Protein 5YAT (pdb70)

Nearest PDB structures (foldseek):
  5yat-assembly1_B  TM=9.945E-01  e=3.656E-76  Komagataella phaffii GS115
  5env-assembly1_A  TM=9.577E-01  e=5.912E-60  Saccharomyces cerevisiae S288C
  7kc2-assembly1_A  TM=9.573E-01  e=2.750E-59  Saccharomyces cerevisiae
  5k1s-assembly2_C  TM=9.135E-01  e=2.480E-33  Myxococcus xanthus DK 1622
  5k1s-assembly1_B  TM=9.104E-01  e=5.077E-30  Myxococcus xanthus DK 1622

Organism: Komagataella phaffii (strain GS115 / ATCC 20864) (NCBI:txid644223)

InterPro domains:
  IPR002328 Alcohol dehydrogenase, zinc-type, conserved site [PS00059] (68-82)
  IPR011032 GroES-like superfamily [SSF50129] (2-178)
  IPR013149 Alcohol dehydrogenase-like, C-terminal [PF00107] (184-312)
  IPR013154 Alcohol dehydrogenase-like, N-terminal [PF08240] (33-144)
  IPR020843 Enoylreductase domain [SM00829] (18-346)
  IPR036291 NAD(P)-binding domain superfamily [SSF51735] (146-316)

B-factor: mean 36.54, std 16.46, range [11.72, 127.82]

Foldseek 3Di:
DDDQKWWFQKAFAQVGDRDTDIDTFDDAAQQKFKWQFFKAWDDCVLLCLSNVVDPPAFDGTEGAGAQTKGFGCDHHNNDPPDDGGFIKTGHQFQDADCPDPCNVVQNRVPHPRTDGDRGHAHHRRIRIGMGRNVAIAGADPLDDRQFCRCCRFLLLQLLLLVVQQVDDAAFEEEEEQLQALSNVSNLLSCVVRNYAYEYEEADVVSVVVSVVSPHPHYHHPVPDPQSLVVQCVVRVAATQEYEHPDLDLVVLQSNLRNHHQQHEYEYGDDDDPRDHDHDVVCCVVSVYHYYYGYGHGNVSSVVSSVCVSVPSGGRDEDEAASNCVVVVSVQSVPPHPDGIYMHRDVD/DDDQKWWFQKAQAQVGDRDTDIDTFDDEDQQKFKWQFFKAWDDCVLLCLSNVVDPDAFDGGAGAGAQTKGFGCDHHPNYPDDDGGFIWTGHQFQDAPCDDPCNVVLNRVPHPRTDGDRGHAHHRRIRIGMGRNVQIAGADPLDDRQFCRCCRFLLLQLLQLVVVQVDAAAFEEEEEPLQALSNVSNLLSCVVRNHAYEYEEADVVSVVVSVVSPHPYYDHPVPDPQSLVVQCVVRVGAGQEYEHPDLDLVVLQSNLRNHHQNHEYEYGDDDPPRDHDHDVVCCVVSVYHYYYGYGGGRVSSNVSSVCVSVVSGGRDEDEAASNCVVVVSVCSVVDDDDGIYMHRRVD

Sequence (694 aa):
TIPTTQKAVIFETNGGPLEYKDIPVPKPKSNELLINVKYSGVCHTDLHAWKGDWPLDNKLPLVGGHEGAGVVVAYGENVTGWEIGDYAGIKWLNGSCLNCEYCIQGAESSCAKADLSGFTHDGSFQQYATADATQAARIPKEADLAEVAPILCAGITVYKALKTADLRIGQWVAISGAGGGLGSLAVQYAKALGLRVLGIDGGADKGEFVKSLGAEVFVDFTKTKDVVAEVQKLTNGGPHGVINVSVSPHAINQSVQYVRTLGKVVLVGLPSGAVVNSDVFWHVLKSIEIKGSYVGNREDSAEAIDLFTRGLVKAPIKIIGLSELAKVYEQMEAGAIIGRYVVDTSKTIPTTQKAVIFETNGGPLEYKDIPVPKPKSNELLINVKYSGVCHTDLHAWKGDWPLDNKLPLVGGHEGAGVVVAYGENVTGWEIGDYAGIKWLNGSCLNCEYCIQGAESSCAKADLSGFTHDGSFQQYATADATQAARIPKEADLAEVAPILCAGITVYKALKTADLRIGQWVAISGAGGGLGSLAVQYAKALGLRVLGIDGGADKGEFVKSLGAEVFVDFTKTKDVVAEVQKLTNGGPHGVINVSVSPHAINQSVQYVRTLGKVVLVGLPSGAVVNSDVFWHVLKSIEIKGSYVGNREDSAEAIDLFTRGLVKAPIKIIGLSELAKVYEQMEAGAIIGRYVVDTSK

Radius of gyration: 29.13 Å; Cα contacts (8 Å, |Δi|>4): 1727; chains: 2; bounding box: 70×74×64 Å

Structure (mmCIF, N/CA/C/O backbone):
data_5YAT
#
_entry.id   5YAT
#
_cell.length_a   111.856
_cell.length_b   111.856
_cell.length_c   105.520
_cell.angle_alpha   90.00
_cell.angle_beta   90.00
_cell.angle_gamma   120.00
#
_symmetry.space_group_name_H-M   'P 64'
#
loop_
_entity.id
_entity.type
_entity.pdbx_description
1 polymer 'Mitochondrial alcohol dehydrogenase isozyme III'
2 non-polymer GLYCEROL
3 non-polymer 'ISOPROPYL ALCOHOL'
4 non-polymer 'ZINC ION'
5 water water
#
loop_
_atom_site.group_PDB
_atom_site.id
_atom_site.type_symbol
_atom_site.label_atom_id
_atom_site.label_alt_id
_atom_site.label_comp_id
_atom_site.label_asym_id
_atom_site.label_entity_id
_atom_site.label_seq_id
_atom_site.pdbx_PDB_ins_code
_atom_site.Cartn_x
_atom_site.Cartn_y
_atom_site.Cartn_z
_atom_site.occupancy
_atom_site.B_iso_or_equiv
_atom_site.auth_seq_id
_atom_site.auth_comp_id
_atom_site.auth_asym_id
_atom_site.auth_atom_id
_atom_site.pdbx_PDB_model_num
ATOM 1 N N . THR A 1 4 ? 15.454 -14.031 -54.993 1.00 71.50 4 THR A N 1
ATOM 2 C CA . THR A 1 4 ? 14.833 -15.326 -55.246 1.00 66.82 4 THR A CA 1
ATOM 3 C C . THR A 1 4 ? 15.812 -16.427 -54.839 1.00 56.73 4 THR A C 1
ATOM 4 O O . THR A 1 4 ? 16.723 -16.773 -55.591 1.00 57.32 4 THR A O 1
ATOM 14 N N . ILE A 1 5 ? 15.612 -16.968 -53.641 1.00 53.71 5 ILE A N 1
ATOM 15 C CA . ILE A 1 5 ? 16.571 -17.846 -52.980 1.00 60.88 5 ILE A CA 1
ATOM 16 C C . ILE A 1 5 ? 15.974 -19.252 -52.916 1.00 55.50 5 ILE A C 1
ATOM 17 O O . ILE A 1 5 ? 14.964 -19.461 -52.227 1.00 52.16 5 ILE A O 1
ATOM 33 N N . PRO A 1 6 ? 16.552 -20.240 -53.602 1.00 47.68 6 PRO A N 1
ATOM 34 C CA . PRO A 1 6 ? 16.060 -21.619 -53.478 1.00 50.04 6 PRO A CA 1
ATOM 35 C C . PRO A 1 6 ? 16.177 -22.148 -52.056 1.00 50.89 6 PRO A C 1
ATOM 36 O O . PRO A 1 6 ? 16.796 -21.549 -51.174 1.00 53.51 6 PRO A O 1
ATOM 47 N N . THR A 1 7 ? 15.549 -23.307 -51.842 1.00 51.95 7 THR A N 1
ATOM 48 C CA . THR A 1 7 ? 15.695 -24.071 -50.609 1.00 50.51 7 THR A CA 1
ATOM 49 C C . THR A 1 7 ? 16.614 -25.272 -50.785 1.00 43.92 7 THR A C 1
ATOM 50 O O . THR A 1 7 ? 17.009 -25.884 -49.788 1.00 45.91 7 THR A O 1
ATOM 61 N N . THR A 1 8 ? 16.948 -25.623 -52.024 1.00 45.57 8 THR A N 1
ATOM 62 C CA . THR A 1 8 ? 17.818 -26.745 -52.336 1.00 48.31 8 THR A CA 1
ATOM 63 C C . THR A 1 8 ? 18.877 -26.260 -53.315 1.00 46.95 8 THR A C 1
ATOM 64 O O . THR A 1 8 ? 18.624 -25.368 -54.130 1.00 46.61 8 THR A O 1
ATOM 75 N N . GLN A 1 9 ? 20.065 -26.853 -53.230 1.00 44.73 9 GLN A N 1
ATOM 76 C CA . GLN A 1 9 ? 21.217 -26.356 -53.968 1.00 47.01 9 GLN A CA 1
ATOM 77 C C . GLN A 1 9 ? 22.171 -27.501 -54.267 1.00 43.90 9 GLN A C 1
ATOM 78 O O . GLN A 1 9 ? 22.092 -28.574 -53.669 1.00 42.22 9 GLN A O 1
ATOM 92 N N . LYS A 1 10 ? 23.097 -27.248 -55.189 1.00 43.94 10 LYS A N 1
ATOM 93 C CA . LYS A 1 10 ? 24.190 -28.169 -55.463 1.00 44.16 10 LYS A CA 1
ATOM 94 C C . LYS A 1 10 ? 25.371 -27.903 -54.535 1.00 45.60 10 LYS A C 1
ATOM 95 O O . LYS A 1 10 ? 25.647 -26.759 -54.158 1.00 42.57 10 LYS A O 1
ATOM 114 N N . ALA A 1 11 ? 26.076 -28.977 -54.180 1.00 39.39 11 ALA A N 1
ATOM 115 C CA . ALA A 1 11 ? 27.256 -28.870 -53.331 1.00 40.09 11 ALA A CA 1
ATOM 116 C C . ALA A 1 11 ? 28.092 -30.135 -53.457 1.00 39.14 11 ALA A C 1
ATOM 117 O O . ALA A 1 11 ? 27.597 -31.196 -53.852 1.00 40.56 11 ALA A O 1
ATOM 124 N N . VAL A 1 12 ? 29.373 -30.008 -53.112 1.00 34.54 12 VAL A N 1
ATOM 125 C CA . VAL A 1 12 ? 30.274 -31.149 -52.986 1.00 34.93 12 VAL A CA 1
ATOM 126 C C . VAL A 1 12 ? 30.521 -31.362 -51.500 1.00 38.26 12 VAL A C 1
ATOM 127 O O . VAL A 1 12 ? 31.139 -30.521 -50.831 1.00 30.02 12 VAL A O 1
ATOM 140 N N . ILE A 1 13 ? 30.049 -32.498 -50.990 1.00 33.20 13 ILE A N 1
ATOM 141 C CA . ILE A 1 13 ? 29.971 -32.749 -49.558 1.00 31.18 13 ILE A CA 1
ATOM 142 C C . ILE A 1 13 ? 30.466 -34.161 -49.282 1.00 38.28 13 ILE A C 1
ATOM 143 O O . ILE A 1 13 ? 30.285 -35.071 -50.097 1.00 40.09 13 ILE A O 1
ATOM 159 N N . PHE A 1 14 ? 31.113 -34.338 -48.128 1.00 36.60 14 PHE A N 1
ATOM 160 C CA . PHE A 1 14 ? 31.537 -35.655 -47.673 1.00 37.65 14 PHE A CA 1
ATOM 161 C C . PHE A 1 14 ? 31.030 -35.893 -46.258 1.00 38.80 14 PHE A C 1
ATOM 162 O O . PHE A 1 14 ? 30.826 -34.954 -45.483 1.00 37.07 14 PHE A O 1
ATOM 179 N N . GLU A 1 15 ? 30.775 -37.165 -45.949 1.00 37.34 15 GLU A N 1
ATOM 180 C CA . GLU A 1 15 ? 30.223 -37.551 -44.659 1.00 37.15 15 GLU A CA 1
ATOM 181 C C . GLU A 1 15 ? 31.267 -38.140 -43.722 1.00 31.99 15 GLU A C 1
ATOM 182 O O . GLU A 1 15 ? 31.018 -38.234 -42.515 1.00 36.46 15 GLU A O 1
ATOM 194 N N . THR A 1 16 ? 32.423 -38.533 -44.242 1.00 34.61 16 THR A N 1
ATOM 195 C CA . THR A 1 16 ? 33.510 -39.033 -43.419 1.00 36.42 16 THR A CA 1
ATOM 196 C C . THR A 1 16 ? 34.818 -38.538 -44.008 1.00 34.76 16 THR A C 1
ATOM 197 O O . THR A 1 16 ? 34.916 -38.305 -45.215 1.00 37.46 16 THR A O 1
ATOM 208 N N . ASN A 1 17 ? 35.825 -38.383 -43.153 1.00 37.60 17 ASN A N 1
ATOM 209 C CA . ASN A 1 17 ? 37.141 -38.000 -43.639 1.00 37.43 17 ASN A CA 1
ATOM 210 C C . ASN A 1 17 ? 37.656 -39.071 -44.590 1.00 37.79 17 ASN A C 1
ATOM 211 O O . ASN A 1 17 ? 37.618 -40.264 -44.278 1.00 32.56 17 ASN A O 1
ATOM 222 N N . GLY A 1 18 ? 38.145 -38.640 -45.752 1.00 35.36 18 GLY A N 1
ATOM 223 C CA . GLY A 1 18 ? 38.518 -39.562 -46.805 1.00 40.53 18 GLY A CA 1
ATOM 224 C C . GLY A 1 18 ? 37.361 -40.262 -47.485 1.00 42.15 18 GLY A C 1
ATOM 225 O O . GLY A 1 18 ? 37.601 -41.121 -48.342 1.00 39.51 18 GLY A O 1
ATOM 229 N N . GLY A 1 19 ? 36.117 -39.933 -47.133 1.00 40.40 19 GLY A N 1
ATOM 230 C CA . GLY A 1 19 ? 34.963 -40.548 -47.748 1.00 39.65 19 GLY A CA 1
ATOM 231 C C . GLY A 1 19 ? 34.688 -40.000 -49.131 1.00 40.34 19 GLY A C 1
ATOM 232 O O . GLY A 1 19 ? 35.421 -39.158 -49.665 1.00 40.43 19 GLY A O 1
ATOM 236 N N . PRO A 1 20 ? 33.608 -40.492 -49.741 1.00 43.68 20 PRO A N 1
ATOM 237 C CA . PRO A 1 20 ? 33.256 -40.040 -51.095 1.00 47.26 20 PRO A CA 1
ATOM 238 C C . PRO A 1 20 ? 32.901 -38.560 -51.137 1.00 43.18 20 PRO A C 1
ATOM 239 O O . PRO A 1 20 ? 32.143 -38.057 -50.305 1.00 41.82 20 PRO A O 1
ATOM 250 N N . LEU A 1 21 ? 33.445 -37.874 -52.137 1.00 45.01 21 LEU A N 1
ATOM 251 C CA . LEU A 1 21 ? 33.157 -36.463 -52.387 1.00 47.12 21 LEU A CA 1
ATOM 252 C C . LEU A 1 21 ? 31.951 -36.395 -53.315 1.00 44.26 21 LEU A C 1
ATOM 253 O O . LEU A 1 21 ? 32.085 -36.513 -54.536 1.00 42.03 21 LEU A O 1
ATOM 269 N N . GLU A 1 22 ? 30.768 -36.198 -52.739 1.00 42.78 22 GLU A N 1
ATOM 270 C CA . GLU A 1 22 ? 29.515 -36.320 -53.472 1.00 45.60 22 GLU A CA 1
ATOM 271 C C . GLU A 1 22 ? 29.050 -34.955 -53.958 1.00 42.53 22 GLU A C 1
ATOM 272 O O . GLU A 1 22 ? 28.838 -34.041 -53.153 1.00 39.02 22 GLU A O 1
ATOM 284 N N . TYR A 1 23 ? 28.882 -34.828 -55.271 1.00 38.50 23 TYR A N 1
ATOM 285 C CA . TYR A 1 23 ? 28.218 -33.676 -55.868 1.00 37.33 23 TYR A CA 1
ATOM 286 C C . TYR A 1 23 ? 26.726 -33.974 -55.911 1.00 43.91 23 TYR A C 1
ATOM 287 O O . TYR A 1 23 ? 26.277 -34.805 -56.707 1.00 41.95 23 TYR A O 1
ATOM 305 N N . LYS A 1 24 ? 25.953 -33.307 -55.058 1.00 40.83 24 LYS A N 1
ATOM 306 C CA . LYS A 1 24 ? 24.540 -33.635 -54.947 1.00 41.88 24 LYS A CA 1
ATOM 307 C C . LYS A 1 24 ? 23.767 -32.429 -54.437 1.00 45.43 24 LYS A C 1
ATOM 308 O O . LYS A 1 24 ? 24.315 -31.335 -54.253 1.00 45.68 24 LYS A O 1
ATOM 327 N N . ASP A 1 25 ? 22.474 -32.649 -54.210 1.00 42.72 25 ASP A N 1
ATOM 328 C CA . ASP A 1 25 ? 21.594 -31.630 -53.665 1.00 44.03 25 ASP A CA 1
ATOM 329 C C . ASP A 1 25 ? 21.641 -31.654 -52.145 1.00 44.49 25 ASP A C 1
ATOM 330 O O . ASP A 1 25 ? 21.614 -32.722 -51.524 1.00 44.71 25 ASP A O 1
ATOM 339 N N . ILE A 1 26 ? 21.712 -30.468 -51.551 1.00 44.59 26 ILE A N 1
ATOM 340 C CA . ILE A 1 26 ? 21.615 -30.303 -50.104 1.00 43.94 26 ILE A CA 1
ATOM 341 C C . ILE A 1 26 ? 20.758 -29.074 -49.832 1.00 35.86 26 ILE A C 1
ATOM 342 O O . ILE A 1 26 ? 20.500 -28.286 -50.751 1.00 37.69 26 ILE A O 1
ATOM 358 N N . PRO A 1 27 ? 20.283 -28.875 -48.606 1.00 39.85 27 PRO A N 1
ATOM 359 C CA . PRO A 1 27 ? 19.492 -27.677 -48.312 1.00 34.38 27 PRO A CA 1
ATOM 360 C C . PRO A 1 27 ? 20.329 -26.407 -48.373 1.00 46.66 27 PRO A C 1
ATOM 361 O O . PRO A 1 27 ? 21.537 -26.411 -48.115 1.00 39.72 27 PRO A O 1
ATOM 372 N N . VAL A 1 28 ? 19.665 -25.317 -48.738 1.00 44.69 28 VAL A N 1
ATOM 373 C CA . VAL A 1 28 ? 20.263 -23.982 -48.658 1.00 44.91 28 VAL A CA 1
ATOM 374 C C . VAL A 1 28 ? 20.239 -23.522 -47.203 1.00 46.81 28 VAL A C 1
ATOM 375 O O . VAL A 1 28 ? 19.176 -23.575 -46.564 1.00 42.35 28 VAL A O 1
ATOM 388 N N . PRO A 1 29 ? 21.361 -23.074 -46.641 1.00 46.17 29 PRO A N 1
ATOM 389 C CA . PRO A 1 29 ? 21.349 -22.665 -45.233 1.00 46.03 29 PRO A CA 1
ATOM 390 C C . PRO A 1 29 ? 20.535 -21.399 -45.017 1.00 36.75 29 PRO A C 1
ATOM 391 O O . PRO A 1 29 ? 20.368 -20.573 -45.919 1.00 36.96 29 PRO A O 1
ATOM 402 N N . LYS A 1 30 ? 20.016 -21.256 -43.782 1.00 42.14 30 LYS A N 1
ATOM 403 C CA . LYS A 1 30 ? 19.382 -20.014 -43.355 1.00 42.57 30 LYS A CA 1
ATOM 404 C C . LYS A 1 30 ? 20.381 -19.208 -42.546 1.00 35.87 30 LYS A C 1
ATOM 405 O O . LYS A 1 30 ? 20.949 -19.739 -41.581 1.00 35.75 30 LYS A O 1
ATOM 424 N N . PRO A 1 31 ? 20.644 -17.949 -42.883 1.00 36.11 31 PRO A N 1
ATOM 425 C CA . PRO A 1 31 ? 21.640 -17.196 -42.116 1.00 34.23 31 PRO A CA 1
ATOM 426 C C . PRO A 1 31 ? 21.149 -16.933 -40.702 1.00 37.02 31 PRO A C 1
ATOM 427 O O . PRO A 1 31 ? 19.988 -16.579 -40.484 1.00 36.63 31 PRO A O 1
ATOM 438 N N . LYS A 1 32 ? 22.045 -17.110 -39.737 1.00 33.11 32 LYS A N 1
ATOM 439 C CA . LYS A 1 32 ? 21.781 -16.645 -38.387 1.00 32.81 32 LYS A CA 1
ATOM 440 C C . LYS A 1 32 ? 21.759 -15.115 -38.365 1.00 30.51 32 LYS A C 1
ATOM 441 O O . LYS A 1 32 ? 21.996 -14.441 -39.372 1.00 31.60 32 LYS A O 1
ATOM 460 N N . SER A 1 33 ? 21.464 -14.560 -37.189 1.00 33.35 33 SER A N 1
ATOM 461 C CA . SER A 1 33 ? 21.252 -13.121 -37.070 1.00 35.14 33 SER A CA 1
ATOM 462 C C . SER A 1 33 ? 22.497 -12.328 -37.435 1.00 38.20 33 SER A C 1
ATOM 463 O O . SER A 1 33 ? 22.396 -11.151 -37.802 1.00 32.11 33 SER A O 1
ATOM 471 N N . ASN A 1 34 ? 23.675 -12.937 -37.306 1.00 35.08 34 ASN A N 1
ATOM 472 C CA . ASN A 1 34 ? 24.944 -12.259 -37.543 1.00 35.54 34 ASN A CA 1
ATOM 473 C C . ASN A 1 34 ? 25.529 -12.544 -38.918 1.00 31.72 34 ASN A C 1
ATOM 474 O O . ASN A 1 34 ? 26.619 -12.049 -39.220 1.00 32.41 34 ASN A O 1
ATOM 485 N N . GLU A 1 35 ? 24.846 -13.324 -39.749 1.00 30.34 35 GLU A N 1
ATOM 486 C CA . GLU A 1 35 ? 25.449 -13.900 -40.940 1.00 28.84 35 GLU A CA 1
ATOM 487 C C . GLU A 1 35 ? 24.893 -13.301 -42.224 1.00 32.45 35 GLU A C 1
ATOM 488 O O . GLU A 1 35 ? 23.745 -12.850 -42.289 1.00 31.57 35 GLU A O 1
ATOM 500 N N . LEU A 1 36 ? 25.749 -13.301 -43.241 1.00 29.38 36 LEU A N 1
ATOM 501 C CA . LEU A 1 36 ? 25.363 -13.104 -44.624 1.00 30.61 36 LEU A CA 1
ATOM 502 C C . LEU A 1 36 ? 25.026 -14.448 -45.240 1.00 28.35 36 LEU A C 1
ATOM 503 O O . LEU A 1 36 ? 25.667 -15.462 -44.934 1.00 28.45 36 LEU A O 1
ATOM 519 N N . LEU A 1 37 ? 24.038 -14.441 -46.128 1.00 31.01 37 LEU A N 1
ATOM 520 C CA . LEU A 1 37 ? 23.807 -15.538 -47.055 1.00 33.58 37 LEU A CA 1
ATOM 521 C C . LEU A 1 37 ? 24.308 -15.085 -48.416 1.00 26.42 37 LEU A C 1
ATOM 522 O O . LEU A 1 37 ? 23.765 -14.135 -49.006 1.00 33.20 37 LEU A O 1
ATOM 538 N N . ILE A 1 38 ? 25.338 -15.780 -48.898 1.00 30.14 38 ILE A N 1
ATOM 539 C CA . ILE A 1 38 ? 26.081 -15.433 -50.100 1.00 31.75 38 ILE A CA 1
ATOM 540 C C . ILE A 1 38 ? 25.799 -16.490 -51.156 1.00 32.23 38 ILE A C 1
ATOM 541 O O . ILE A 1 38 ? 25.928 -17.693 -50.889 1.00 32.68 38 ILE A O 1
ATOM 557 N N . ASN A 1 39 ? 25.427 -16.040 -52.350 1.00 34.76 39 ASN A N 1
ATOM 558 C CA . ASN A 1 39 ? 25.365 -16.905 -53.525 1.00 35.27 39 ASN A CA 1
ATOM 559 C C . ASN A 1 39 ? 26.779 -16.996 -54.083 1.00 29.94 39 ASN A C 1
ATOM 560 O O . ASN A 1 39 ? 27.252 -16.086 -54.768 1.00 31.45 39 ASN A O 1
ATOM 571 N N . VAL A 1 40 ? 27.473 -18.079 -53.740 1.00 31.88 40 VAL A N 1
ATOM 572 C CA . VAL A 1 40 ? 28.859 -18.263 -54.152 1.00 27.82 40 VAL A CA 1
ATOM 573 C C . VAL A 1 40 ? 28.900 -18.467 -55.660 1.00 31.65 40 VAL A C 1
ATOM 574 O O . VAL A 1 40 ? 28.366 -19.453 -56.178 1.00 33.48 40 VAL A O 1
ATOM 587 N N . LYS A 1 41 ? 29.531 -17.535 -56.373 1.00 29.98 41 LYS A N 1
ATOM 588 C CA . LYS A 1 41 ? 29.661 -17.699 -57.816 1.00 31.49 41 LYS A CA 1
ATOM 589 C C . LYS A 1 41 ? 30.861 -18.567 -58.175 1.00 36.40 41 LYS A C 1
ATOM 590 O O . LYS A 1 41 ? 30.769 -19.425 -59.061 1.00 32.34 41 LYS A O 1
ATOM 609 N N . TYR A 1 42 ? 31.982 -18.371 -57.492 1.00 30.24 42 TYR A N 1
ATOM 610 C CA . TYR A 1 42 ? 33.196 -19.117 -57.773 1.00 27.13 42 TYR A CA 1
ATOM 611 C C . TYR A 1 42 ? 33.878 -19.448 -56.459 1.00 26.12 42 TYR A C 1
ATOM 612 O O . TYR A 1 42 ? 33.690 -18.758 -55.452 1.00 26.32 42 TYR A O 1
ATOM 630 N N . SER A 1 43 ? 34.687 -20.505 -56.473 1.00 27.98 43 SER A N 1
ATOM 631 C CA . SER A 1 43 ? 35.521 -20.799 -55.314 1.00 28.03 43 SER A CA 1
ATOM 632 C C . SER A 1 43 ? 36.887 -21.290 -55.760 1.00 29.44 43 SER A C 1
ATOM 633 O O . SER A 1 43 ? 36.984 -22.164 -56.623 1.00 27.38 43 SER A O 1
ATOM 641 N N . GLY A 1 44 ? 37.938 -20.739 -55.167 1.00 24.44 44 GLY A N 1
ATOM 642 C CA . GLY A 1 44 ? 39.248 -21.314 -55.347 1.00 21.77 44 GLY A CA 1
ATOM 643 C C . GLY A 1 44 ? 39.352 -22.647 -54.635 1.00 24.64 44 GLY A C 1
ATOM 644 O O . GLY A 1 44 ? 38.523 -23.014 -53.799 1.00 24.74 44 GLY A O 1
ATOM 648 N N . VAL A 1 45 ? 40.404 -23.385 -54.980 1.00 25.56 45 VAL A N 1
ATOM 649 C CA . VAL A 1 45 ? 40.705 -24.679 -54.382 1.00 23.35 45 VAL A CA 1
ATOM 650 C C . VAL A 1 45 ? 42.188 -24.698 -54.051 1.00 25.07 45 VAL A C 1
ATOM 651 O O . VAL A 1 45 ? 43.001 -24.210 -54.839 1.00 28.35 45 VAL A O 1
ATOM 664 N N . CYS A 1 46 ? 42.551 -25.269 -52.898 1.00 25.19 46 CYS A N 1
ATOM 665 C CA . CYS A 1 46 ? 43.967 -25.446 -52.580 1.00 24.67 46 CYS A CA 1
ATOM 666 C C . CYS A 1 46 ? 44.132 -26.650 -51.658 1.00 24.22 46 CYS A C 1
ATOM 667 O O . CYS A 1 46 ? 43.160 -27.300 -51.267 1.00 25.28 46 CYS A O 1
ATOM 674 N N . HIS A 1 47 ? 45.388 -26.945 -51.311 1.00 23.41 47 HIS A N 1
ATOM 675 C CA . HIS A 1 47 ? 45.690 -28.158 -50.558 1.00 30.16 47 HIS A CA 1
ATOM 676 C C . HIS A 1 47 ? 45.065 -28.160 -49.170 1.00 26.27 47 HIS A C 1
ATOM 677 O O . HIS A 1 47 ? 44.886 -29.233 -48.581 1.00 26.24 47 HIS A O 1
ATOM 691 N N . THR A 1 48 ? 44.734 -26.989 -48.631 1.00 21.23 48 THR A N 1
ATOM 692 C CA . THR A 1 48 ? 44.027 -26.946 -47.356 1.00 22.17 48 THR A CA 1
ATOM 693 C C . THR A 1 48 ? 42.740 -27.752 -47.416 1.00 24.08 48 THR A C 1
ATOM 694 O O . THR A 1 48 ? 42.352 -28.391 -46.431 1.00 24.68 48 THR A O 1
ATOM 705 N N . ASP A 1 49 ? 42.044 -27.705 -48.551 1.00 21.96 49 ASP A N 1
ATOM 706 C CA . ASP A 1 49 ? 40.817 -28.480 -48.690 1.00 24.05 49 ASP A CA 1
ATOM 707 C C . ASP A 1 49 ? 41.121 -29.975 -48.694 1.00 26.04 49 ASP A C 1
ATOM 708 O O . ASP A 1 49 ? 40.371 -30.775 -48.111 1.00 24.22 49 ASP A O 1
ATOM 717 N N . LEU A 1 50 ? 42.229 -30.366 -49.327 1.00 24.00 50 LEU A N 1
ATOM 718 C CA . LEU A 1 50 ? 42.678 -31.752 -49.235 1.00 26.59 50 LEU A CA 1
ATOM 719 C C . LEU A 1 50 ? 42.853 -32.164 -47.782 1.00 30.77 50 LEU A C 1
ATOM 720 O O . LEU A 1 50 ? 42.409 -33.241 -47.370 1.00 28.29 50 LEU A O 1
ATOM 736 N N . HIS A 1 51 ? 43.527 -31.328 -46.989 1.00 27.58 51 HIS A N 1
ATOM 737 C CA . HIS A 1 51 ? 43.800 -31.735 -45.616 1.00 29.24 51 HIS A CA 1
ATOM 738 C C . HIS A 1 51 ? 42.533 -31.726 -44.773 1.00 27.18 51 HIS A C 1
ATOM 739 O O . HIS A 1 51 ? 42.389 -32.554 -43.868 1.00 31.54 51 HIS A O 1
ATOM 753 N N . ALA A 1 52 ? 41.595 -30.824 -45.062 1.00 23.86 52 ALA A N 1
ATOM 754 C CA . ALA A 1 52 ? 40.306 -30.872 -44.381 1.00 26.11 52 ALA A CA 1
ATOM 755 C C . ALA A 1 52 ? 39.608 -32.198 -44.654 1.00 32.35 52 ALA A C 1
ATOM 756 O O . ALA A 1 52 ? 39.119 -32.862 -43.733 1.00 31.35 52 ALA A O 1
ATOM 763 N N . TRP A 1 53 ? 39.553 -32.595 -45.926 1.00 32.45 53 TRP A N 1
ATOM 764 C CA . TRP A 1 53 ? 38.864 -33.829 -46.297 1.00 31.94 53 TRP A CA 1
ATOM 765 C C . TRP A 1 53 ? 39.554 -35.052 -45.701 1.00 34.18 53 TRP A C 1
ATOM 766 O O . TRP A 1 53 ? 38.897 -35.941 -45.147 1.00 32.92 53 TRP A O 1
ATOM 787 N N . LYS A 1 54 ? 40.881 -35.119 -45.805 1.00 28.25 54 LYS A N 1
ATOM 788 C CA . LYS A 1 54 ? 41.610 -36.258 -45.256 1.00 34.68 54 LYS A CA 1
ATOM 789 C C . LYS A 1 54 ? 41.605 -36.273 -43.733 1.00 36.66 54 LYS A C 1
ATOM 790 O O . LYS A 1 54 ? 41.795 -37.339 -43.140 1.00 36.73 54 LYS A O 1
ATOM 809 N N . GLY A 1 55 ? 41.394 -35.128 -43.090 1.00 36.97 55 GLY A N 1
ATOM 810 C CA . GLY A 1 55 ? 41.545 -35.055 -41.649 1.00 38.93 55 GLY A CA 1
ATOM 811 C C . GLY A 1 55 ? 42.989 -35.104 -41.209 1.00 37.62 55 GLY A C 1
ATOM 812 O O . GLY A 1 55 ? 43.275 -35.528 -40.085 1.00 35.91 55 GLY A O 1
ATOM 816 N N . ASP A 1 56 ? 43.909 -34.673 -42.079 1.00 39.30 56 ASP A N 1
ATOM 817 C CA . ASP A 1 56 ? 45.338 -34.739 -41.788 1.00 46.33 56 ASP A CA 1
ATOM 818 C C . ASP A 1 56 ? 45.719 -33.908 -40.572 1.00 42.17 56 ASP A C 1
ATOM 819 O O . ASP A 1 56 ? 46.698 -34.228 -39.885 1.00 37.67 56 ASP A O 1
ATOM 828 N N . TRP A 1 57 ? 44.995 -32.834 -40.313 1.00 34.02 57 TRP A N 1
ATOM 829 C CA . TRP A 1 57 ? 45.510 -31.903 -39.323 1.00 37.52 57 TRP A CA 1
ATOM 830 C C . TRP A 1 57 ? 45.012 -32.275 -37.931 1.00 40.89 57 TRP A C 1
ATOM 831 O O . TRP A 1 57 ? 43.869 -32.715 -37.776 1.00 39.23 57 TRP A O 1
ATOM 852 N N . PRO A 1 58 ? 45.848 -32.068 -36.912 1.00 39.48 58 PRO A N 1
ATOM 853 C CA . PRO A 1 58 ? 45.437 -32.377 -35.537 1.00 42.00 58 PRO A CA 1
ATOM 854 C C . PRO A 1 58 ? 44.454 -31.359 -34.975 1.00 36.22 58 PRO A C 1
ATOM 855 O O . PRO A 1 58 ? 44.479 -31.064 -33.777 1.00 35.01 58 PRO A O 1
ATOM 866 N N . LEU A 1 59 ? 43.667 -30.740 -35.849 1.00 33.64 59 LEU A N 1
ATOM 867 C CA . LEU A 1 59 ? 42.569 -29.863 -35.468 1.00 35.23 59 LEU A CA 1
ATOM 868 C C . LEU A 1 59 ? 41.261 -30.578 -35.772 1.00 34.60 59 LEU A C 1
ATOM 869 O O . LEU A 1 59 ? 41.117 -31.190 -36.834 1.00 36.04 59 LEU A O 1
ATOM 885 N N . ASP A 1 60 ? 40.312 -30.509 -34.844 1.00 34.60 60 ASP A N 1
ATOM 886 C CA . ASP A 1 60 ? 39.081 -31.278 -34.982 1.00 42.30 60 ASP A CA 1
ATOM 887 C C . ASP A 1 60 ? 38.203 -30.652 -36.060 1.00 38.51 60 ASP A C 1
ATOM 888 O O . ASP A 1 60 ? 37.838 -29.475 -35.968 1.00 34.82 60 ASP A O 1
ATOM 897 N N . ASN A 1 61 ? 37.853 -31.439 -37.075 1.00 40.26 61 ASN A N 1
ATOM 898 C CA . ASN A 1 61 ? 36.970 -30.981 -38.138 1.00 42.08 61 ASN A CA 1
ATOM 899 C C . ASN A 1 61 ? 35.580 -31.580 -37.967 1.00 33.53 61 ASN A C 1
ATOM 900 O O . ASN A 1 61 ? 35.393 -32.605 -37.310 1.00 34.51 61 ASN A O 1
ATOM 911 N N . LYS A 1 62 ? 34.616 -30.916 -38.592 1.00 33.97 62 LYS A N 1
ATOM 912 C CA . LYS A 1 62 ? 33.209 -31.279 -38.551 1.00 36.76 62 LYS A CA 1
ATOM 913 C C . LYS A 1 62 ? 32.905 -32.363 -39.593 1.00 41.12 62 LYS A C 1
ATOM 914 O O . LYS A 1 62 ? 33.569 -32.449 -40.630 1.00 39.25 62 LYS A O 1
ATOM 933 N N . LEU A 1 63 ? 31.890 -33.199 -39.309 1.00 40.56 63 LEU A N 1
ATOM 934 C CA . LEU A 1 63 ? 31.390 -34.232 -40.264 1.00 43.66 63 LEU A CA 1
ATOM 935 C C . LEU A 1 63 ? 29.870 -34.294 -40.135 1.00 39.87 63 LEU A C 1
ATOM 936 O O . LEU A 1 63 ? 29.355 -34.320 -39.003 1.00 43.39 63 LEU A O 1
ATOM 952 N N . PRO A 1 64 ? 29.113 -34.290 -41.259 1.00 41.20 64 PRO A N 1
ATOM 953 C CA . PRO A 1 64 ? 29.487 -34.167 -42.680 1.00 42.20 64 PRO A CA 1
ATOM 954 C C . PRO A 1 64 ? 29.991 -32.783 -43.039 1.00 44.84 64 PRO A C 1
ATOM 955 O O . PRO A 1 64 ? 29.782 -31.904 -42.235 1.00 44.47 64 PRO A O 1
ATOM 966 N N . LEU A 1 65 ? 30.518 -32.514 -44.223 1.00 38.63 65 LEU A N 1
ATOM 967 C CA . LEU A 1 65 ? 31.137 -31.205 -44.399 1.00 36.30 65 LEU A CA 1
ATOM 968 C C . LEU A 1 65 ? 31.133 -30.820 -45.862 1.00 34.00 65 LEU A C 1
ATOM 969 O O . LEU A 1 65 ? 31.501 -31.630 -46.717 1.00 34.65 65 LEU A O 1
ATOM 985 N N . VAL A 1 66 ? 30.701 -29.592 -46.136 1.00 31.82 66 VAL A N 1
ATOM 986 C CA . VAL A 1 66 ? 30.967 -28.926 -47.403 1.00 29.14 66 VAL A CA 1
ATOM 987 C C . VAL A 1 66 ? 32.292 -28.192 -47.256 1.00 31.90 66 VAL A C 1
ATOM 988 O O . VAL A 1 66 ? 32.441 -27.343 -46.369 1.00 25.38 66 VAL A O 1
ATOM 1001 N N . GLY A 1 67 ? 33.248 -28.513 -48.122 1.00 27.42 67 GLY A N 1
ATOM 1002 C CA . GLY A 1 67 ? 34.558 -27.902 -48.065 1.00 26.85 67 GLY A CA 1
ATOM 1003 C C . GLY A 1 67 ? 34.577 -26.527 -48.700 1.00 25.49 67 GLY A C 1
ATOM 1004 O O . GLY A 1 67 ? 33.560 -25.983 -49.134 1.00 23.70 67 GLY A O 1
ATOM 1008 N N . GLY A 1 68 ? 35.783 -25.963 -48.765 1.00 22.51 68 GLY A N 1
ATOM 1009 C CA . GLY A 1 68 ? 36.005 -24.704 -49.451 1.00 22.15 68 GLY A CA 1
ATOM 1010 C C . GLY A 1 68 ? 36.177 -23.499 -48.546 1.00 25.11 68 GLY A C 1
ATOM 1011 O O . GLY A 1 68 ? 35.408 -23.299 -47.602 1.00 23.32 68 GLY A O 1
ATOM 1015 N N . HIS A 1 69 ? 37.183 -22.675 -48.843 1.00 19.74 69 HIS A N 1
ATOM 1016 C CA . HIS A 1 69 ? 37.471 -21.491 -48.042 1.00 21.85 69 HIS A CA 1
ATOM 1017 C C . HIS A 1 69 ? 37.964 -20.336 -48.902 1.00 23.33 69 HIS A C 1
ATOM 1018 O O . HIS A 1 69 ? 38.713 -19.480 -48.403 1.00 21.64 69 HIS A O 1
ATOM 1032 N N . GLU A 1 70 ? 37.627 -20.321 -50.191 1.00 22.27 70 GLU A N 1
ATOM 1033 C CA . GLU A 1 70 ? 38.044 -19.256 -51.094 1.00 19.14 70 GLU A CA 1
ATOM 1034 C C . GLU A 1 70 ? 36.872 -18.869 -52.001 1.00 22.77 70 GLU A C 1
ATOM 1035 O O . GLU A 1 70 ? 36.955 -18.919 -53.223 1.00 23.23 70 GLU A O 1
ATOM 1047 N N . GLY A 1 71 ? 35.772 -18.428 -51.402 1.00 24.24 71 GLY A N 1
ATOM 1048 C CA . GLY A 1 71 ? 34.541 -18.179 -52.142 1.00 25.16 71 GLY A CA 1
ATOM 1049 C C . GLY A 1 71 ? 34.325 -16.705 -52.439 1.00 26.46 71 GLY A C 1
ATOM 1050 O O . GLY A 1 71 ? 34.555 -15.851 -51.589 1.00 22.57 71 GLY A O 1
ATOM 1054 N N . ALA A 1 72 ? 33.919 -16.417 -53.670 1.00 25.32 72 ALA A N 1
ATOM 1055 C CA . ALA A 1 72 ? 33.522 -15.079 -54.080 1.00 26.91 72 ALA A CA 1
ATOM 1056 C C . ALA A 1 72 ? 32.088 -15.138 -54.588 1.00 28.62 72 ALA A C 1
ATOM 1057 O O . ALA A 1 72 ? 31.765 -15.974 -55.438 1.00 28.60 72 ALA A O 1
ATOM 1064 N N . GLY A 1 73 ? 31.230 -14.274 -54.063 1.00 27.24 73 GLY A N 1
ATOM 1065 C CA . GLY A 1 73 ? 29.837 -14.333 -54.446 1.00 29.66 73 GLY A CA 1
ATOM 1066 C C . GLY A 1 73 ? 29.095 -13.049 -54.149 1.00 30.07 73 GLY A C 1
ATOM 1067 O O . GLY A 1 73 ? 29.694 -12.004 -53.888 1.00 28.50 73 GLY A O 1
ATOM 1071 N N . VAL A 1 74 ? 27.768 -13.146 -54.198 1.00 33.36 74 VAL A N 1
ATOM 1072 C CA . VAL A 1 74 ? 26.876 -11.999 -54.091 1.00 30.59 74 VAL A CA 1
ATOM 1073 C C . VAL A 1 74 ? 25.985 -12.187 -52.872 1.00 30.45 74 VAL A C 1
ATOM 1074 O O . VAL A 1 74 ? 25.412 -13.264 -52.672 1.00 32.37 74 VAL A O 1
ATOM 1087 N N . VAL A 1 75 ? 25.869 -11.141 -52.058 1.00 30.68 75 VAL A N 1
ATOM 1088 C CA . VAL A 1 75 ? 24.991 -11.200 -50.898 1.00 31.57 75 VAL A CA 1
ATOM 1089 C C . VAL A 1 75 ? 23.551 -11.267 -51.387 1.00 36.62 75 VAL A C 1
ATOM 1090 O O . VAL A 1 75 ? 23.072 -10.356 -52.073 1.00 36.76 75 VAL A O 1
ATOM 1103 N N . VAL A 1 76 ? 22.865 -12.354 -51.051 1.00 35.82 76 VAL A N 1
ATOM 1104 C CA . VAL A 1 76 ? 21.448 -12.487 -51.351 1.00 39.24 76 VAL A CA 1
ATOM 1105 C C . VAL A 1 76 ? 20.584 -12.336 -50.110 1.00 37.24 76 VAL A C 1
ATOM 1106 O O . VAL A 1 76 ? 19.383 -12.056 -50.248 1.00 37.74 76 VAL A O 1
ATOM 1119 N N . ALA A 1 77 ? 21.133 -12.516 -48.910 1.00 40.14 77 ALA A N 1
ATOM 1120 C CA . ALA A 1 77 ? 20.338 -12.220 -47.721 1.00 37.88 77 ALA A CA 1
ATOM 1121 C C . ALA A 1 77 ? 21.268 -11.955 -46.547 1.00 39.97 77 ALA A C 1
ATOM 1122 O O . ALA A 1 77 ? 22.488 -12.085 -46.660 1.00 37.67 77 ALA A O 1
ATOM 1129 N N . TYR A 1 78 ? 20.678 -11.561 -45.416 1.00 33.71 78 TYR A N 1
ATOM 1130 C CA . TYR A 1 78 ? 21.455 -11.445 -44.189 1.00 35.14 78 TYR A CA 1
ATOM 1131 C C . TYR A 1 78 ? 20.531 -11.428 -42.981 1.00 36.72 78 TYR A C 1
ATOM 1132 O O . TYR A 1 78 ? 19.355 -11.068 -43.073 1.00 40.07 78 TYR A O 1
ATOM 1150 N N . GLY A 1 79 ? 21.094 -11.838 -41.845 1.00 33.83 79 GLY A N 1
ATOM 1151 C CA . GLY A 1 79 ? 20.358 -11.926 -40.601 1.00 35.74 79 GLY A CA 1
ATOM 1152 C C . GLY A 1 79 ? 19.966 -10.568 -40.054 1.00 37.31 79 GLY A C 1
ATOM 1153 O O . GLY A 1 79 ? 20.420 -9.515 -40.505 1.00 36.66 79 GLY A O 1
ATOM 1157 N N . GLU A 1 80 ? 19.102 -10.608 -39.035 1.00 39.99 80 GLU A N 1
ATOM 1158 C CA . GLU A 1 80 ? 18.449 -9.398 -38.543 1.00 43.65 80 GLU A CA 1
ATOM 1159 C C . GLU A 1 80 ? 19.408 -8.411 -37.879 1.00 42.85 80 GLU A C 1
ATOM 1160 O O . GLU A 1 80 ? 19.090 -7.220 -37.810 1.00 40.74 80 GLU A O 1
ATOM 1172 N N . ASN A 1 81 ? 20.573 -8.854 -37.409 1.00 40.49 81 ASN A N 1
ATOM 1173 C CA . ASN A 1 81 ? 21.497 -7.963 -36.717 1.00 39.61 81 ASN A CA 1
ATOM 1174 C C . ASN A 1 81 ? 22.625 -7.466 -37.611 1.00 37.60 81 ASN A C 1
ATOM 1175 O O . ASN A 1 81 ? 23.514 -6.760 -37.126 1.00 39.93 81 ASN A O 1
ATOM 1186 N N . VAL A 1 82 ? 22.596 -7.781 -38.902 1.00 36.37 82 VAL A N 1
ATOM 1187 C CA . VAL A 1 82 ? 23.678 -7.394 -39.804 1.00 38.02 82 VAL A CA 1
ATOM 1188 C C . VAL A 1 82 ? 23.459 -5.967 -40.287 1.00 38.42 82 VAL A C 1
ATOM 1189 O O . VAL A 1 82 ? 22.379 -5.624 -40.781 1.00 41.34 82 VAL A O 1
ATOM 1202 N N . THR A 1 83 ? 24.499 -5.142 -40.177 1.00 33.41 83 THR A N 1
ATOM 1203 C CA . THR A 1 83 ? 24.478 -3.777 -40.683 1.00 37.32 83 THR A CA 1
ATOM 1204 C C . THR A 1 83 ? 25.753 -3.524 -41.477 1.00 38.91 83 THR A C 1
ATOM 1205 O O . THR A 1 83 ? 26.775 -4.187 -41.277 1.00 35.46 83 THR A O 1
ATOM 1211 N N . GLY A 1 84 ? 25.683 -2.550 -42.381 1.00 35.07 84 GLY A N 1
ATOM 1212 C CA . GLY A 1 84 ? 26.796 -2.230 -43.246 1.00 36.41 84 GLY A CA 1
ATOM 1213 C C . GLY A 1 84 ? 26.845 -3.031 -44.523 1.00 37.57 84 GLY A C 1
ATOM 1214 O O . GLY A 1 84 ? 27.744 -2.804 -45.341 1.00 38.04 84 GLY A O 1
ATOM 1218 N N . TRP A 1 85 ? 25.893 -3.934 -44.732 1.00 35.75 85 TRP A N 1
ATOM 1219 C CA . TRP A 1 85 ? 25.838 -4.772 -45.916 1.00 33.84 85 TRP A CA 1
ATOM 1220 C C . TRP A 1 85 ? 24.514 -4.564 -46.637 1.00 42.05 85 TRP A C 1
ATOM 1221 O O . TRP A 1 85 ? 23.475 -4.337 -46.007 1.00 42.24 85 TRP A O 1
ATOM 1242 N N . GLU A 1 86 ? 24.563 -4.645 -47.966 1.00 39.40 86 GLU A N 1
ATOM 1243 C CA . GLU A 1 86 ? 23.383 -4.505 -48.806 1.00 43.77 86 GLU A CA 1
ATOM 1244 C C . GLU A 1 86 ? 23.300 -5.653 -49.802 1.00 44.64 86 GLU A C 1
ATOM 1245 O O . GLU A 1 86 ? 24.318 -6.158 -50.284 1.00 37.34 86 GLU A O 1
ATOM 1257 N N . ILE A 1 87 ? 22.064 -6.060 -50.102 1.00 40.03 87 ILE A N 1
ATOM 1258 C CA . ILE A 1 87 ? 21.837 -7.102 -51.095 1.00 38.36 87 ILE A CA 1
ATOM 1259 C C . ILE A 1 87 ? 22.476 -6.679 -52.408 1.00 38.78 87 ILE A C 1
ATOM 1260 O O . ILE A 1 87 ? 22.286 -5.551 -52.877 1.00 37.84 87 ILE A O 1
ATOM 1276 N N . GLY A 1 88 ? 23.239 -7.588 -53.011 1.00 37.42 88 GLY A N 1
ATOM 1277 C CA . GLY A 1 88 ? 23.973 -7.316 -54.224 1.00 37.72 88 GLY A CA 1
ATOM 1278 C C . GLY A 1 88 ? 25.443 -7.016 -54.016 1.00 36.51 88 GLY A C 1
ATOM 1279 O O . GLY A 1 88 ? 26.216 -7.090 -54.977 1.00 35.51 88 GLY A O 1
ATOM 1283 N N . ASP A 1 89 ? 25.850 -6.695 -52.791 1.00 36.98 89 ASP A N 1
ATOM 1284 C CA . ASP A 1 89 ? 27.265 -6.525 -52.503 1.00 37.47 89 ASP A CA 1
ATOM 1285 C C . ASP A 1 89 ? 28.031 -7.793 -52.860 1.00 33.45 89 ASP A C 1
ATOM 1286 O O . ASP A 1 89 ? 27.529 -8.908 -52.690 1.00 35.04 89 ASP A O 1
ATOM 1295 N N . TYR A 1 90 ? 29.259 -7.619 -53.347 1.00 31.09 90 TYR A N 1
ATOM 1296 C CA . TYR A 1 90 ? 30.158 -8.748 -53.535 1.00 29.11 90 TYR A CA 1
ATOM 1297 C C . TYR A 1 90 ? 30.862 -9.044 -52.222 1.00 29.17 90 TYR A C 1
ATOM 1298 O O . TYR A 1 90 ? 31.317 -8.131 -51.528 1.00 27.84 90 TYR A O 1
ATOM 1316 N N . ALA A 1 91 ? 30.950 -10.327 -51.882 1.00 24.92 91 ALA A N 1
ATOM 1317 C CA . ALA A 1 91 ? 31.511 -10.746 -50.607 1.00 26.54 91 ALA A CA 1
ATOM 1318 C C . ALA A 1 91 ? 32.402 -11.959 -50.811 1.00 27.90 91 ALA A C 1
ATOM 1319 O O . ALA A 1 91 ? 32.151 -12.801 -51.681 1.00 23.49 91 ALA A O 1
ATOM 1326 N N . GLY A 1 92 ? 33.434 -12.049 -49.977 1.00 23.67 92 GLY A N 1
ATOM 1327 C CA . GLY A 1 92 ? 34.358 -13.167 -49.994 1.00 25.55 92 GLY A CA 1
ATOM 1328 C C . GLY A 1 92 ? 34.260 -13.968 -48.706 1.00 29.91 92 GLY A C 1
ATOM 1329 O O . GLY A 1 92 ? 34.251 -13.403 -47.610 1.00 31.86 92 GLY A O 1
ATOM 1333 N N . ILE A 1 93 ? 34.175 -15.286 -48.865 1.00 26.74 93 ILE A N 1
ATOM 1334 C CA . ILE A 1 93 ? 34.214 -16.239 -47.766 1.00 24.71 93 ILE A CA 1
ATOM 1335 C C . ILE A 1 93 ? 35.635 -16.782 -47.679 1.00 25.18 93 ILE A C 1
ATOM 1336 O O . ILE A 1 93 ? 36.139 -17.378 -48.643 1.00 22.49 93 ILE A O 1
ATOM 1352 N N . LYS A 1 94 ? 36.266 -16.575 -46.520 1.00 23.43 94 LYS A N 1
ATOM 1353 C CA . LYS A 1 94 ? 37.661 -16.897 -46.257 1.00 21.29 94 LYS A CA 1
ATOM 1354 C C . LYS A 1 94 ? 37.760 -17.985 -45.191 1.00 16.37 94 LYS A C 1
ATOM 1355 O O . LYS A 1 94 ? 36.768 -18.391 -44.582 1.00 18.25 94 LYS A O 1
ATOM 1374 N N . TRP A 1 95 ? 39.002 -18.403 -44.930 1.00 20.12 95 TRP A N 1
ATOM 1375 C CA . TRP A 1 95 ? 39.282 -19.415 -43.913 1.00 20.62 95 TRP A CA 1
ATOM 1376 C C . TRP A 1 95 ? 38.582 -19.097 -42.599 1.00 18.33 95 TRP A C 1
ATOM 1377 O O . TRP A 1 95 ? 37.844 -19.927 -42.061 1.00 19.85 95 TRP A O 1
ATOM 1398 N N . LEU A 1 96 ? 38.767 -17.885 -42.078 1.00 19.99 96 LEU A N 1
ATOM 1399 C CA . LEU A 1 96 ? 38.076 -17.504 -40.851 1.00 18.05 96 LEU A CA 1
ATOM 1400 C C . LEU A 1 96 ? 36.664 -17.068 -41.210 1.00 20.06 96 LEU A C 1
ATOM 1401 O O . LEU A 1 96 ? 36.457 -15.992 -41.788 1.00 18.63 96 LEU A O 1
ATOM 1417 N N . ASN A 1 97 ? 35.691 -17.903 -40.857 1.00 19.53 97 ASN A N 1
ATOM 1418 C CA . ASN A 1 97 ? 34.297 -17.579 -41.123 1.00 19.39 97 ASN A CA 1
ATOM 1419 C C . ASN A 1 97 ? 33.728 -16.649 -40.066 1.00 24.02 97 ASN A C 1
ATOM 1420 O O . ASN A 1 97 ? 32.923 -15.770 -40.387 1.00 23.46 97 ASN A O 1
ATOM 1431 N N . GLY A 1 98 ? 34.131 -16.834 -38.812 1.00 22.25 98 GLY A N 1
ATOM 1432 C CA . GLY A 1 98 ? 33.608 -16.053 -37.707 1.00 21.63 98 GLY A CA 1
ATOM 1433 C C . GLY A 1 98 ? 34.383 -16.352 -36.445 1.00 21.49 98 GLY A C 1
ATOM 1434 O O . GLY A 1 98 ? 35.072 -17.374 -36.341 1.00 20.08 98 GLY A O 1
ATOM 1438 N N . SER A 1 99 ? 34.266 -15.443 -35.479 1.00 19.67 99 SER A N 1
ATOM 1439 C CA . SER A 1 99 ? 34.936 -15.607 -34.198 1.00 17.45 99 SER A CA 1
ATOM 1440 C C . SER A 1 99 ? 34.020 -15.101 -33.090 1.00 20.64 99 SER A C 1
ATOM 1441 O O . SER A 1 99 ? 32.970 -14.508 -33.349 1.00 21.07 99 SER A O 1
ATOM 1449 N N . CYS A 1 100 ? 34.433 -15.325 -31.839 1.00 17.54 100 CYS A N 1
ATOM 1450 C CA . CYS A 1 100 ? 33.550 -15.059 -30.701 1.00 21.38 100 CYS A CA 1
ATOM 1451 C C . CYS A 1 100 ? 33.399 -13.575 -30.384 1.00 25.02 100 CYS A C 1
ATOM 1452 O O . CYS A 1 100 ? 32.403 -13.184 -29.761 1.00 24.91 100 CYS A O 1
ATOM 1459 N N . LEU A 1 101 ? 34.364 -12.748 -30.774 1.00 20.04 101 LEU A N 1
ATOM 1460 C CA . LEU A 1 101 ? 34.372 -11.299 -30.586 1.00 21.85 101 LEU A CA 1
ATOM 1461 C C . LEU A 1 101 ? 34.612 -10.869 -29.146 1.00 24.60 101 LEU A C 1
ATOM 1462 O O . LEU A 1 101 ? 34.694 -9.664 -28.891 1.00 30.71 101 LEU A O 1
ATOM 1478 N N . ASN A 1 102 ? 34.753 -11.789 -28.198 1.00 20.67 102 ASN A N 1
ATOM 1479 C CA . ASN A 1 102 ? 34.925 -11.407 -26.798 1.00 25.43 102 ASN A CA 1
ATOM 1480 C C . ASN A 1 102 ? 35.947 -12.304 -26.116 1.00 34.40 102 ASN A C 1
ATOM 1481 O O . ASN A 1 102 ? 35.710 -12.853 -25.039 1.00 44.63 102 ASN A O 1
ATOM 1492 N N . CYS A 1 103 ? 37.118 -12.441 -26.728 1.00 25.68 103 CYS A N 1
ATOM 1493 C CA . CYS A 1 103 ? 38.252 -13.078 -26.085 1.00 24.33 103 CYS A CA 1
ATOM 1494 C C . CYS A 1 103 ? 39.454 -12.174 -26.300 1.00 21.67 103 CYS A C 1
ATOM 1495 O O . CYS A 1 103 ? 39.385 -11.194 -27.050 1.00 19.41 103 CYS A O 1
ATOM 1502 N N . GLU A 1 104 ? 40.565 -12.503 -25.635 1.00 23.06 104 GLU A N 1
ATOM 1503 C CA . GLU A 1 104 ? 41.749 -11.654 -25.732 1.00 22.59 104 GLU A CA 1
ATOM 1504 C C . GLU A 1 104 ? 42.253 -11.562 -27.160 1.00 18.94 104 GLU A C 1
ATOM 1505 O O . GLU A 1 104 ? 42.831 -10.541 -27.549 1.00 20.61 104 GLU A O 1
ATOM 1517 N N . TYR A 1 105 ? 42.046 -12.608 -27.958 1.00 15.88 105 TYR A N 1
ATOM 1518 C CA . TYR A 1 105 ? 42.590 -12.608 -29.307 1.00 17.47 105 TYR A CA 1
ATOM 1519 C C . TYR A 1 105 ? 41.682 -11.855 -30.264 1.00 19.49 105 TYR A C 1
ATOM 1520 O O . TYR A 1 105 ? 42.169 -11.090 -31.110 1.00 19.51 105 TYR A O 1
ATOM 1538 N N . CYS A 1 106 ? 40.369 -12.019 -30.120 1.00 17.58 106 CYS A N 1
ATOM 1539 C CA . CYS A 1 106 ? 39.448 -11.260 -30.956 1.00 17.68 106 CYS A CA 1
ATOM 1540 C C . CYS A 1 106 ? 39.572 -9.760 -30.712 1.00 16.30 106 CYS A C 1
ATOM 1541 O O . CYS A 1 106 ? 39.575 -8.973 -31.663 1.00 21.00 106 CYS A O 1
ATOM 1548 N N . ILE A 1 107 ? 39.692 -9.336 -29.451 1.00 21.85 107 ILE A N 1
ATOM 1549 C CA . ILE A 1 107 ? 39.673 -7.895 -29.193 1.00 22.43 107 ILE A CA 1
ATOM 1550 C C . ILE A 1 107 ? 40.974 -7.208 -29.573 1.00 26.40 107 ILE A C 1
ATOM 1551 O O . ILE A 1 107 ? 40.986 -5.984 -29.739 1.00 29.76 107 ILE A O 1
ATOM 1567 N N . GLN A 1 108 ? 42.066 -7.946 -29.731 1.00 22.29 108 GLN A N 1
ATOM 1568 C CA . GLN A 1 108 ? 43.312 -7.352 -30.190 1.00 23.30 108 GLN A CA 1
ATOM 1569 C C . GLN A 1 108 ? 43.488 -7.455 -31.698 1.00 24.38 108 GLN A C 1
ATOM 1570 O O . GLN A 1 108 ? 44.572 -7.154 -32.208 1.00 25.68 108 GLN A O 1
ATOM 1584 N N . GLY A 1 109 ? 42.453 -7.872 -32.422 1.00 20.76 109 GLY A N 1
ATOM 1585 C CA . GLY A 1 109 ? 42.556 -8.015 -33.858 1.00 19.12 109 GLY A CA 1
ATOM 1586 C C . GLY A 1 109 ? 43.208 -9.288 -34.330 1.00 23.64 109 GLY A C 1
ATOM 1587 O O . GLY A 1 109 ? 43.680 -9.345 -35.471 1.00 27.34 109 GLY A O 1
ATOM 1591 N N . ALA A 1 110 ? 43.283 -10.307 -33.476 1.00 18.54 110 ALA A N 1
ATOM 1592 C CA . ALA A 1 110 ? 43.816 -11.599 -33.877 1.00 20.10 110 ALA A CA 1
ATOM 1593 C C . ALA A 1 110 ? 42.697 -12.632 -33.864 1.00 18.22 110 ALA A C 1
ATOM 1594 O O . ALA A 1 110 ? 42.813 -13.678 -33.217 1.00 16.82 110 ALA A O 1
ATOM 1601 N N . GLU A 1 111 ? 41.618 -12.346 -34.598 1.00 18.90 111 GLU A N 1
ATOM 1602 C CA . GLU A 1 111 ? 40.426 -13.185 -34.554 1.00 16.81 111 GLU A CA 1
ATOM 1603 C C . GLU A 1 111 ? 40.724 -14.613 -34.992 1.00 20.49 111 GLU A C 1
ATOM 1604 O O . GLU A 1 111 ? 40.053 -15.548 -34.545 1.00 17.38 111 GLU A O 1
ATOM 1616 N N . SER A 1 112 ? 41.713 -14.804 -35.872 1.00 18.82 112 SER A N 1
ATOM 1617 C CA . SER A 1 112 ? 42.028 -16.148 -36.340 1.00 18.01 112 SER A CA 1
ATOM 1618 C C . SER A 1 112 ? 42.608 -17.030 -35.243 1.00 16.42 112 SER A C 1
ATOM 1619 O O . SER A 1 112 ? 42.692 -18.244 -35.437 1.00 20.33 112 SER A O 1
ATOM 1627 N N . SER A 1 113 ? 43.023 -16.457 -34.115 1.00 17.23 113 SER A N 1
ATOM 1628 C CA . SER A 1 113 ? 43.475 -17.240 -32.973 1.00 17.32 113 SER A CA 1
ATOM 1629 C C . SER A 1 113 ? 42.357 -17.525 -31.982 1.00 16.94 113 SER A C 1
ATOM 1630 O O . SER A 1 113 ? 42.610 -18.163 -30.953 1.00 18.13 113 SER A O 1
ATOM 1638 N N . CYS A 1 114 ? 41.144 -17.056 -32.257 1.00 16.22 114 CYS A N 1
ATOM 1639 C CA . CYS A 1 114 ? 40.026 -17.316 -31.367 1.00 16.19 114 CYS A CA 1
ATOM 1640 C C . CYS A 1 114 ? 39.869 -18.814 -31.162 1.00 20.85 114 CYS A C 1
ATOM 1641 O O . CYS A 1 114 ? 39.820 -19.583 -32.127 1.00 18.39 114 CYS A O 1
ATOM 1648 N N . ALA A 1 115 ? 39.793 -19.222 -29.894 1.00 21.94 115 ALA A N 1
ATOM 1649 C CA . ALA A 1 115 ? 39.567 -20.624 -29.573 1.00 23.67 115 ALA A CA 1
ATOM 1650 C C . ALA A 1 115 ? 38.248 -21.119 -30.134 1.00 23.38 115 ALA A C 1
ATOM 1651 O O . ALA A 1 115 ? 38.097 -22.322 -30.355 1.00 23.97 115 ALA A O 1
ATOM 1658 N N . LYS A 1 116 ? 37.291 -20.221 -30.363 1.00 19.41 116 LYS A N 1
ATOM 1659 C CA . LYS A 1 116 ? 35.984 -20.575 -30.899 1.00 20.25 116 LYS A CA 1
ATOM 1660 C C . LYS A 1 116 ? 35.863 -20.163 -32.361 1.00 20.94 116 LYS A C 1
ATOM 1661 O O . LYS A 1 116 ? 34.764 -19.936 -32.868 1.00 22.82 116 LYS A O 1
ATOM 1680 N N . ALA A 1 117 ? 36.994 -20.080 -33.055 1.00 19.54 117 ALA A N 1
ATOM 1681 C CA . ALA A 1 117 ? 36.971 -19.705 -34.458 1.00 25.66 117 ALA A CA 1
ATOM 1682 C C . ALA A 1 117 ? 36.169 -20.719 -35.260 1.00 23.81 117 ALA A C 1
ATOM 1683 O O . ALA A 1 117 ? 36.319 -21.936 -35.088 1.00 24.06 117 ALA A O 1
ATOM 1690 N N . ASP A 1 118 ? 35.304 -20.204 -36.123 1.00 22.15 118 ASP A N 1
ATOM 1691 C CA . ASP A 1 118 ? 34.606 -21.005 -37.121 1.00 24.36 118 ASP A CA 1
ATOM 1692 C C . ASP A 1 118 ? 35.389 -20.920 -38.424 1.00 20.05 118 ASP A C 1
ATOM 1693 O O . ASP A 1 118 ? 35.647 -19.819 -38.928 1.00 21.22 118 ASP A O 1
ATOM 1702 N N . LEU A 1 119 ? 35.753 -22.072 -38.971 1.00 21.19 119 LEU A N 1
ATOM 1703 C CA . LEU A 1 119 ? 36.634 -22.157 -40.127 1.00 21.56 119 LEU A CA 1
ATOM 1704 C C . LEU A 1 119 ? 35.863 -22.705 -41.324 1.00 21.71 119 LEU A C 1
ATOM 1705 O O . LEU A 1 119 ? 35.354 -23.834 -41.284 1.00 23.31 119 LEU A O 1
ATOM 1721 N N . SER A 1 120 ? 35.793 -21.906 -42.386 1.00 21.42 120 SER A N 1
ATOM 1722 C CA . SER A 1 120 ? 35.067 -22.290 -43.590 1.00 20.12 120 SER A CA 1
ATOM 1723 C C . SER A 1 120 ? 35.660 -23.549 -44.197 1.00 22.83 120 SER A C 1
ATOM 1724 O O . SER A 1 120 ? 36.874 -23.636 -44.408 1.00 19.94 120 SER A O 1
ATOM 1732 N N . GLY A 1 121 ? 34.796 -24.517 -44.493 1.00 22.22 121 GLY A N 1
ATOM 1733 C CA . GLY A 1 121 ? 35.254 -25.775 -45.045 1.00 27.26 121 GLY A CA 1
ATOM 1734 C C . GLY A 1 121 ? 36.039 -26.628 -44.077 1.00 25.92 121 GLY A C 1
ATOM 1735 O O . GLY A 1 121 ? 36.840 -27.461 -44.510 1.00 27.56 121 GLY A O 1
ATOM 1739 N N . PHE A 1 122 ? 35.850 -26.430 -42.771 1.00 23.77 122 PHE A N 1
ATOM 1740 C CA . PHE A 1 122 ? 36.547 -27.223 -41.760 1.00 25.97 122 PHE A CA 1
ATOM 1741 C C . PHE A 1 122 ? 35.613 -27.483 -40.584 1.00 33.37 122 PHE A C 1
ATOM 1742 O O . PHE A 1 122 ? 35.258 -28.635 -40.314 1.00 36.57 122 PHE A O 1
ATOM 1759 N N . THR A 1 123 ? 35.207 -26.423 -39.878 1.00 28.70 123 THR A N 1
ATOM 1760 C CA . THR A 1 123 ? 34.175 -26.527 -38.853 1.00 26.44 123 THR A CA 1
ATOM 1761 C C . THR A 1 123 ? 32.821 -26.034 -39.333 1.00 28.15 123 THR A C 1
ATOM 1762 O O . THR A 1 123 ? 31.836 -26.176 -38.604 1.00 36.79 123 THR A O 1
ATOM 1773 N N . HIS A 1 124 ? 32.749 -25.477 -40.538 1.00 29.13 124 HIS A N 1
ATOM 1774 C CA . HIS A 1 124 ? 31.583 -24.739 -40.996 1.00 25.95 124 HIS A CA 1
ATOM 1775 C C . HIS A 1 124 ? 31.503 -24.893 -42.508 1.00 30.72 124 HIS A C 1
ATOM 1776 O O . HIS A 1 124 ? 32.525 -24.800 -43.192 1.00 28.91 124 HIS A O 1
ATOM 1790 N N . ASP A 1 125 ? 30.302 -25.157 -43.025 1.00 29.66 125 ASP A N 1
ATOM 1791 C CA . ASP A 1 125 ? 30.154 -25.428 -44.454 1.00 29.93 125 ASP A CA 1
ATOM 1792 C C . ASP A 1 125 ? 30.671 -24.257 -45.285 1.00 27.69 125 ASP A C 1
ATOM 1793 O O . ASP A 1 125 ? 30.278 -23.105 -45.077 1.00 31.09 125 ASP A O 1
ATOM 1802 N N . GLY A 1 126 ? 31.533 -24.563 -46.244 1.00 24.70 126 GLY A N 1
ATOM 1803 C CA . GLY A 1 126 ? 32.341 -23.568 -46.937 1.00 26.88 126 GLY A CA 1
ATOM 1804 C C . GLY A 1 126 ? 31.817 -23.189 -48.307 1.00 27.03 126 GLY A C 1
ATOM 1805 O O . GLY A 1 126 ? 30.606 -23.118 -48.541 1.00 29.30 126 GLY A O 1
ATOM 1809 N N . SER A 1 127 ? 32.748 -22.937 -49.225 1.00 23.04 127 SER A N 1
ATOM 1810 C CA . SER A 1 127 ? 32.453 -22.290 -50.495 1.00 25.95 127 SER A CA 1
ATOM 1811 C C . SER A 1 127 ? 32.229 -23.268 -51.646 1.00 24.98 127 SER A C 1
ATOM 1812 O O . SER A 1 127 ? 32.038 -22.824 -52.780 1.00 26.57 127 SER A O 1
ATOM 1820 N N . PHE A 1 128 ? 32.276 -24.575 -51.398 1.00 27.13 128 PHE A N 1
ATOM 1821 C CA . PHE A 1 128 ? 32.006 -25.561 -52.446 1.00 28.60 128 PHE A CA 1
ATOM 1822 C C . PHE A 1 128 ? 30.522 -25.875 -52.549 1.00 31.60 128 PHE A C 1
ATOM 1823 O O . PHE A 1 128 ? 30.115 -27.026 -52.737 1.00 32.69 128 PHE A O 1
ATOM 1840 N N . GLN A 1 129 ? 29.697 -24.850 -52.360 1.00 32.16 129 GLN A N 1
ATOM 1841 C CA . GLN A 1 129 ? 28.260 -24.936 -52.545 1.00 30.54 129 GLN A CA 1
ATOM 1842 C C . GLN A 1 129 ? 27.807 -23.656 -53.227 1.00 35.08 129 GLN A C 1
ATOM 1843 O O . GLN A 1 129 ? 28.578 -22.705 -53.390 1.00 35.30 129 GLN A O 1
ATOM 1857 N N . GLN A 1 130 ? 26.537 -23.624 -53.619 1.00 35.41 130 GLN A N 1
ATOM 1858 C CA . GLN A 1 130 ? 26.024 -22.459 -54.327 1.00 30.99 130 GLN A CA 1
ATOM 1859 C C . GLN A 1 130 ? 25.602 -21.353 -53.371 1.00 29.69 130 GLN A C 1
ATOM 1860 O O . GLN A 1 130 ? 25.598 -20.177 -53.753 1.00 29.09 130 GLN A O 1
ATOM 1874 N N . TYR A 1 131 ? 25.243 -21.705 -52.139 1.00 32.69 131 TYR A N 1
ATOM 1875 C CA . TYR A 1 131 ? 24.819 -20.733 -51.140 1.00 36.00 131 TYR A CA 1
ATOM 1876 C C . TYR A 1 131 ? 25.476 -21.089 -49.821 1.00 35.01 131 TYR A C 1
ATOM 1877 O O . TYR A 1 131 ? 25.286 -22.199 -49.311 1.00 30.88 131 TYR A O 1
ATOM 1895 N N . ALA A 1 132 ? 26.235 -20.145 -49.269 1.00 28.81 132 ALA A N 1
ATOM 1896 C CA . ALA A 1 132 ? 26.971 -20.365 -48.035 1.00 29.66 132 ALA A CA 1
ATOM 1897 C C . ALA A 1 132 ? 26.757 -19.190 -47.096 1.00 24.98 132 ALA A C 1
ATOM 1898 O O . ALA A 1 132 ? 26.540 -18.057 -47.534 1.00 28.53 132 ALA A O 1
ATOM 1905 N N . THR A 1 133 ? 26.795 -19.472 -45.800 1.00 26.61 133 THR A N 1
ATOM 1906 C CA . THR A 1 133 ? 26.667 -18.432 -44.793 1.00 27.25 133 THR A CA 1
ATOM 1907 C C . THR A 1 133 ? 28.048 -18.016 -44.309 1.00 27.05 133 THR A C 1
ATOM 1908 O O . THR A 1 133 ? 28.982 -18.819 -44.276 1.00 25.07 133 THR A O 1
ATOM 1919 N N . ALA A 1 134 ? 28.169 -16.750 -43.921 1.00 26.27 134 ALA A N 1
ATOM 1920 C CA . ALA A 1 134 ? 29.430 -16.266 -43.376 1.00 26.16 134 ALA A CA 1
ATOM 1921 C C . ALA A 1 134 ? 29.135 -15.151 -42.394 1.00 23.34 134 ALA A C 1
ATOM 1922 O O . ALA A 1 134 ? 28.300 -14.292 -42.665 1.00 25.48 134 ALA A O 1
ATOM 1929 N N . ASP A 1 135 ? 29.815 -15.168 -41.251 1.00 26.79 135 ASP A N 1
ATOM 1930 C CA . ASP A 1 135 ? 29.617 -14.101 -40.285 1.00 25.94 135 ASP A CA 1
ATOM 1931 C C . ASP A 1 135 ? 29.923 -12.764 -40.951 1.00 26.33 135 ASP A C 1
ATOM 1932 O O . ASP A 1 135 ? 30.948 -12.605 -41.622 1.00 25.36 135 ASP A O 1
ATOM 1941 N N . ALA A 1 136 ? 29.015 -11.803 -40.788 1.00 22.81 136 ALA A N 1
ATOM 1942 C CA . ALA A 1 136 ? 29.136 -10.542 -41.506 1.00 25.93 136 ALA A CA 1
ATOM 1943 C C . ALA A 1 136 ? 30.323 -9.726 -41.028 1.00 22.16 136 ALA A C 1
ATOM 1944 O O . ALA A 1 136 ? 30.819 -8.882 -41.783 1.00 24.77 136 ALA A O 1
ATOM 1951 N N . THR A 1 137 ? 30.778 -9.954 -39.794 1.00 23.02 137 THR A N 1
ATOM 1952 C CA . THR A 1 137 ? 31.898 -9.191 -39.260 1.00 24.17 137 THR A CA 1
ATOM 1953 C C . THR A 1 137 ? 33.211 -9.601 -39.918 1.00 25.62 137 THR A C 1
ATOM 1954 O O . THR A 1 137 ? 34.139 -8.787 -40.003 1.00 21.64 137 THR A O 1
ATOM 1965 N N . GLN A 1 138 ? 33.326 -10.859 -40.350 1.00 24.54 138 GLN A N 1
ATOM 1966 C CA . GLN A 1 138 ? 34.556 -11.362 -40.956 1.00 22.93 138 GLN A CA 1
ATOM 1967 C C . GLN A 1 138 ? 34.541 -11.411 -42.475 1.00 25.69 138 GLN A C 1
ATOM 1968 O O . GLN A 1 138 ? 35.608 -11.572 -43.077 1.00 28.33 138 GLN A O 1
ATOM 1982 N N . ALA A 1 139 ? 33.378 -11.327 -43.110 1.00 23.05 139 ALA A N 1
ATOM 1983 C CA . ALA A 1 139 ? 33.334 -11.438 -44.558 1.00 25.77 139 ALA A CA 1
ATOM 1984 C C . ALA A 1 139 ? 34.114 -10.297 -45.195 1.00 25.27 139 ALA A C 1
ATOM 1985 O O . ALA A 1 139 ? 34.112 -9.166 -44.696 1.00 21.94 139 ALA A O 1
ATOM 1992 N N . ALA A 1 140 ? 34.802 -10.608 -46.293 1.00 25.08 140 ALA A N 1
ATOM 1993 C CA . ALA A 1 140 ? 35.557 -9.614 -47.046 1.00 27.12 140 ALA A CA 1
ATOM 1994 C C . ALA A 1 140 ? 34.645 -8.903 -48.039 1.00 28.81 140 ALA A C 1
ATOM 1995 O O . ALA A 1 140 ? 33.875 -9.549 -48.752 1.00 27.22 140 ALA A O 1
ATOM 2002 N N . ARG A 1 141 ? 34.746 -7.578 -48.097 1.00 32.18 141 ARG A N 1
ATOM 2003 C CA . ARG A 1 141 ? 34.046 -6.809 -49.119 1.00 32.31 141 ARG A CA 1
ATOM 2004 C C . ARG A 1 141 ? 34.878 -6.799 -50.393 1.00 30.06 141 ARG A C 1
ATOM 2005 O O . ARG A 1 141 ? 36.047 -6.402 -50.378 1.00 30.68 141 ARG A O 1
ATOM 2026 N N . ILE A 1 142 ? 34.290 -7.255 -51.487 1.00 27.00 142 ILE A N 1
ATOM 2027 C CA . ILE A 1 142 ? 34.975 -7.347 -52.773 1.00 27.95 142 ILE A CA 1
ATOM 2028 C C . ILE A 1 142 ? 34.495 -6.199 -53.655 1.00 31.78 142 ILE A C 1
ATOM 2029 O O . ILE A 1 142 ? 33.282 -6.054 -53.846 1.00 30.85 142 ILE A O 1
ATOM 2045 N N . PRO A 1 143 ? 35.390 -5.376 -54.202 1.00 33.92 143 PRO A N 1
ATOM 2046 C CA . PRO A 1 143 ? 34.938 -4.290 -55.081 1.00 37.67 143 PRO A CA 1
ATOM 2047 C C . PRO A 1 143 ? 34.186 -4.822 -56.292 1.00 41.37 143 PRO A C 1
ATOM 2048 O O . PRO A 1 143 ? 34.451 -5.921 -56.784 1.00 37.75 143 PRO A O 1
ATOM 2059 N N . LYS A 1 144 ? 33.246 -4.009 -56.785 1.00 42.13 144 LYS A N 1
ATOM 2060 C CA . LYS A 1 144 ? 32.478 -4.388 -57.967 1.00 45.55 144 LYS A CA 1
ATOM 2061 C C . LYS A 1 144 ? 33.336 -4.453 -59.224 1.00 45.58 144 LYS A C 1
ATOM 2062 O O . LYS A 1 144 ? 32.944 -5.117 -60.189 1.00 46.43 144 LYS A O 1
ATOM 2081 N N . GLU A 1 145 ? 34.492 -3.789 -59.238 1.00 47.39 145 GLU A N 1
ATOM 2082 C CA . GLU A 1 145 ? 35.392 -3.839 -60.384 1.00 52.26 145 GLU A CA 1
ATOM 2083 C C . GLU A 1 145 ? 36.195 -5.132 -60.462 1.00 50.03 145 GLU A C 1
ATOM 2084 O O . GLU A 1 145 ? 36.929 -5.323 -61.437 1.00 50.30 145 GLU A O 1
ATOM 2096 N N . ALA A 1 146 ? 36.083 -6.015 -59.475 1.00 51.36 146 ALA A N 1
ATOM 2097 C CA . ALA A 1 146 ? 36.894 -7.222 -59.422 1.00 50.06 146 ALA A CA 1
ATOM 2098 C C . ALA A 1 146 ? 36.128 -8.394 -60.016 1.00 43.28 146 ALA A C 1
ATOM 2099 O O . ALA A 1 146 ? 34.929 -8.554 -59.773 1.00 45.53 146 ALA A O 1
ATOM 2106 N N . ASP A 1 147 ? 36.828 -9.194 -60.813 1.00 36.14 147 ASP A N 1
ATOM 2107 C CA . ASP A 1 147 ? 36.276 -10.437 -61.337 1.00 36.72 147 ASP A CA 1
ATOM 2108 C C . ASP A 1 147 ? 36.210 -11.475 -60.221 1.00 34.56 147 ASP A C 1
ATOM 2109 O O . ASP A 1 147 ? 37.237 -11.828 -59.633 1.00 34.03 147 ASP A O 1
ATOM 2118 N N . LEU A 1 148 ? 35.003 -11.967 -59.929 1.00 31.76 148 LEU A N 1
ATOM 2119 C CA . LEU A 1 148 ? 34.819 -12.855 -58.781 1.00 32.22 148 LEU A CA 1
ATOM 2120 C C . LEU A 1 148 ? 35.675 -14.115 -58.905 1.00 29.87 148 LEU A C 1
ATOM 2121 O O . LEU A 1 148 ? 36.310 -14.554 -57.930 1.00 34.46 148 LEU A O 1
ATOM 2137 N N . ALA A 1 149 ? 35.749 -14.685 -60.109 1.00 33.31 149 ALA A N 1
ATOM 2138 C CA . ALA A 1 149 ? 36.563 -15.881 -60.297 1.00 30.53 149 ALA A CA 1
ATOM 2139 C C . ALA A 1 149 ? 38.031 -15.588 -60.019 1.00 28.44 149 ALA A C 1
ATOM 2140 O O . ALA A 1 149 ? 38.690 -16.321 -59.275 1.00 29.74 149 ALA A O 1
ATOM 2147 N N . GLU A 1 150 ? 38.553 -14.503 -60.598 1.00 29.71 150 GLU A N 1
ATOM 2148 C CA . GLU A 1 150 ? 39.968 -14.176 -60.445 1.00 31.00 150 GLU A CA 1
ATOM 2149 C C . GLU A 1 150 ? 40.317 -13.778 -59.019 1.00 28.72 150 GLU A C 1
ATOM 2150 O O . GLU A 1 150 ? 41.441 -14.023 -58.569 1.00 27.15 150 GLU A O 1
ATOM 2162 N N . VAL A 1 151 ? 39.396 -13.133 -58.305 1.00 27.36 151 VAL A N 1
ATOM 2163 C CA . VAL A 1 151 ? 39.715 -12.697 -56.953 1.00 27.59 151 VAL A CA 1
ATOM 2164 C C . VAL A 1 151 ? 39.634 -13.850 -55.969 1.00 26.10 151 VAL A C 1
ATOM 2165 O O . VAL A 1 151 ? 40.243 -13.772 -54.896 1.00 24.20 151 VAL A O 1
ATOM 2178 N N . ALA A 1 152 ? 38.903 -14.921 -56.300 1.00 24.32 152 ALA A N 1
ATOM 2179 C CA . ALA A 1 152 ? 38.722 -16.014 -55.344 1.00 24.31 152 ALA A CA 1
ATOM 2180 C C . ALA A 1 152 ? 40.026 -16.511 -54.726 1.00 25.00 152 ALA A C 1
ATOM 2181 O O . ALA A 1 152 ? 40.086 -16.637 -53.492 1.00 23.77 152 ALA A O 1
ATOM 2188 N N . PRO A 1 153 ? 41.083 -16.815 -55.486 1.00 24.40 153 PRO A N 1
ATOM 2189 C CA . PRO A 1 153 ? 42.324 -17.290 -54.844 1.00 26.02 153 PRO A CA 1
ATOM 2190 C C . PRO A 1 153 ? 43.070 -16.216 -54.066 1.00 22.00 153 PRO A C 1
ATOM 2191 O O . PRO A 1 153 ? 43.890 -16.560 -53.203 1.00 22.41 153 PRO A O 1
ATOM 2202 N N . ILE A 1 154 ? 42.851 -14.932 -54.355 1.00 19.90 154 ILE A N 1
ATOM 2203 C CA . ILE A 1 154 ? 43.468 -13.890 -53.540 1.00 19.05 154 ILE A CA 1
ATOM 2204 C C . ILE A 1 154 ? 42.995 -14.014 -52.100 1.00 18.50 154 ILE A C 1
ATOM 2205 O O . ILE A 1 154 ? 43.711 -13.639 -51.164 1.00 19.17 154 ILE A O 1
ATOM 2221 N N . LEU A 1 155 ? 41.776 -14.521 -51.901 1.00 19.49 155 LEU A N 1
ATOM 2222 C CA . LEU A 1 155 ? 41.185 -14.651 -50.572 1.00 19.49 155 LEU A CA 1
ATOM 2223 C C . LEU A 1 155 ? 41.950 -15.607 -49.665 1.00 19.26 155 LEU A C 1
ATOM 2224 O O . LEU A 1 155 ? 41.692 -15.628 -48.456 1.00 17.93 155 LEU A O 1
ATOM 2240 N N . CYS A 1 156 ? 42.842 -16.425 -50.222 1.00 21.05 156 CYS A N 1
ATOM 2241 C CA . CYS A 1 156 ? 43.638 -17.351 -49.431 1.00 19.34 156 CYS A CA 1
ATOM 2242 C C . CYS A 1 156 ? 45.114 -17.126 -49.727 1.00 19.59 156 CYS A C 1
ATOM 2243 O O . CYS A 1 156 ? 45.841 -16.540 -48.916 1.00 18.50 156 CYS A O 1
ATOM 2250 N N . ALA A 1 157 ? 45.551 -17.530 -50.918 1.00 21.46 157 ALA A N 1
ATOM 2251 C CA . ALA A 1 157 ? 46.965 -17.435 -51.264 1.00 19.58 157 ALA A CA 1
ATOM 2252 C C . ALA A 1 157 ? 47.451 -15.990 -51.219 1.00 17.42 157 ALA A C 1
ATOM 2253 O O . ALA A 1 157 ? 48.514 -15.693 -50.658 1.00 20.81 157 ALA A O 1
ATOM 2260 N N . GLY A 1 158 ? 46.679 -15.070 -51.799 1.00 17.24 158 GLY A N 1
ATOM 2261 C CA . GLY A 1 158 ? 47.129 -13.689 -51.872 1.00 18.61 158 GLY A CA 1
ATOM 2262 C C . GLY A 1 158 ? 47.263 -13.052 -50.502 1.00 17.23 158 GLY A C 1
ATOM 2263 O O . GLY A 1 158 ? 48.319 -12.523 -50.141 1.00 17.45 158 GLY A O 1
ATOM 2267 N N . ILE A 1 159 ? 46.197 -13.115 -49.706 1.00 18.33 159 ILE A N 1
ATOM 2268 C CA . ILE A 1 159 ? 46.265 -12.543 -48.366 1.00 15.87 159 ILE A CA 1
ATOM 2269 C C . ILE A 1 159 ? 47.379 -13.212 -47.571 1.00 18.77 159 ILE A C 1
ATOM 2270 O O . ILE A 1 159 ? 48.098 -12.553 -46.815 1.00 14.04 159 ILE A O 1
ATOM 2286 N N . THR A 1 160 ? 47.543 -14.530 -47.727 1.00 15.20 160 THR A N 1
ATOM 2287 C CA . THR A 1 160 ? 48.549 -15.242 -46.943 1.00 17.46 160 THR A CA 1
ATOM 2288 C C . THR A 1 160 ? 49.958 -14.747 -47.251 1.00 18.19 160 THR A C 1
ATOM 2289 O O . THR A 1 160 ? 50.733 -14.442 -46.334 1.00 18.42 160 THR A O 1
ATOM 2300 N N . VAL A 1 161 ? 50.322 -14.663 -48.533 1.00 17.57 161 VAL A N 1
ATOM 2301 C CA . VAL A 1 161 ? 51.693 -14.251 -48.825 1.00 15.43 161 VAL A CA 1
ATOM 2302 C C . VAL A 1 161 ? 51.878 -12.768 -48.518 1.00 15.37 161 VAL A C 1
ATOM 2303 O O . VAL A 1 161 ? 52.968 -12.339 -48.114 1.00 17.34 161 VAL A O 1
ATOM 2316 N N . TYR A 1 162 ? 50.832 -11.959 -48.692 1.00 15.85 162 TYR A N 1
ATOM 2317 C CA . TYR A 1 162 ? 50.936 -10.556 -48.307 1.00 17.58 162 TYR A CA 1
ATOM 2318 C C . TYR A 1 162 ? 51.196 -10.432 -46.806 1.00 15.44 162 TYR A C 1
ATOM 2319 O O . TYR A 1 162 ? 52.098 -9.709 -46.369 1.00 15.81 162 TYR A O 1
ATOM 2337 N N . LYS A 1 163 ? 50.440 -11.171 -46.003 1.00 15.66 163 LYS A N 1
ATOM 2338 C CA . LYS A 1 163 ? 50.667 -11.167 -44.564 1.00 15.10 163 LYS A CA 1
ATOM 2339 C C . LYS A 1 163 ? 52.069 -11.663 -44.227 1.00 17.34 163 LYS A C 1
ATOM 2340 O O . LYS A 1 163 ? 52.730 -11.112 -43.345 1.00 16.81 163 LYS A O 1
ATOM 2359 N N . ALA A 1 164 ? 52.558 -12.677 -44.937 1.00 15.19 164 ALA A N 1
ATOM 2360 C CA . ALA A 1 164 ? 53.910 -13.164 -44.675 1.00 15.98 164 ALA A CA 1
ATOM 2361 C C . ALA A 1 164 ? 54.941 -12.071 -44.937 1.00 12.88 164 ALA A C 1
ATOM 2362 O O . ALA A 1 164 ? 55.899 -11.907 -44.168 1.00 14.34 164 ALA A O 1
ATOM 2369 N N . LEU A 1 165 ? 54.753 -11.300 -46.013 1.00 14.14 165 LEU A N 1
ATOM 2370 C CA . LEU A 1 165 ? 55.693 -10.220 -46.299 1.00 15.09 165 LEU A CA 1
ATOM 2371 C C . LEU A 1 165 ? 55.603 -9.116 -45.249 1.00 16.59 165 LEU A C 1
ATOM 2372 O O . LEU A 1 165 ? 56.629 -8.563 -44.827 1.00 17.45 165 LEU A O 1
ATOM 2388 N N . LYS A 1 166 ? 54.395 -8.797 -44.787 1.00 13.58 166 LYS A N 1
ATOM 2389 C CA . LYS A 1 166 ? 54.279 -7.845 -43.685 1.00 17.33 166 LYS A CA 1
ATOM 2390 C C . LYS A 1 166 ? 54.973 -8.370 -42.438 1.00 18.19 166 LYS A C 1
ATOM 2391 O O . LYS A 1 166 ? 55.611 -7.606 -41.705 1.00 16.27 166 LYS A O 1
ATOM 2410 N N . THR A 1 167 ? 54.868 -9.675 -42.190 1.00 14.91 167 THR A N 1
ATOM 2411 C CA . THR A 1 167 ? 55.538 -10.275 -41.044 1.00 16.02 167 THR A CA 1
ATOM 2412 C C . THR A 1 167 ? 57.048 -10.130 -41.165 1.00 15.65 167 THR A C 1
ATOM 2413 O O . THR A 1 167 ? 57.739 -9.924 -40.161 1.00 18.47 167 THR A O 1
ATOM 2424 N N . ALA A 1 168 ? 57.580 -10.218 -42.390 1.00 14.11 168 ALA A N 1
ATOM 2425 C CA . ALA A 1 168 ? 59.017 -10.030 -42.576 1.00 14.11 168 ALA A CA 1
ATOM 2426 C C . ALA A 1 168 ? 59.464 -8.621 -42.189 1.00 17.46 168 ALA A C 1
ATOM 2427 O O . ALA A 1 168 ? 60.635 -8.420 -41.840 1.00 17.06 168 ALA A O 1
ATOM 2434 N N . ASP A 1 169 ? 58.557 -7.647 -42.250 1.00 14.67 169 ASP A N 1
ATOM 2435 C CA . ASP A 1 169 ? 58.781 -6.281 -41.769 1.00 17.32 169 ASP A CA 1
ATOM 2436 C C . ASP A 1 169 ? 60.050 -5.670 -42.366 1.00 15.82 169 ASP A C 1
ATOM 2437 O O . ASP A 1 169 ? 60.950 -5.214 -41.662 1.00 18.12 169 ASP A O 1
ATOM 2446 N N . LEU A 1 170 ? 60.079 -5.613 -43.689 1.00 16.79 170 LEU A N 1
ATOM 2447 C CA . LEU A 1 170 ? 61.248 -5.140 -44.411 1.00 18.63 170 LEU A CA 1
ATOM 2448 C C . LEU A 1 170 ? 61.063 -3.701 -44.879 1.00 18.04 170 LEU A C 1
ATOM 2449 O O . LEU A 1 170 ? 59.943 -3.198 -44.997 1.00 20.19 170 LEU A O 1
ATOM 2465 N N . ARG A 1 171 ? 62.192 -3.037 -45.100 1.00 22.59 171 ARG A N 1
ATOM 2466 C CA . ARG A 1 171 ? 62.240 -1.689 -45.649 1.00 21.70 171 ARG A CA 1
ATOM 2467 C C . ARG A 1 171 ? 62.302 -1.762 -47.169 1.00 21.60 171 ARG A C 1
ATOM 2468 O O . ARG A 1 171 ? 62.904 -2.678 -47.735 1.00 18.92 171 ARG A O 1
ATOM 2489 N N . ILE A 1 172 ? 61.732 -0.752 -47.829 1.00 21.06 172 ILE A N 1
ATOM 2490 C CA . ILE A 1 172 ? 61.763 -0.705 -49.285 1.00 20.83 172 ILE A CA 1
ATOM 2491 C C . ILE A 1 172 ? 63.208 -0.799 -49.779 1.00 19.25 172 ILE A C 1
ATOM 2492 O O . ILE A 1 172 ? 64.133 -0.221 -49.196 1.00 18.49 172 ILE A O 1
ATOM 2508 N N . GLY A 1 173 ? 63.412 -1.587 -50.833 1.00 19.99 173 GLY A N 1
ATOM 2509 C CA . GLY A 1 173 ? 64.733 -1.798 -51.386 1.00 18.50 173 GLY A CA 1
ATOM 2510 C C . GLY A 1 173 ? 65.508 -2.944 -50.771 1.00 19.91 173 GLY A C 1
ATOM 2511 O O . GLY A 1 173 ? 66.532 -3.353 -51.334 1.00 20.80 173 GLY A O 1
ATOM 2515 N N . GLN A 1 174 ? 65.040 -3.501 -49.660 1.00 19.44 174 GLN A N 1
ATOM 2516 C CA . GLN A 1 174 ? 65.741 -4.614 -49.048 1.00 18.73 174 GLN A CA 1
ATOM 2517 C C . GLN A 1 174 ? 65.489 -5.888 -49.843 1.00 15.40 174 GLN A C 1
ATOM 2518 O O . GLN A 1 174 ? 64.576 -5.967 -50.667 1.00 16.16 174 GLN A O 1
ATOM 2532 N N . TRP A 1 175 ? 66.336 -6.881 -49.598 1.00 16.37 175 TRP A N 1
ATOM 2533 C CA . TRP A 1 175 ? 66.232 -8.178 -50.242 1.00 18.89 175 TRP A CA 1
ATOM 2534 C C . TRP A 1 175 ? 65.279 -9.073 -49.469 1.00 14.37 175 TRP A C 1
ATOM 2535 O O . TRP A 1 175 ? 65.385 -9.206 -48.239 1.00 17.45 175 TRP A O 1
ATOM 2556 N N . VAL A 1 176 ? 64.389 -9.730 -50.199 1.00 17.12 176 VAL A N 1
ATOM 2557 C CA . VAL A 1 176 ? 63.611 -10.830 -49.655 1.00 16.76 176 VAL A CA 1
ATOM 2558 C C . VAL A 1 176 ? 63.874 -12.049 -50.525 1.00 16.47 176 VAL A C 1
ATOM 2559 O O . VAL A 1 176 ? 63.819 -11.967 -51.759 1.00 17.44 176 VAL A O 1
ATOM 2572 N N . ALA A 1 177 ? 64.218 -13.156 -49.880 1.00 16.29 177 ALA A N 1
ATOM 2573 C CA . ALA A 1 177 ? 64.325 -14.442 -50.542 1.00 13.96 177 ALA A CA 1
ATOM 2574 C C . ALA A 1 177 ? 62.981 -15.142 -50.413 1.00 18.01 177 ALA A C 1
ATOM 2575 O O . ALA A 1 177 ? 62.399 -15.174 -49.326 1.00 15.94 177 ALA A O 1
ATOM 2582 N N . ILE A 1 178 ? 62.465 -15.656 -51.520 1.00 15.06 178 ILE A N 1
ATOM 2583 C CA . ILE A 1 178 ? 61.213 -16.396 -51.510 1.00 13.64 178 ILE A CA 1
ATOM 2584 C C . ILE A 1 178 ? 61.553 -17.837 -51.839 1.00 17.11 178 ILE A C 1
ATOM 2585 O O . ILE A 1 178 ? 61.896 -18.160 -52.982 1.00 16.63 178 ILE A O 1
ATOM 2601 N N . SER A 1 179 ? 61.447 -18.706 -50.845 1.00 15.37 179 SER A N 1
ATOM 2602 C CA . SER A 1 179 ? 61.772 -20.107 -51.046 1.00 17.01 179 SER A CA 1
ATOM 2603 C C . SER A 1 179 ? 60.521 -20.809 -51.558 1.00 18.70 179 SER A C 1
ATOM 2604 O O . SER A 1 179 ? 59.491 -20.819 -50.876 1.00 19.48 179 SER A O 1
ATOM 2612 N N . GLY A 1 180 ? 60.640 -21.479 -52.705 1.00 19.28 180 GLY A N 1
ATOM 2613 C CA . GLY A 1 180 ? 59.482 -22.013 -53.403 1.00 17.04 180 GLY A CA 1
ATOM 2614 C C . GLY A 1 180 ? 58.805 -20.994 -54.304 1.00 16.82 180 GLY A C 1
ATOM 2615 O O . GLY A 1 180 ? 57.577 -20.999 -54.452 1.00 19.02 180 GLY A O 1
ATOM 2619 N N . ALA A 1 181 ? 59.620 -20.147 -54.954 1.00 19.43 181 ALA A N 1
ATOM 2620 C CA . ALA A 1 181 ? 59.125 -18.966 -55.661 1.00 16.41 181 ALA A CA 1
ATOM 2621 C C . ALA A 1 181 ? 58.383 -19.290 -56.958 1.00 17.23 181 ALA A C 1
ATOM 2622 O O . ALA A 1 181 ? 57.618 -18.445 -57.440 1.00 22.85 181 ALA A O 1
ATOM 2629 N N . GLY A 1 182 ? 58.582 -20.477 -57.532 1.00 17.89 182 GLY A N 1
ATOM 2630 C CA . GLY A 1 182 ? 57.989 -20.820 -58.811 1.00 22.96 182 GLY A CA 1
ATOM 2631 C C . GLY A 1 182 ? 56.660 -21.534 -58.765 1.00 21.47 182 GLY A C 1
ATOM 2632 O O . GLY A 1 182 ? 56.064 -21.767 -59.821 1.00 23.92 182 GLY A O 1
ATOM 2636 N N . GLY A 1 183 ? 56.184 -21.917 -57.582 1.00 21.16 183 GLY A N 1
ATOM 2637 C CA . GLY A 1 183 ? 54.856 -22.481 -57.442 1.00 22.14 183 GLY A CA 1
ATOM 2638 C C . GLY A 1 183 ? 53.774 -21.409 -57.473 1.00 20.55 183 GLY A C 1
ATOM 2639 O O . GLY A 1 183 ? 54.034 -20.218 -57.633 1.00 23.71 183 GLY A O 1
ATOM 2643 N N . GLY A 1 184 ? 52.525 -21.845 -57.317 1.00 28.29 184 GLY A N 1
ATOM 2644 C CA . GLY A 1 184 ? 51.424 -20.889 -57.334 1.00 28.51 184 GLY A CA 1
ATOM 2645 C C . GLY A 1 184 ? 51.534 -19.879 -56.207 1.00 25.37 184 GLY A C 1
ATOM 2646 O O . GLY A 1 184 ? 51.557 -18.655 -56.429 1.00 28.00 184 GLY A O 1
ATOM 2650 N N . LEU A 1 185 ? 51.662 -20.386 -54.980 1.00 22.61 185 LEU A N 1
ATOM 2651 C CA . LEU A 1 185 ? 51.814 -19.527 -53.811 1.00 23.85 185 LEU A CA 1
ATOM 2652 C C . LEU A 1 185 ? 53.046 -18.634 -53.935 1.00 20.69 185 LEU A C 1
ATOM 2653 O O . LEU A 1 185 ? 52.978 -17.412 -53.727 1.00 17.44 185 LEU A O 1
ATOM 2669 N N . GLY A 1 186 ? 54.188 -19.230 -54.276 1.00 18.67 186 GLY A N 1
ATOM 2670 C CA . GLY A 1 186 ? 55.414 -18.461 -54.372 1.00 17.64 186 GLY A CA 1
ATOM 2671 C C . GLY A 1 186 ? 55.359 -17.396 -55.448 1.00 19.60 186 GLY A C 1
ATOM 2672 O O . GLY A 1 186 ? 55.869 -16.289 -55.265 1.00 20.34 186 GLY A O 1
ATOM 2676 N N . SER A 1 187 ? 54.741 -17.710 -56.586 1.00 20.25 187 SER A N 1
ATOM 2677 C CA . SER A 1 187 ? 54.649 -16.722 -57.654 1.00 21.70 187 SER A CA 1
ATOM 2678 C C . SER A 1 187 ? 53.846 -15.510 -57.195 1.00 22.91 187 SER A C 1
ATOM 2679 O O . SER A 1 187 ? 54.228 -14.351 -57.458 1.00 21.31 187 SER A O 1
ATOM 2687 N N . LEU A 1 188 ? 52.757 -15.751 -56.458 1.00 20.61 188 LEU A N 1
ATOM 2688 C CA . LEU A 1 188 ? 52.050 -14.621 -55.858 1.00 19.85 188 LEU A CA 1
ATOM 2689 C C . LEU A 1 188 ? 52.945 -13.846 -54.898 1.00 20.61 188 LEU A C 1
ATOM 2690 O O . LEU A 1 188 ? 52.928 -12.603 -54.883 1.00 18.57 188 LEU A O 1
ATOM 2706 N N . ALA A 1 189 ? 53.737 -14.553 -54.085 1.00 17.04 189 ALA A N 1
ATOM 2707 C CA . ALA A 1 189 ? 54.608 -13.848 -53.148 1.00 17.44 189 ALA A CA 1
ATOM 2708 C C . ALA A 1 189 ? 55.602 -12.957 -53.880 1.00 18.81 189 ALA A C 1
ATOM 2709 O O . ALA A 1 189 ? 55.888 -11.837 -53.435 1.00 18.97 189 ALA A O 1
ATOM 2716 N N . VAL A 1 190 ? 56.162 -13.439 -54.992 1.00 17.17 190 VAL A N 1
ATOM 2717 C CA . VAL A 1 190 ? 57.058 -12.602 -55.783 1.00 15.42 190 VAL A CA 1
ATOM 2718 C C . VAL A 1 190 ? 56.350 -11.322 -56.191 1.00 16.35 190 VAL A C 1
ATOM 2719 O O . VAL A 1 190 ? 56.892 -10.219 -56.047 1.00 18.18 190 VAL A O 1
ATOM 2732 N N . GLN A 1 191 ? 55.124 -11.448 -56.705 1.00 16.69 191 GLN A N 1
ATOM 2733 C CA . GLN A 1 191 ? 54.439 -10.263 -57.212 1.00 20.12 191 GLN A CA 1
ATOM 2734 C C . GLN A 1 191 ? 54.149 -9.260 -56.100 1.00 20.36 191 GLN A C 1
ATOM 2735 O O . GLN A 1 191 ? 54.384 -8.051 -56.256 1.00 19.36 191 GLN A O 1
ATOM 2749 N N . TYR A 1 192 ? 53.636 -9.739 -54.964 1.00 17.84 192 TYR A N 1
ATOM 2750 C CA . TYR A 1 192 ? 53.389 -8.830 -53.848 1.00 18.84 192 TYR A CA 1
ATOM 2751 C C . TYR A 1 192 ? 54.683 -8.194 -53.347 1.00 19.78 192 TYR A C 1
ATOM 2752 O O . TYR A 1 192 ? 54.697 -7.019 -52.962 1.00 18.34 192 TYR A O 1
ATOM 2770 N N . ALA A 1 193 ? 55.781 -8.954 -53.312 1.00 19.99 193 ALA A N 1
ATOM 2771 C CA . ALA A 1 193 ? 57.038 -8.370 -52.861 1.00 15.80 193 ALA A CA 1
ATOM 2772 C C . ALA A 1 193 ? 57.485 -7.257 -53.796 1.00 18.23 193 ALA A C 1
ATOM 2773 O O . ALA A 1 193 ? 57.942 -6.203 -53.340 1.00 17.48 193 ALA A O 1
ATOM 2780 N N . LYS A 1 194 ? 57.342 -7.457 -55.107 1.00 17.21 194 LYS A N 1
ATOM 2781 C CA . LYS A 1 194 ? 57.688 -6.385 -56.033 1.00 20.05 194 LYS A CA 1
ATOM 2782 C C . LYS A 1 194 ? 56.798 -5.168 -55.821 1.00 19.45 194 LYS A C 1
ATOM 2783 O O . LYS A 1 194 ? 57.274 -4.030 -55.887 1.00 21.08 194 LYS A O 1
ATOM 2802 N N . ALA A 1 195 ? 55.504 -5.381 -55.558 1.00 17.74 195 ALA A N 1
ATOM 2803 C CA . ALA A 1 195 ? 54.627 -4.235 -55.317 1.00 20.79 195 ALA A CA 1
ATOM 2804 C C . ALA A 1 195 ? 55.042 -3.465 -54.072 1.00 23.02 195 ALA A C 1
ATOM 2805 O O . ALA A 1 195 ? 54.836 -2.245 -53.997 1.00 20.48 195 ALA A O 1
ATOM 2812 N N . LEU A 1 196 ? 55.658 -4.140 -53.105 1.00 16.63 196 LEU A N 1
ATOM 2813 C CA . LEU A 1 196 ? 56.142 -3.494 -51.899 1.00 17.75 196 LEU A CA 1
ATOM 2814 C C . LEU A 1 196 ? 57.529 -2.911 -52.081 1.00 17.76 196 LEU A C 1
ATOM 2815 O O . LEU A 1 196 ? 58.137 -2.482 -51.097 1.00 20.15 196 LEU A O 1
ATOM 2831 N N . GLY A 1 197 ? 58.043 -2.893 -53.310 1.00 18.31 197 GLY A N 1
ATOM 2832 C CA . GLY A 1 197 ? 59.324 -2.266 -53.581 1.00 21.13 197 GLY A CA 1
ATOM 2833 C C . GLY A 1 197 ? 60.529 -3.042 -53.111 1.00 22.21 197 GLY A C 1
ATOM 2834 O O . GLY A 1 197 ? 61.601 -2.464 -52.950 1.00 18.75 197 GLY A O 1
ATOM 2838 N N . LEU A 1 198 ? 60.387 -4.341 -52.887 1.00 19.28 198 LEU A N 1
ATOM 2839 C CA . LEU A 1 198 ? 61.492 -5.173 -52.438 1.00 16.64 198 LEU A CA 1
ATOM 2840 C C . LEU A 1 198 ? 62.262 -5.748 -53.629 1.00 15.99 198 LEU A C 1
ATOM 2841 O O . LEU A 1 198 ? 61.720 -5.920 -54.721 1.00 19.81 198 LEU A O 1
ATOM 2857 N N . ARG A 1 199 ? 63.546 -6.005 -53.409 1.00 16.82 199 ARG A N 1
ATOM 2858 C CA . ARG A 1 199 ? 64.349 -6.796 -54.332 1.00 19.07 199 ARG A CA 1
ATOM 2859 C C . ARG A 1 199 ? 64.142 -8.271 -54.013 1.00 18.92 199 ARG A C 1
ATOM 2860 O O . ARG A 1 199 ? 64.240 -8.668 -52.849 1.00 17.02 199 ARG A O 1
ATOM 2881 N N . VAL A 1 200 ? 63.808 -9.073 -55.024 1.00 18.57 200 VAL A N 1
ATOM 2882 C CA . VAL A 1 200 ? 63.398 -10.461 -54.820 1.00 20.12 200 VAL A CA 1
ATOM 2883 C C . VAL A 1 200 ? 64.475 -11.409 -55.331 1.00 18.34 200 VAL A C 1
ATOM 2884 O O . VAL A 1 200 ? 64.887 -11.328 -56.495 1.00 18.93 200 VAL A O 1
ATOM 2897 N N . LEU A 1 201 ? 64.896 -12.325 -54.469 1.00 15.04 201 LEU A N 1
ATOM 2898 C CA . LEU A 1 201 ? 65.664 -13.498 -54.862 1.00 17.36 201 LEU A CA 1
ATOM 2899 C C . LEU A 1 201 ? 64.733 -14.694 -54.724 1.00 16.23 201 LEU A C 1
ATOM 2900 O O . LEU A 1 201 ? 64.211 -14.951 -53.633 1.00 17.48 201 LEU A O 1
ATOM 2916 N N . GLY A 1 202 ? 64.516 -15.411 -55.821 1.00 15.91 202 GLY A N 1
ATOM 2917 C CA . GLY A 1 202 ? 63.668 -16.586 -55.822 1.00 16.84 202 GLY A CA 1
ATOM 2918 C C . GLY A 1 202 ? 64.513 -17.846 -55.752 1.00 16.38 202 GLY A C 1
ATOM 2919 O O . GLY A 1 202 ? 65.577 -17.929 -56.360 1.00 16.74 202 GLY A O 1
ATOM 2923 N N . ILE A 1 203 ? 64.047 -18.808 -54.968 1.00 17.34 203 ILE A N 1
ATOM 2924 C CA . ILE A 1 203 ? 64.679 -20.119 -54.882 1.00 15.45 203 ILE A CA 1
ATOM 2925 C C . ILE A 1 203 ? 63.629 -21.143 -55.263 1.00 18.33 203 ILE A C 1
ATOM 2926 O O . ILE A 1 203 ? 62.546 -21.171 -54.670 1.00 16.24 203 ILE A O 1
ATOM 2942 N N . ASP A 1 204 ? 63.947 -21.989 -56.235 1.00 17.76 204 ASP A N 1
ATOM 2943 C CA . ASP A 1 204 ? 63.090 -23.127 -56.532 1.00 16.33 204 ASP A CA 1
ATOM 2944 C C . ASP A 1 204 ? 63.903 -24.113 -57.358 1.00 16.13 204 ASP A C 1
ATOM 2945 O O . ASP A 1 204 ? 65.121 -23.968 -57.499 1.00 16.35 204 ASP A O 1
ATOM 2954 N N . GLY A 1 205 ? 63.231 -25.135 -57.881 1.00 20.39 205 GLY A N 1
ATOM 2955 C CA . GLY A 1 205 ? 63.907 -26.165 -58.647 1.00 19.06 205 GLY A CA 1
ATOM 2956 C C . GLY A 1 205 ? 63.480 -26.192 -60.097 1.00 18.62 205 GLY A C 1
ATOM 2957 O O . GLY A 1 205 ? 62.291 -26.315 -60.401 1.00 18.92 205 GLY A O 1
ATOM 2961 N N . GLY A 1 206 ? 64.438 -26.073 -61.001 1.00 20.55 206 GLY A N 1
ATOM 2962 C CA . GLY A 1 206 ? 64.182 -26.233 -62.420 1.00 19.02 206 GLY A CA 1
ATOM 2963 C C . GLY A 1 206 ? 64.259 -24.924 -63.187 1.00 24.72 206 GLY A C 1
ATOM 2964 O O . GLY A 1 206 ? 63.769 -23.877 -62.739 1.00 21.19 206 GLY A O 1
ATOM 2968 N N . ALA A 1 207 ? 64.866 -24.994 -64.376 1.00 21.92 207 ALA A N 1
ATOM 2969 C CA . ALA A 1 207 ? 65.018 -23.812 -65.218 1.00 25.91 207 ALA A CA 1
ATOM 2970 C C . ALA A 1 207 ? 63.675 -23.263 -65.682 1.00 22.87 207 ALA A C 1
ATOM 2971 O O . ALA A 1 207 ? 63.559 -22.056 -65.936 1.00 25.68 207 ALA A O 1
ATOM 2978 N N . ASP A 1 208 ? 62.651 -24.113 -65.805 1.00 21.42 208 ASP A N 1
ATOM 2979 C CA . ASP A 1 208 ? 61.328 -23.602 -66.159 1.00 25.89 208 ASP A CA 1
ATOM 2980 C C . ASP A 1 208 ? 60.804 -22.663 -65.072 1.00 25.14 208 ASP A C 1
ATOM 2981 O O . ASP A 1 208 ? 60.347 -21.541 -65.356 1.00 23.80 208 ASP A O 1
ATOM 2990 N N . LYS A 1 209 ? 60.891 -23.092 -63.812 1.00 22.80 209 LYS A N 1
ATOM 2991 C CA . LYS A 1 209 ? 60.509 -22.201 -62.723 1.00 18.53 209 LYS A CA 1
ATOM 2992 C C . LYS A 1 209 ? 61.403 -20.971 -62.666 1.00 22.25 209 LYS A C 1
ATOM 2993 O O . LYS A 1 209 ? 60.927 -19.886 -62.324 1.00 21.88 209 LYS A O 1
ATOM 3012 N N . GLY A 1 210 ? 62.689 -21.107 -62.992 1.00 19.62 210 GLY A N 1
ATOM 3013 C CA . GLY A 1 210 ? 63.568 -19.946 -62.989 1.00 23.10 210 GLY A CA 1
ATOM 3014 C C . GLY A 1 210 ? 63.135 -18.888 -63.989 1.00 24.62 210 GLY A C 1
ATOM 3015 O O . GLY A 1 210 ? 63.067 -17.694 -63.666 1.00 20.85 210 GLY A O 1
ATOM 3019 N N . GLU A 1 211 ? 62.850 -19.311 -65.224 1.00 19.99 211 GLU A N 1
ATOM 3020 C CA . GLU A 1 211 ? 62.344 -18.384 -66.233 1.00 24.48 211 GLU A CA 1
ATOM 3021 C C . GLU A 1 211 ? 61.073 -17.716 -65.744 1.00 23.70 211 GLU A C 1
ATOM 3022 O O . GLU A 1 211 ? 60.897 -16.494 -65.861 1.00 22.76 211 GLU A O 1
ATOM 3034 N N . PHE A 1 212 ? 60.175 -18.516 -65.179 1.00 22.90 212 PHE A N 1
ATOM 3035 C CA . PHE A 1 212 ? 58.911 -17.990 -64.685 1.00 22.99 212 PHE A CA 1
ATOM 3036 C C . PHE A 1 212 ? 59.143 -16.924 -63.620 1.00 21.81 212 PHE A C 1
ATOM 3037 O O . PHE A 1 212 ? 58.586 -15.823 -63.688 1.00 19.86 212 PHE A O 1
ATOM 3054 N N . VAL A 1 213 ? 59.984 -17.231 -62.634 1.00 21.44 213 VAL A N 1
ATOM 3055 C CA . VAL A 1 213 ? 60.228 -16.307 -61.529 1.00 19.89 213 VAL A CA 1
ATOM 3056 C C . VAL A 1 213 ? 60.843 -15.008 -62.037 1.00 22.84 213 VAL A C 1
ATOM 3057 O O . VAL A 1 213 ? 60.465 -13.916 -61.592 1.00 23.59 213 VAL A O 1
ATOM 3070 N N . LYS A 1 214 ? 61.790 -15.095 -62.979 1.00 20.65 214 LYS A N 1
ATOM 3071 C CA . LYS A 1 214 ? 62.343 -13.878 -63.569 1.00 24.02 214 LYS A CA 1
ATOM 3072 C C . LYS A 1 214 ? 61.265 -13.070 -64.280 1.00 25.56 214 LYS A C 1
ATOM 3073 O O . LYS A 1 214 ? 61.273 -11.830 -64.238 1.00 24.54 214 LYS A O 1
ATOM 3092 N N . SER A 1 215 ? 60.346 -13.749 -64.964 1.00 22.64 215 SER A N 1
ATOM 3093 C CA . SER A 1 215 ? 59.322 -13.034 -65.719 1.00 24.43 215 SER A CA 1
ATOM 3094 C C . SER A 1 215 ? 58.389 -12.254 -64.807 1.00 27.49 215 SER A C 1
ATOM 3095 O O . SER A 1 215 ? 57.706 -11.336 -65.273 1.00 26.93 215 SER A O 1
ATOM 3103 N N . LEU A 1 216 ? 58.353 -12.592 -63.522 1.00 25.03 216 LEU A N 1
ATOM 3104 C CA . LEU A 1 216 ? 57.543 -11.876 -62.551 1.00 24.40 216 LEU A CA 1
ATOM 3105 C C . LEU A 1 216 ? 58.297 -10.735 -61.887 1.00 25.95 216 LEU A C 1
ATOM 3106 O O . LEU A 1 216 ? 57.745 -10.081 -60.995 1.00 29.96 216 LEU A O 1
ATOM 3122 N N . GLY A 1 217 ? 59.548 -10.506 -62.269 1.00 24.36 217 GLY A N 1
ATOM 3123 C CA . GLY A 1 217 ? 60.302 -9.367 -61.790 1.00 26.63 217 GLY A CA 1
ATOM 3124 C C . GLY A 1 217 ? 61.360 -9.693 -60.761 1.00 26.87 217 GLY A C 1
ATOM 3125 O O . GLY A 1 217 ? 61.984 -8.766 -60.236 1.00 23.80 217 GLY A O 1
ATOM 3129 N N . ALA A 1 218 ? 61.573 -10.965 -60.426 1.00 23.04 218 ALA A N 1
ATOM 3130 C CA . ALA A 1 218 ? 62.644 -11.296 -59.499 1.00 20.79 218 ALA A CA 1
ATOM 3131 C C . ALA A 1 218 ? 63.989 -10.939 -60.112 1.00 18.86 218 ALA A C 1
ATOM 3132 O O . ALA A 1 218 ? 64.240 -11.195 -61.291 1.00 24.55 218 ALA A O 1
ATOM 3139 N N . GLU A 1 219 ? 64.851 -10.333 -59.301 1.00 19.57 219 GLU A N 1
ATOM 3140 C CA . GLU A 1 219 ? 66.169 -9.924 -59.765 1.00 25.09 219 GLU A CA 1
ATOM 3141 C C . GLU A 1 219 ? 67.107 -11.112 -59.920 1.00 27.37 219 GLU A C 1
ATOM 3142 O O . GLU A 1 219 ? 67.970 -11.103 -60.805 1.00 26.50 219 GLU A O 1
ATOM 3154 N N . VAL A 1 220 ? 66.942 -12.141 -59.088 1.00 21.34 220 VAL A N 1
ATOM 3155 C CA . VAL A 1 220 ? 67.849 -13.280 -59.034 1.00 21.40 220 VAL A CA 1
ATOM 3156 C C . VAL A 1 220 ? 67.028 -14.541 -58.795 1.00 21.26 220 VAL A C 1
ATOM 3157 O O . VAL A 1 220 ? 66.020 -14.519 -58.083 1.00 20.29 220 VAL A O 1
ATOM 3170 N N . PHE A 1 221 ? 67.473 -15.651 -59.389 1.00 18.28 221 PHE A N 1
ATOM 3171 C CA . PHE A 1 221 ? 66.887 -16.966 -59.153 1.00 20.78 221 PHE A CA 1
ATOM 3172 C C . PHE A 1 221 ? 68.008 -17.934 -58.811 1.00 20.35 221 PHE A C 1
ATOM 3173 O O . PHE A 1 221 ? 69.050 -17.936 -59.473 1.00 20.74 221 PHE A O 1
ATOM 3190 N N . VAL A 1 222 ? 67.796 -18.742 -57.775 1.00 18.30 222 VAL A N 1
ATOM 3191 C CA . VAL A 1 222 ? 68.721 -19.801 -57.379 1.00 18.22 222 VAL A CA 1
ATOM 3192 C C . VAL A 1 222 ? 68.019 -21.132 -57.597 1.00 20.51 222 VAL A C 1
ATOM 3193 O O . VAL A 1 222 ? 66.958 -21.384 -57.016 1.00 18.76 222 VAL A O 1
ATOM 3206 N N . ASP A 1 223 ? 68.600 -21.975 -58.451 1.00 21.73 223 ASP A N 1
ATOM 3207 C CA . ASP A 1 223 ? 68.022 -23.275 -58.794 1.00 19.57 223 ASP A CA 1
ATOM 3208 C C . ASP A 1 223 ? 68.625 -24.337 -57.878 1.00 16.92 223 ASP A C 1
ATOM 3209 O O . ASP A 1 223 ? 69.812 -24.654 -57.994 1.00 18.37 223 ASP A O 1
ATOM 3218 N N . PHE A 1 224 ? 67.823 -24.881 -56.955 1.00 16.49 224 PHE A N 1
ATOM 3219 C CA . PHE A 1 224 ? 68.406 -25.847 -56.035 1.00 15.98 224 PHE A CA 1
ATOM 3220 C C . PHE A 1 224 ? 68.679 -27.200 -56.689 1.00 18.40 224 PHE A C 1
ATOM 3221 O O . PHE A 1 224 ? 69.312 -28.045 -56.048 1.00 18.87 224 PHE A O 1
ATOM 3238 N N . THR A 1 225 ? 68.239 -27.432 -57.935 1.00 18.28 225 THR A N 1
ATOM 3239 C CA . THR A 1 225 ? 68.663 -28.644 -58.630 1.00 17.93 225 THR A CA 1
ATOM 3240 C C . THR A 1 225 ? 70.027 -28.492 -59.282 1.00 19.65 225 THR A C 1
ATOM 3241 O O . THR A 1 225 ? 70.601 -29.495 -59.712 1.00 19.67 225 THR A O 1
ATOM 3252 N N . LYS A 1 226 ? 70.571 -27.271 -59.341 1.00 18.88 226 LYS A N 1
ATOM 3253 C CA . LYS A 1 226 ? 71.845 -27.010 -60.000 1.00 18.98 226 LYS A CA 1
ATOM 3254 C C . LYS A 1 226 ? 72.792 -26.177 -59.141 1.00 22.77 226 LYS A C 1
ATOM 3255 O O . LYS A 1 226 ? 73.786 -25.656 -59.665 1.00 22.01 226 LYS A O 1
ATOM 3274 N N . THR A 1 227 ? 72.438 -25.914 -57.884 1.00 22.19 227 THR A N 1
ATOM 3275 C CA . THR A 1 227 ? 73.287 -25.160 -56.966 1.00 21.45 227 THR A CA 1
ATOM 3276 C C . THR A 1 227 ? 73.803 -26.081 -55.865 1.00 19.91 227 THR A C 1
ATOM 3277 O O . THR A 1 227 ? 73.016 -26.598 -55.067 1.00 22.84 227 THR A O 1
ATOM 3288 N N . LYS A 1 228 ? 75.125 -26.257 -55.797 1.00 21.39 228 LYS A N 1
ATOM 3289 C CA . LYS A 1 228 ? 75.695 -27.195 -54.834 1.00 21.60 228 LYS A CA 1
ATOM 3290 C C . LYS A 1 228 ? 75.520 -26.701 -53.400 1.00 26.50 228 LYS A C 1
ATOM 3291 O O . LYS A 1 228 ? 75.242 -27.492 -52.489 1.00 22.19 228 LYS A O 1
ATOM 3310 N N . ASP A 1 229 ? 75.734 -25.409 -53.169 1.00 21.16 229 ASP A N 1
ATOM 3311 C CA . ASP A 1 229 ? 75.678 -24.829 -51.827 1.00 23.34 229 ASP A CA 1
ATOM 3312 C C . ASP A 1 229 ? 74.683 -23.672 -51.861 1.00 17.13 229 ASP A C 1
ATOM 3313 O O . ASP A 1 229 ? 75.072 -22.515 -52.059 1.00 20.25 229 ASP A O 1
ATOM 3322 N N . VAL A 1 230 ? 73.399 -23.984 -51.652 1.00 18.91 230 VAL A N 1
ATOM 3323 C CA . VAL A 1 230 ? 72.353 -22.964 -51.742 1.00 18.35 230 VAL A CA 1
ATOM 3324 C C . VAL A 1 230 ? 72.612 -21.839 -50.748 1.00 18.68 230 VAL A C 1
ATOM 3325 O O . VAL A 1 230 ? 72.446 -20.655 -51.070 1.00 18.05 230 VAL A O 1
ATOM 3338 N N . VAL A 1 231 ? 72.980 -22.186 -49.518 1.00 20.37 231 VAL A N 1
ATOM 3339 C CA . VAL A 1 231 ? 73.237 -21.164 -48.502 1.00 19.48 231 VAL A CA 1
ATOM 3340 C C . VAL A 1 231 ? 74.300 -20.184 -48.985 1.00 20.75 231 VAL A C 1
ATOM 3341 O O . VAL A 1 231 ? 74.097 -18.962 -48.980 1.00 18.91 231 VAL A O 1
ATOM 3354 N N . ALA A 1 232 ? 75.456 -20.706 -49.406 1.00 21.51 232 ALA A N 1
ATOM 3355 C CA . ALA A 1 232 ? 76.545 -19.840 -49.841 1.00 21.07 232 ALA A CA 1
ATOM 3356 C C . ALA A 1 232 ? 76.135 -19.001 -51.045 1.00 20.31 232 ALA A C 1
ATOM 3357 O O . ALA A 1 232 ? 76.472 -17.816 -51.129 1.00 20.65 232 ALA A O 1
ATOM 3364 N N . GLU A 1 233 ? 75.402 -19.600 -51.986 1.00 21.38 233 GLU A N 1
ATOM 3365 C CA . GLU A 1 233 ? 74.990 -18.882 -53.187 1.00 20.70 233 GLU A CA 1
ATOM 3366 C C . GLU A 1 233 ? 74.047 -17.735 -52.844 1.00 19.84 233 GLU A C 1
ATOM 3367 O O . GLU A 1 233 ? 74.186 -16.620 -53.365 1.00 20.23 233 GLU A O 1
ATOM 3379 N N . VAL A 1 234 ? 73.082 -17.991 -51.960 1.00 21.01 234 VAL A N 1
ATOM 3380 C CA . VAL A 1 234 ? 72.136 -16.945 -51.590 1.00 18.31 234 VAL A CA 1
ATOM 3381 C C . VAL A 1 234 ? 72.858 -15.820 -50.857 1.00 18.13 234 VAL A C 1
ATOM 3382 O O . VAL A 1 234 ? 72.591 -14.635 -51.095 1.00 18.86 234 VAL A O 1
ATOM 3395 N N . GLN A 1 235 ? 73.797 -16.165 -49.974 1.00 17.88 235 GLN A N 1
ATOM 3396 C CA . GLN A 1 235 ? 74.550 -15.127 -49.273 1.00 18.18 235 GLN A CA 1
ATOM 3397 C C . GLN A 1 235 ? 75.383 -14.298 -50.243 1.00 24.19 235 GLN A C 1
ATOM 3398 O O . GLN A 1 235 ? 75.455 -13.068 -50.125 1.00 20.39 235 GLN A O 1
ATOM 3412 N N . LYS A 1 236 ? 76.015 -14.955 -51.211 1.00 22.10 236 LYS A N 1
ATOM 3413 C CA . LYS A 1 236 ? 76.854 -14.229 -52.154 1.00 23.98 236 LYS A CA 1
ATOM 3414 C C . LYS A 1 236 ? 76.016 -13.282 -52.999 1.00 19.40 236 LYS A C 1
ATOM 3415 O O . LYS A 1 236 ? 76.387 -12.118 -53.196 1.00 20.58 236 LYS A O 1
ATOM 3434 N N . LEU A 1 237 ? 74.875 -13.755 -53.489 1.00 19.72 237 LEU A N 1
ATOM 3435 C CA . LEU A 1 237 ? 74.069 -12.951 -54.395 1.00 18.16 237 LEU A CA 1
ATOM 3436 C C . LEU A 1 237 ? 73.440 -11.746 -53.697 1.00 21.92 237 LEU A C 1
ATOM 3437 O O . LEU A 1 237 ? 73.065 -10.785 -54.374 1.00 24.89 237 LEU A O 1
ATOM 3453 N N . THR A 1 238 ? 73.292 -11.781 -52.372 1.00 20.61 238 THR A N 1
ATOM 3454 C CA . THR A 1 238 ? 72.712 -10.670 -51.619 1.00 21.07 238 THR A CA 1
ATOM 3455 C C . THR A 1 238 ? 73.748 -9.940 -50.773 1.00 21.44 238 THR A C 1
ATOM 3456 O O . THR A 1 238 ? 73.381 -9.171 -49.875 1.00 21.24 238 THR A O 1
ATOM 3467 N N . ASN A 1 239 ? 75.031 -10.179 -51.027 1.00 24.05 239 ASN A N 1
ATOM 3468 C CA . ASN A 1 239 ? 76.118 -9.539 -50.296 1.00 23.94 239 ASN A CA 1
ATOM 3469 C C . ASN A 1 239 ? 75.947 -9.690 -48.786 1.00 24.64 239 ASN A C 1
ATOM 3470 O O . ASN A 1 239 ? 76.058 -8.726 -48.026 1.00 25.64 239 ASN A O 1
ATOM 3481 N N . GLY A 1 240 ? 75.624 -10.904 -48.347 1.00 18.13 240 GLY A N 1
ATOM 3482 C CA . GLY A 1 240 ? 75.615 -11.182 -46.922 1.00 19.68 240 GLY A CA 1
ATOM 3483 C C . GLY A 1 240 ? 74.369 -11.891 -46.439 1.00 21.27 240 GLY A C 1
ATOM 3484 O O . GLY A 1 240 ? 74.302 -12.332 -45.286 1.00 19.83 240 GLY A O 1
ATOM 3488 N N . GLY A 1 241 ? 73.357 -11.951 -47.295 1.00 19.52 241 GLY A N 1
ATOM 3489 C CA . GLY A 1 241 ? 72.122 -12.621 -46.972 1.00 19.92 241 GLY A CA 1
ATOM 3490 C C . GLY A 1 241 ? 70.930 -11.702 -47.150 1.00 16.62 241 GLY A C 1
ATOM 3491 O O . GLY A 1 241 ? 71.032 -10.483 -47.011 1.00 18.32 241 GLY A O 1
ATOM 3495 N N . PRO A 1 242 ? 69.771 -12.275 -47.452 1.00 16.79 242 PRO A N 1
ATOM 3496 C CA . PRO A 1 242 ? 68.562 -11.457 -47.602 1.00 15.05 242 PRO A CA 1
ATOM 3497 C C . PRO A 1 242 ? 68.081 -10.914 -46.267 1.00 15.44 242 PRO A C 1
ATOM 3498 O O . PRO A 1 242 ? 68.180 -11.571 -45.226 1.00 16.47 242 PRO A O 1
ATOM 3509 N N . HIS A 1 243 ? 67.564 -9.687 -46.301 1.00 15.95 243 HIS A N 1
ATOM 3510 C CA . HIS A 1 243 ? 67.037 -9.086 -45.085 1.00 16.40 243 HIS A CA 1
ATOM 3511 C C . HIS A 1 243 ? 65.851 -9.874 -44.555 1.00 14.85 243 HIS A C 1
ATOM 3512 O O . HIS A 1 243 ? 65.639 -9.926 -43.337 1.00 16.72 243 HIS A O 1
ATOM 3526 N N . GLY A 1 244 ? 65.068 -10.476 -45.448 1.00 13.92 244 GLY A N 1
ATOM 3527 C CA . GLY A 1 244 ? 63.991 -11.355 -45.036 1.00 16.44 244 GLY A CA 1
ATOM 3528 C C . GLY A 1 244 ? 63.911 -12.568 -45.942 1.00 16.20 244 GLY A C 1
ATOM 3529 O O . GLY A 1 244 ? 64.420 -12.560 -47.062 1.00 17.07 244 GLY A O 1
ATOM 3533 N N . VAL A 1 245 ? 63.268 -13.622 -45.436 1.00 14.37 245 VAL A N 1
ATOM 3534 C CA . VAL A 1 245 ? 62.968 -14.799 -46.245 1.00 15.28 245 VAL A CA 1
ATOM 3535 C C . VAL A 1 245 ? 61.553 -15.268 -45.947 1.00 14.76 245 VAL A C 1
ATOM 3536 O O . VAL A 1 245 ? 61.142 -15.338 -44.785 1.00 16.79 245 VAL A O 1
ATOM 3549 N N . ILE A 1 246 ? 60.808 -15.590 -47.002 1.00 13.48 246 ILE A N 1
ATOM 3550 C CA . ILE A 1 246 ? 59.476 -16.161 -46.896 1.00 12.80 246 ILE A CA 1
ATOM 3551 C C . ILE A 1 246 ? 59.583 -17.622 -47.292 1.00 14.53 246 ILE A C 1
ATOM 3552 O O . ILE A 1 246 ? 59.862 -17.937 -48.458 1.00 15.51 246 ILE A O 1
ATOM 3568 N N . ASN A 1 247 ? 59.342 -18.520 -46.339 1.00 16.23 247 ASN A N 1
ATOM 3569 C CA . ASN A 1 247 ? 59.372 -19.954 -46.634 1.00 15.57 247 ASN A CA 1
ATOM 3570 C C . ASN A 1 247 ? 58.004 -20.404 -47.137 1.00 16.89 247 ASN A C 1
ATOM 3571 O O . ASN A 1 247 ? 57.201 -21.011 -46.425 1.00 19.49 247 ASN A O 1
ATOM 3582 N N . VAL A 1 248 ? 57.753 -20.111 -48.413 1.00 15.25 248 VAL A N 1
ATOM 3583 C CA . VAL A 1 248 ? 56.508 -20.526 -49.043 1.00 14.98 248 VAL A CA 1
ATOM 3584 C C . VAL A 1 248 ? 56.501 -22.034 -49.217 1.00 18.79 248 VAL A C 1
ATOM 3585 O O . VAL A 1 248 ? 55.490 -22.700 -48.974 1.00 16.78 248 VAL A O 1
ATOM 3598 N N . SER A 1 249 ? 57.623 -22.588 -49.654 1.00 18.19 249 SER A N 1
ATOM 3599 C CA . SER A 1 249 ? 57.828 -24.025 -49.597 1.00 20.41 249 SER A CA 1
ATOM 3600 C C . SER A 1 249 ? 57.889 -24.451 -48.141 1.00 19.27 249 SER A C 1
ATOM 3601 O O . SER A 1 249 ? 58.609 -23.848 -47.341 1.00 21.52 249 SER A O 1
ATOM 3609 N N . VAL A 1 250 ? 57.156 -25.500 -47.792 1.00 21.54 250 VAL A N 1
ATOM 3610 C CA . VAL A 1 250 ? 57.193 -26.025 -46.435 1.00 18.64 250 VAL A CA 1
ATOM 3611 C C . VAL A 1 250 ? 58.222 -27.146 -46.316 1.00 22.56 250 VAL A C 1
ATOM 3612 O O . VAL A 1 250 ? 58.140 -27.974 -45.414 1.00 23.92 250 VAL A O 1
ATOM 3625 N N . SER A 1 251 ? 59.197 -27.172 -47.213 1.00 22.95 251 SER A N 1
ATOM 3626 C CA . SER A 1 251 ? 60.308 -28.093 -47.112 1.00 20.03 251 SER A CA 1
ATOM 3627 C C . SER A 1 251 ? 61.085 -27.874 -45.821 1.00 21.38 251 SER A C 1
ATOM 3628 O O . SER A 1 251 ? 61.558 -26.754 -45.572 1.00 20.02 251 SER A O 1
ATOM 3636 N N . PRO A 1 252 ? 61.236 -28.894 -44.975 1.00 23.35 252 PRO A N 1
ATOM 3637 C CA . PRO A 1 252 ? 62.057 -28.715 -43.766 1.00 19.76 252 PRO A CA 1
ATOM 3638 C C . PRO A 1 252 ? 63.500 -28.338 -44.072 1.00 20.62 252 PRO A C 1
ATOM 3639 O O . PRO A 1 252 ? 64.099 -27.492 -43.383 1.00 17.18 252 PRO A O 1
ATOM 3650 N N . HIS A 1 253 ? 64.091 -28.959 -45.094 1.00 18.37 253 HIS A N 1
ATOM 3651 C CA . HIS A 1 253 ? 65.467 -28.631 -45.436 1.00 19.64 253 HIS A CA 1
ATOM 3652 C C . HIS A 1 253 ? 65.576 -27.181 -45.891 1.00 17.19 253 HIS A C 1
ATOM 3653 O O . HIS A 1 253 ? 66.523 -26.484 -45.527 1.00 17.34 253 HIS A O 1
ATOM 3667 N N . ALA A 1 254 ? 64.630 -26.720 -46.713 1.00 17.87 254 ALA A N 1
ATOM 3668 C CA . ALA A 1 254 ? 64.679 -25.343 -47.202 1.00 18.55 254 ALA A CA 1
ATOM 3669 C C . ALA A 1 254 ? 64.513 -24.342 -46.064 1.00 16.64 254 ALA A C 1
ATOM 3670 O O . ALA A 1 254 ? 65.189 -23.305 -46.033 1.00 14.22 254 ALA A O 1
ATOM 3677 N N . ILE A 1 255 ? 63.602 -24.623 -45.133 1.00 17.94 255 ILE A N 1
ATOM 3678 C CA . ILE A 1 255 ? 63.437 -23.757 -43.968 1.00 15.24 255 ILE A CA 1
ATOM 3679 C C . ILE A 1 255 ? 64.749 -23.673 -43.194 1.00 13.63 255 ILE A C 1
ATOM 3680 O O . ILE A 1 255 ? 65.219 -22.586 -42.820 1.00 17.58 255 ILE A O 1
ATOM 3696 N N . ASN A 1 256 ? 65.367 -24.832 -42.949 1.00 15.40 256 ASN A N 1
ATOM 3697 C CA . ASN A 1 256 ? 66.606 -24.849 -42.185 1.00 17.68 256 ASN A CA 1
ATOM 3698 C C . ASN A 1 256 ? 67.738 -24.162 -42.932 1.00 16.89 256 ASN A C 1
ATOM 3699 O O . ASN A 1 256 ? 68.614 -23.563 -42.303 1.00 18.31 256 ASN A O 1
ATOM 3710 N N . GLN A 1 257 ? 67.721 -24.205 -44.266 1.00 17.06 257 GLN A N 1
ATOM 3711 C CA . GLN A 1 257 ? 68.688 -23.437 -45.037 1.00 14.23 257 GLN A CA 1
ATOM 3712 C C . GLN A 1 257 ? 68.456 -21.944 -44.861 1.00 14.81 257 GLN A C 1
ATOM 3713 O O . GLN A 1 257 ? 69.417 -21.168 -44.757 1.00 17.74 257 GLN A O 1
ATOM 3727 N N . SER A 1 258 ? 67.182 -21.533 -44.826 1.00 16.72 258 SER A N 1
ATOM 3728 C CA . SER A 1 258 ? 66.860 -20.114 -44.707 1.00 16.08 258 SER A CA 1
ATOM 3729 C C . SER A 1 258 ? 67.358 -19.553 -43.392 1.00 15.41 258 SER A C 1
ATOM 3730 O O . SER A 1 258 ? 67.758 -18.385 -43.333 1.00 15.32 258 SER A O 1
ATOM 3738 N N . VAL A 1 259 ? 67.329 -20.358 -42.323 1.00 16.49 259 VAL A N 1
ATOM 3739 C CA . VAL A 1 259 ? 67.892 -19.890 -41.060 1.00 16.42 259 VAL A CA 1
ATOM 3740 C C . VAL A 1 259 ? 69.372 -19.573 -41.220 1.00 18.56 259 VAL A C 1
ATOM 3741 O O . VAL A 1 259 ? 69.899 -18.669 -40.562 1.00 15.82 259 VAL A O 1
ATOM 3754 N N . GLN A 1 260 ? 70.068 -20.304 -42.089 1.00 14.63 260 GLN A N 1
ATOM 3755 C CA . GLN A 1 260 ? 71.506 -20.125 -42.220 1.00 19.10 260 GLN A CA 1
ATOM 3756 C C . GLN A 1 260 ? 71.862 -18.971 -43.144 1.00 18.61 260 GLN A C 1
ATOM 3757 O O . GLN A 1 260 ? 72.836 -18.257 -42.882 1.00 21.11 260 GLN A O 1
ATOM 3771 N N . TYR A 1 261 ? 71.107 -18.765 -44.233 1.00 16.06 261 TYR A N 1
ATOM 3772 C CA . TYR A 1 261 ? 71.515 -17.736 -45.183 1.00 16.39 261 TYR A CA 1
ATOM 3773 C C . TYR A 1 261 ? 70.914 -16.357 -44.902 1.00 17.84 261 TYR A C 1
ATOM 3774 O O . TYR A 1 261 ? 71.369 -15.377 -45.494 1.00 15.10 261 TYR A O 1
ATOM 3792 N N . VAL A 1 262 ? 69.939 -16.239 -43.999 1.00 16.80 262 VAL A N 1
ATOM 3793 C CA . VAL A 1 262 ? 69.348 -14.933 -43.728 1.00 14.67 262 VAL A CA 1
ATOM 3794 C C . VAL A 1 262 ? 70.411 -13.959 -43.216 1.00 15.35 262 VAL A C 1
ATOM 3795 O O . VAL A 1 262 ? 71.361 -14.335 -42.524 1.00 16.25 262 VAL A O 1
ATOM 3808 N N . ARG A 1 263 ? 70.231 -12.688 -43.540 1.00 18.75 263 ARG A N 1
ATOM 3809 C CA . ARG A 1 263 ? 71.175 -11.669 -43.108 1.00 17.58 263 ARG A CA 1
ATOM 3810 C C . ARG A 1 263 ? 71.167 -11.512 -41.591 1.00 16.98 263 ARG A C 1
ATOM 3811 O O . ARG A 1 263 ? 70.180 -11.799 -40.908 1.00 16.25 263 ARG A O 1
ATOM 3832 N N . THR A 1 264 ? 72.288 -11.023 -41.066 1.00 17.49 264 THR A N 1
ATOM 3833 C CA . THR A 1 264 ? 72.316 -10.507 -39.708 1.00 16.88 264 THR A CA 1
ATOM 3834 C C . THR A 1 264 ? 71.150 -9.547 -39.503 1.00 17.81 264 THR A C 1
ATOM 3835 O O . THR A 1 264 ? 70.853 -8.721 -40.369 1.00 17.75 264 THR A O 1
ATOM 3846 N N . LEU A 1 265 ? 70.466 -9.699 -38.366 1.00 18.11 265 LEU A N 1
ATOM 3847 C CA . LEU A 1 265 ? 69.257 -8.967 -37.989 1.00 16.53 265 LEU A CA 1
ATOM 3848 C C . LEU A 1 265 ? 68.054 -9.334 -38.843 1.00 17.27 265 LEU A C 1
ATOM 3849 O O . LEU A 1 265 ? 67.031 -8.625 -38.805 1.00 16.44 265 LEU A O 1
ATOM 3865 N N . GLY A 1 266 ? 68.126 -10.432 -39.589 1.00 16.39 266 GLY A N 1
ATOM 3866 C CA . GLY A 1 266 ? 67.104 -10.734 -40.563 1.00 15.95 266 GLY A CA 1
ATOM 3867 C C . GLY A 1 266 ? 65.908 -11.472 -39.996 1.00 13.11 266 GLY A C 1
ATOM 3868 O O . GLY A 1 266 ? 65.905 -11.987 -38.874 1.00 16.11 266 GLY A O 1
ATOM 3872 N N . LYS A 1 267 ? 64.871 -11.531 -40.822 1.00 13.57 267 LYS A N 1
ATOM 3873 C CA . LYS A 1 267 ? 63.592 -12.114 -40.457 1.00 13.42 267 LYS A CA 1
ATOM 3874 C C . LYS A 1 267 ? 63.362 -13.337 -41.329 1.00 13.53 267 LYS A C 1
ATOM 3875 O O . LYS A 1 267 ? 63.332 -13.231 -42.558 1.00 16.20 267 LYS A O 1
ATOM 3894 N N . VAL A 1 268 ? 63.191 -14.487 -40.688 1.00 13.98 268 VAL A N 1
ATOM 3895 C CA . VAL A 1 268 ? 62.831 -15.736 -41.338 1.00 14.05 268 VAL A CA 1
ATOM 3896 C C . VAL A 1 268 ? 61.366 -15.986 -41.056 1.00 13.57 268 VAL A C 1
ATOM 3897 O O . VAL A 1 268 ? 60.983 -16.186 -39.901 1.00 13.97 268 VAL A O 1
ATOM 3910 N N . VAL A 1 269 ? 60.548 -16.010 -42.100 1.00 15.69 269 VAL A N 1
ATOM 3911 C CA . VAL A 1 269 ? 59.110 -16.133 -41.958 1.00 14.32 269 VAL A CA 1
ATOM 3912 C C . VAL A 1 269 ? 58.691 -17.543 -42.345 1.00 15.70 269 VAL A C 1
ATOM 3913 O O . VAL A 1 269 ? 59.047 -18.039 -43.426 1.00 17.09 269 VAL A O 1
ATOM 3926 N N . LEU A 1 270 ? 57.908 -18.166 -41.469 1.00 14.59 270 LEU A N 1
ATOM 3927 C CA . LEU A 1 270 ? 57.336 -19.484 -41.690 1.00 13.48 270 LEU A CA 1
ATOM 3928 C C . LEU A 1 270 ? 55.874 -19.310 -42.075 1.00 17.19 270 LEU A C 1
ATOM 3929 O O . LEU A 1 270 ? 55.174 -18.459 -41.514 1.00 14.73 270 LEU A O 1
ATOM 3945 N N . VAL A 1 271 ? 55.436 -20.090 -43.066 1.00 15.59 271 VAL A N 1
ATOM 3946 C CA . VAL A 1 271 ? 54.103 -19.985 -43.651 1.00 14.15 271 VAL A CA 1
ATOM 3947 C C . VAL A 1 271 ? 53.532 -21.387 -43.790 1.00 19.31 271 VAL A C 1
ATOM 3948 O O . VAL A 1 271 ? 54.266 -22.336 -44.082 1.00 18.85 271 VAL A O 1
ATOM 3961 N N . GLY A 1 272 ? 52.218 -21.517 -43.607 1.00 17.64 272 GLY A N 1
ATOM 3962 C CA . GLY A 1 272 ? 51.557 -22.784 -43.854 1.00 20.79 272 GLY A CA 1
ATOM 3963 C C . GLY A 1 272 ? 51.570 -23.719 -42.659 1.00 21.07 272 GLY A C 1
ATOM 3964 O O . GLY A 1 272 ? 52.158 -23.460 -41.610 1.00 17.79 272 GLY A O 1
ATOM 3968 N N . LEU A 1 273 ? 50.890 -24.849 -42.827 1.00 20.68 273 LEU A N 1
ATOM 3969 C CA . LEU A 1 273 ? 50.654 -25.790 -41.733 1.00 19.59 273 LEU A CA 1
ATOM 3970 C C . LEU A 1 273 ? 51.134 -27.179 -42.129 1.00 24.52 273 LEU A C 1
ATOM 3971 O O . LEU A 1 273 ? 50.330 -28.089 -42.364 1.00 24.21 273 LEU A O 1
ATOM 3987 N N . PRO A 1 274 ? 52.447 -27.378 -42.198 1.00 23.13 274 PRO A N 1
ATOM 3988 C CA . PRO A 1 274 ? 52.983 -28.689 -42.580 1.00 20.31 274 PRO A CA 1
ATOM 3989 C C . PRO A 1 274 ? 52.845 -29.714 -41.465 1.00 24.50 274 PRO A C 1
ATOM 3990 O O . PRO A 1 274 ? 52.626 -29.399 -40.295 1.00 25.33 274 PRO A O 1
ATOM 4001 N N . SER A 1 275 ? 53.036 -30.970 -41.847 1.00 26.23 275 SER A N 1
ATOM 4002 C CA . SER A 1 275 ? 53.039 -32.087 -40.910 1.00 27.42 275 SER A CA 1
ATOM 4003 C C . SER A 1 275 ? 54.479 -32.504 -40.635 1.00 26.02 275 SER A C 1
ATOM 4004 O O . SER A 1 275 ? 55.216 -32.852 -41.558 1.00 31.22 275 SER A O 1
ATOM 4012 N N . GLY A 1 276 ? 54.867 -32.484 -39.369 1.00 30.10 276 GLY A N 1
ATOM 4013 C CA . GLY A 1 276 ? 56.158 -32.982 -38.954 1.00 33.29 276 GLY A CA 1
ATOM 4014 C C . GLY A 1 276 ? 57.350 -32.157 -39.380 1.00 34.15 276 GLY A C 1
ATOM 4015 O O . GLY A 1 276 ? 58.482 -32.633 -39.253 1.00 34.76 276 GLY A O 1
ATOM 4019 N N . ALA A 1 277 ? 57.147 -30.940 -39.877 1.00 26.16 277 ALA A N 1
ATOM 4020 C CA . ALA A 1 277 ? 58.271 -30.077 -40.218 1.00 19.26 277 ALA A CA 1
ATOM 4021 C C . ALA A 1 277 ? 58.793 -29.386 -38.965 1.00 21.35 277 ALA A C 1
ATOM 4022 O O . ALA A 1 277 ? 58.024 -28.778 -38.211 1.00 21.00 277 ALA A O 1
ATOM 4029 N N . VAL A 1 278 ? 60.105 -29.467 -38.755 1.00 23.18 278 VAL A N 1
ATOM 4030 C CA . VAL A 1 278 ? 60.746 -28.919 -37.566 1.00 23.65 278 VAL A CA 1
ATOM 4031 C C . VAL A 1 278 ? 61.900 -28.033 -38.008 1.00 23.34 278 VAL A C 1
ATOM 4032 O O . VAL A 1 278 ? 62.814 -28.494 -38.704 1.00 22.09 278 VAL A O 1
ATOM 4045 N N . VAL A 1 279 ? 61.876 -26.783 -37.594 1.00 20.86 279 VAL A N 1
ATOM 4046 C CA . VAL A 1 279 ? 62.994 -25.894 -37.873 1.00 19.80 279 VAL A CA 1
ATOM 4047 C C . VAL A 1 279 ? 64.015 -26.053 -36.760 1.00 21.84 279 VAL A C 1
ATOM 4048 O O . VAL A 1 279 ? 63.670 -26.162 -35.576 1.00 18.37 279 VAL A O 1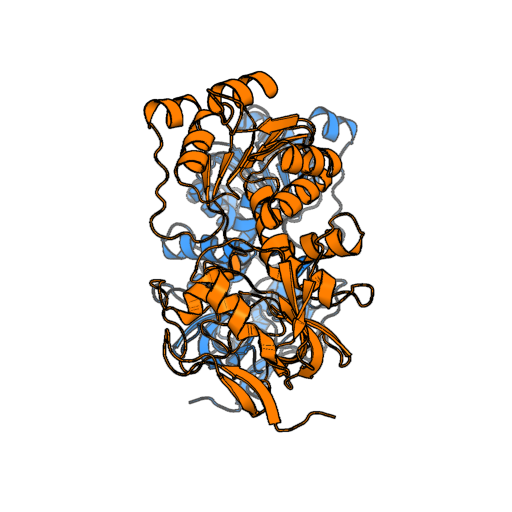
ATOM 4061 N N . ASN A 1 280 ? 65.280 -26.151 -37.157 1.00 19.17 280 ASN A N 1
ATOM 4062 C CA . ASN A 1 280 ? 66.399 -26.264 -36.238 1.00 20.08 280 ASN A CA 1
ATOM 4063 C C . ASN A 1 280 ? 67.256 -25.020 -36.396 1.00 22.31 280 ASN A C 1
ATOM 4064 O O . ASN A 1 280 ? 67.606 -24.649 -37.521 1.00 26.17 280 ASN A O 1
ATOM 4075 N N . SER A 1 281 ? 67.590 -24.377 -35.282 1.00 19.17 281 SER A N 1
ATOM 4076 C CA . SER A 1 281 ? 68.379 -23.154 -35.312 1.00 20.77 281 SER A CA 1
ATOM 4077 C C . SER A 1 281 ? 69.466 -23.246 -34.262 1.00 19.82 281 SER A C 1
ATOM 4078 O O . SER A 1 281 ? 69.176 -23.383 -33.069 1.00 19.50 281 SER A O 1
ATOM 4086 N N . ASP A 1 282 ? 70.712 -23.137 -34.705 1.00 18.18 282 ASP A N 1
ATOM 4087 C CA . ASP A 1 282 ? 71.834 -23.085 -33.787 1.00 17.40 282 ASP A CA 1
ATOM 4088 C C . ASP A 1 282 ? 71.744 -21.817 -32.950 1.00 18.78 282 ASP A C 1
ATOM 4089 O O . ASP A 1 282 ? 71.695 -20.706 -33.491 1.00 22.03 282 ASP A O 1
ATOM 4098 N N . VAL A 1 283 ? 71.726 -21.983 -31.630 1.00 19.50 283 VAL A N 1
ATOM 4099 C CA . VAL A 1 283 ? 71.456 -20.858 -30.744 1.00 18.01 283 VAL A CA 1
ATOM 4100 C C . VAL A 1 283 ? 72.583 -19.833 -30.812 1.00 19.25 283 VAL A C 1
ATOM 4101 O O . VAL A 1 283 ? 72.334 -18.621 -30.815 1.00 20.07 283 VAL A O 1
ATOM 4114 N N . PHE A 1 284 ? 73.835 -20.293 -30.870 1.00 22.54 284 PHE A N 1
ATOM 4115 C CA . PHE A 1 284 ? 74.964 -19.372 -30.968 1.00 22.25 284 PHE A CA 1
ATOM 4116 C C . PHE A 1 284 ? 74.776 -18.392 -32.117 1.00 20.47 284 PHE A C 1
ATOM 4117 O O . PHE A 1 284 ? 74.912 -17.176 -31.943 1.00 21.52 284 PHE A O 1
ATOM 4134 N N . TRP A 1 285 ? 74.471 -18.905 -33.307 1.00 17.84 285 TRP A N 1
ATOM 4135 C CA . TRP A 1 285 ? 74.326 -18.038 -34.471 1.00 21.22 285 TRP A CA 1
ATOM 4136 C C . TRP A 1 285 ? 73.019 -17.264 -34.441 1.00 19.69 285 TRP A C 1
ATOM 4137 O O . TRP A 1 285 ? 72.960 -16.134 -34.938 1.00 17.72 285 TRP A O 1
ATOM 4158 N N . HIS A 1 286 ? 71.968 -17.859 -33.882 1.00 19.90 286 HIS A N 1
ATOM 4159 C CA . HIS A 1 286 ? 70.698 -17.156 -33.744 1.00 19.06 286 HIS A CA 1
ATOM 4160 C C . HIS A 1 286 ? 70.878 -15.896 -32.911 1.00 19.59 286 HIS A C 1
ATOM 4161 O O . HIS A 1 286 ? 70.322 -14.836 -33.228 1.00 17.25 286 HIS A O 1
ATOM 4175 N N . VAL A 1 287 ? 71.674 -15.998 -31.847 1.00 18.07 287 VAL A N 1
ATOM 4176 C CA . VAL A 1 287 ? 71.954 -14.864 -30.976 1.00 19.80 287 VAL A CA 1
ATOM 4177 C C . VAL A 1 287 ? 72.938 -13.907 -31.631 1.00 20.72 287 VAL A C 1
ATOM 4178 O O . VAL A 1 287 ? 72.718 -12.690 -31.672 1.00 20.26 287 VAL A O 1
ATOM 4191 N N . LEU A 1 288 ? 74.068 -14.437 -32.104 1.00 16.65 288 LEU A N 1
ATOM 4192 C CA . LEU A 1 288 ? 75.108 -13.584 -32.665 1.00 18.52 288 LEU A CA 1
ATOM 4193 C C . LEU A 1 288 ? 74.567 -12.728 -33.805 1.00 20.51 288 LEU A C 1
ATOM 4194 O O . LEU A 1 288 ? 74.975 -11.572 -33.971 1.00 19.88 288 LEU A O 1
ATOM 4210 N N . LYS A 1 289 ? 73.658 -13.281 -34.611 1.00 16.67 289 LYS A N 1
ATOM 4211 C CA . LYS A 1 289 ? 73.060 -12.555 -35.726 1.00 16.85 289 LYS A CA 1
ATOM 4212 C C . LYS A 1 289 ? 71.703 -11.940 -35.390 1.00 17.55 289 LYS A C 1
ATOM 4213 O O . LYS A 1 289 ? 71.077 -11.327 -36.265 1.00 17.80 289 LYS A O 1
ATOM 4232 N N . SER A 1 290 ? 71.234 -12.087 -34.155 1.00 18.18 290 SER A N 1
ATOM 4233 C CA . SER A 1 290 ? 69.949 -11.536 -33.725 1.00 16.36 290 SER A CA 1
ATOM 4234 C C . SER A 1 290 ? 68.848 -11.805 -34.750 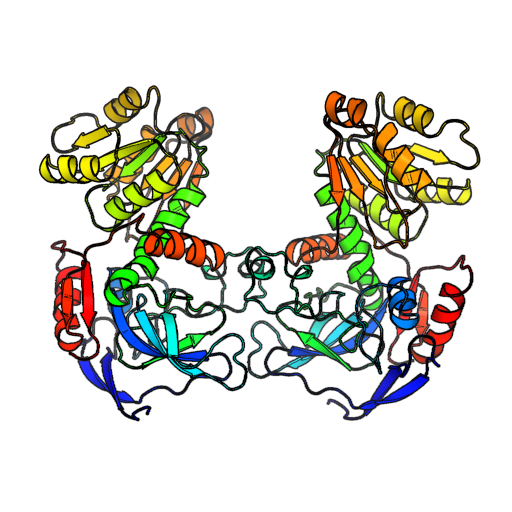1.00 17.95 290 SER A C 1
ATOM 4235 O O . SER A 1 290 ? 68.068 -10.919 -35.103 1.00 17.07 290 SER A O 1
ATOM 4243 N N . ILE A 1 291 ? 68.765 -13.042 -35.231 1.00 15.74 291 ILE A N 1
ATOM 4244 C CA . ILE A 1 291 ? 67.732 -13.346 -36.215 1.00 16.75 291 ILE A CA 1
ATOM 4245 C C . ILE A 1 291 ? 66.388 -13.527 -35.518 1.00 18.36 291 ILE A C 1
ATOM 4246 O O . ILE A 1 291 ? 66.306 -13.796 -34.317 1.00 14.63 291 ILE A O 1
ATOM 4262 N N . GLU A 1 292 ? 65.317 -13.349 -36.289 1.00 14.13 292 GLU A N 1
ATOM 4263 C CA . GLU A 1 292 ? 63.955 -13.546 -35.804 1.00 14.70 292 GLU A CA 1
ATOM 4264 C C . GLU A 1 292 ? 63.281 -14.587 -36.683 1.00 16.23 292 GLU A C 1
ATOM 4265 O O . GLU A 1 292 ? 63.179 -14.388 -37.892 1.00 17.08 292 GLU A O 1
ATOM 4277 N N . ILE A 1 293 ? 62.818 -15.687 -36.089 1.00 14.16 293 ILE A N 1
ATOM 4278 C CA . ILE A 1 293 ? 62.047 -16.699 -36.814 1.00 13.85 293 ILE A CA 1
ATOM 4279 C C . ILE A 1 293 ? 60.586 -16.523 -36.407 1.00 14.77 293 ILE A C 1
ATOM 4280 O O . ILE A 1 293 ? 60.205 -16.819 -35.267 1.00 13.96 293 ILE A O 1
ATOM 4296 N N . LYS A 1 294 ? 59.773 -16.042 -37.348 1.00 13.10 294 LYS A N 1
ATOM 4297 C CA . LYS A 1 294 ? 58.421 -15.560 -37.092 1.00 12.73 294 LYS A CA 1
ATOM 4298 C C . LYS A 1 294 ? 57.414 -16.395 -37.867 1.00 14.18 294 LYS A C 1
ATOM 4299 O O . LYS A 1 294 ? 57.548 -16.562 -39.086 1.00 14.62 294 LYS A O 1
ATOM 4318 N N . GLY A 1 295 ? 56.388 -16.883 -37.171 1.00 11.72 295 GLY A N 1
ATOM 4319 C CA . GLY A 1 295 ? 55.285 -17.539 -37.841 1.00 12.86 295 GLY A CA 1
ATOM 4320 C C . GLY A 1 295 ? 54.295 -16.523 -38.383 1.00 16.50 295 GLY A C 1
ATOM 4321 O O . GLY A 1 295 ? 53.987 -15.514 -37.746 1.00 16.31 295 GLY A O 1
ATOM 4325 N N . SER A 1 296 ? 53.788 -16.803 -39.579 1.00 15.16 296 SER A N 1
ATOM 4326 C CA . SER A 1 296 ? 52.827 -15.927 -40.237 1.00 13.62 296 SER A CA 1
ATOM 4327 C C . SER A 1 296 ? 51.632 -16.778 -40.639 1.00 16.48 296 SER A C 1
ATOM 4328 O O . SER A 1 296 ? 51.761 -17.673 -41.479 1.00 17.98 296 SER A O 1
ATOM 4336 N N . TYR A 1 297 ? 50.478 -16.510 -40.030 1.00 16.88 297 TYR A N 1
ATOM 4337 C CA . TYR A 1 297 ? 49.324 -17.390 -40.165 1.00 16.83 297 TYR A CA 1
ATOM 4338 C C . TYR A 1 297 ? 48.375 -16.832 -41.218 1.00 23.04 297 TYR A C 1
ATOM 4339 O O . TYR A 1 297 ? 48.723 -16.807 -42.403 1.00 30.47 297 TYR A O 1
ATOM 4357 N N . VAL A 1 298 ? 47.215 -16.323 -40.818 1.00 20.27 298 VAL A N 1
ATOM 4358 C CA . VAL A 1 298 ? 46.249 -15.794 -41.771 1.00 23.38 298 VAL A CA 1
ATOM 4359 C C . VAL A 1 298 ? 46.175 -14.288 -41.570 1.00 21.52 298 VAL A C 1
ATOM 4360 O O . VAL A 1 298 ? 46.353 -13.771 -40.461 1.00 22.74 298 VAL A O 1
ATOM 4373 N N . GLY A 1 299 ? 45.941 -13.573 -42.661 1.00 20.48 299 GLY A N 1
ATOM 4374 C CA . GLY A 1 299 ? 45.843 -12.134 -42.569 1.00 25.33 299 GLY A CA 1
ATOM 4375 C C . GLY A 1 299 ? 44.583 -11.718 -41.837 1.00 22.93 299 GLY A C 1
ATOM 4376 O O . GLY A 1 299 ? 43.549 -12.384 -41.899 1.00 25.59 299 GLY A O 1
ATOM 4380 N N . ASN A 1 300 ? 44.669 -10.595 -41.132 1.00 20.46 300 ASN A N 1
ATOM 4381 C CA . ASN A 1 300 ? 43.488 -10.054 -40.478 1.00 22.36 300 ASN A CA 1
ATOM 4382 C C . ASN A 1 300 ? 42.737 -9.224 -41.515 1.00 21.51 300 ASN A C 1
ATOM 4383 O O . ASN A 1 300 ? 43.066 -9.239 -42.703 1.00 19.61 300 ASN A O 1
ATOM 4394 N N . ARG A 1 301 ? 41.702 -8.503 -41.082 1.00 21.75 301 ARG A N 1
ATOM 4395 C CA . ARG A 1 301 ? 40.847 -7.799 -42.030 1.00 23.21 301 ARG A CA 1
ATOM 4396 C C . ARG A 1 301 ? 41.572 -6.629 -42.691 1.00 19.83 301 ARG A C 1
ATOM 4397 O O . ARG A 1 301 ? 41.270 -6.278 -43.844 1.00 21.35 301 ARG A O 1
ATOM 4418 N N . GLU A 1 302 ? 42.507 -5.997 -41.981 1.00 20.30 302 GLU A N 1
ATOM 4419 C CA . GLU A 1 302 ? 43.332 -4.968 -42.610 1.00 22.06 302 GLU A CA 1
ATOM 4420 C C . GLU A 1 302 ? 44.222 -5.572 -43.695 1.00 21.28 302 GLU A C 1
ATOM 4421 O O . GLU A 1 302 ? 44.282 -5.061 -44.824 1.00 20.97 302 GLU A O 1
ATOM 4433 N N . ASP A 1 303 ? 44.918 -6.673 -43.372 1.00 24.46 303 ASP A N 1
ATOM 4434 C CA . ASP A 1 303 ? 45.738 -7.356 -44.368 1.00 22.07 303 ASP A CA 1
ATOM 4435 C C . ASP A 1 303 ? 44.894 -7.755 -45.565 1.00 19.24 303 ASP A C 1
ATOM 4436 O O . ASP A 1 303 ? 45.320 -7.620 -46.719 1.00 18.91 303 ASP A O 1
ATOM 4445 N N . SER A 1 304 ? 43.693 -8.267 -45.296 1.00 18.96 304 SER A N 1
ATOM 4446 C CA . SER A 1 304 ? 42.792 -8.702 -46.356 1.00 19.72 304 SER A CA 1
ATOM 4447 C C . SER A 1 304 ? 42.460 -7.545 -47.289 1.00 19.27 304 SER A C 1
ATOM 4448 O O . SER A 1 304 ? 42.615 -7.651 -48.513 1.00 19.85 304 SER A O 1
ATOM 4456 N N . ALA A 1 305 ? 42.034 -6.413 -46.724 1.00 20.30 305 ALA A N 1
ATOM 4457 C CA . ALA A 1 305 ? 41.665 -5.281 -47.566 1.00 19.96 305 ALA A CA 1
ATOM 4458 C C . ALA A 1 305 ? 42.845 -4.801 -48.405 1.00 17.89 305 ALA A C 1
ATOM 4459 O O . ALA A 1 305 ? 42.683 -4.497 -49.594 1.00 20.13 305 ALA A O 1
ATOM 4466 N N . GLU A 1 306 ? 44.045 -4.734 -47.812 1.00 18.47 306 GLU A N 1
ATOM 4467 C CA . GLU A 1 306 ? 45.212 -4.284 -48.569 1.00 18.74 306 GLU A CA 1
ATOM 4468 C C . GLU A 1 306 ? 45.570 -5.260 -49.698 1.00 18.11 306 GLU A C 1
ATOM 4469 O O . GLU A 1 306 ? 45.881 -4.835 -50.822 1.00 18.40 306 GLU A O 1
ATOM 4481 N N . ALA A 1 307 ? 45.566 -6.568 -49.417 1.00 21.94 307 ALA A N 1
ATOM 4482 C CA . ALA A 1 307 ? 45.937 -7.548 -50.439 1.00 20.05 307 ALA A CA 1
ATOM 4483 C C . ALA A 1 307 ? 44.937 -7.549 -51.590 1.00 20.10 307 ALA A C 1
ATOM 4484 O O . ALA A 1 307 ? 45.318 -7.621 -52.774 1.00 21.83 307 ALA A O 1
ATOM 4491 N N . ILE A 1 308 ? 43.649 -7.479 -51.260 1.00 22.15 308 ILE A N 1
ATOM 4492 C CA . ILE A 1 308 ? 42.633 -7.441 -52.301 1.00 20.49 308 ILE A CA 1
ATOM 4493 C C . ILE A 1 308 ? 42.759 -6.163 -53.108 1.00 21.88 308 ILE A C 1
ATOM 4494 O O . ILE A 1 308 ? 42.584 -6.174 -54.329 1.00 20.96 308 ILE A O 1
ATOM 4510 N N . ASP A 1 309 ? 43.067 -5.042 -52.448 1.00 21.37 309 ASP A N 1
ATOM 4511 C CA . ASP A 1 309 ? 43.217 -3.787 -53.177 1.00 21.94 309 ASP A CA 1
ATOM 4512 C C . ASP A 1 309 ? 44.368 -3.871 -54.170 1.00 23.92 309 ASP A C 1
ATOM 4513 O O . ASP A 1 309 ? 44.243 -3.426 -55.318 1.00 23.88 309 ASP A O 1
ATOM 4522 N N . LEU A 1 310 ? 45.495 -4.462 -53.762 1.00 21.78 310 LEU A N 1
ATOM 4523 C CA . LEU A 1 310 ? 46.601 -4.593 -54.702 1.00 22.04 310 LEU A CA 1
ATOM 4524 C C . LEU A 1 310 ? 46.196 -5.441 -55.898 1.00 26.20 310 LEU A C 1
ATOM 4525 O O . LEU A 1 310 ? 46.598 -5.154 -57.034 1.00 21.63 310 LEU A O 1
ATOM 4541 N N . PHE A 1 311 ? 45.396 -6.487 -55.665 1.00 21.14 311 PHE A N 1
ATOM 4542 C CA . PHE A 1 311 ? 44.880 -7.275 -56.786 1.00 24.77 311 PHE A CA 1
ATOM 4543 C C . PHE A 1 311 ? 43.979 -6.434 -57.687 1.00 25.36 311 PHE A C 1
ATOM 4544 O O . PHE A 1 311 ? 44.131 -6.430 -58.915 1.00 27.60 311 PHE A O 1
ATOM 4561 N N . THR A 1 312 ? 43.038 -5.706 -57.089 1.00 25.13 312 THR A N 1
ATOM 4562 C CA . THR A 1 312 ? 42.076 -4.938 -57.870 1.00 26.86 312 THR A CA 1
ATOM 4563 C C . THR A 1 312 ? 42.754 -3.838 -58.673 1.00 27.49 312 THR A C 1
ATOM 4564 O O . THR A 1 312 ? 42.295 -3.508 -59.771 1.00 29.23 312 THR A O 1
ATOM 4575 N N . ARG A 1 313 ? 43.841 -3.264 -58.153 1.00 24.83 313 ARG A N 1
ATOM 4576 C CA . ARG A 1 313 ? 44.610 -2.269 -58.893 1.00 30.43 313 ARG A CA 1
ATOM 4577 C C . ARG A 1 313 ? 45.460 -2.888 -59.995 1.00 25.08 313 ARG A C 1
ATOM 4578 O O . ARG A 1 313 ? 46.139 -2.154 -60.719 1.00 28.14 313 ARG A O 1
ATOM 4599 N N . GLY A 1 314 ? 45.459 -4.210 -60.128 1.00 25.08 314 GLY A N 1
ATOM 4600 C CA . GLY A 1 314 ? 46.168 -4.867 -61.203 1.00 23.59 314 GLY A CA 1
ATOM 4601 C C . GLY A 1 314 ? 47.615 -5.197 -60.923 1.00 29.67 314 GLY A C 1
ATOM 4602 O O . GLY A 1 314 ? 48.315 -5.649 -61.836 1.00 30.83 314 GLY A O 1
ATOM 4606 N N . LEU A 1 315 ? 48.086 -5.003 -59.694 1.00 24.45 315 LEU A N 1
ATOM 4607 C CA . LEU A 1 315 ? 49.503 -5.186 -59.402 1.00 26.67 315 LEU A CA 1
ATOM 4608 C C . LEU A 1 315 ? 49.875 -6.635 -59.105 1.00 25.45 315 LEU A C 1
ATOM 4609 O O . LEU A 1 315 ? 51.068 -6.963 -59.080 1.00 28.68 315 LEU A O 1
ATOM 4625 N N . VAL A 1 316 ? 48.900 -7.514 -58.904 1.00 26.22 316 VAL A N 1
ATOM 4626 C CA . VAL A 1 316 ? 49.169 -8.935 -58.737 1.00 29.56 316 VAL A CA 1
ATOM 4627 C C . VAL A 1 316 ? 48.154 -9.714 -59.558 1.00 30.78 316 VAL A C 1
ATOM 4628 O O . VAL A 1 316 ? 46.973 -9.353 -59.610 1.00 33.27 316 VAL A O 1
ATOM 4641 N N . LYS A 1 317 ? 48.628 -10.771 -60.213 1.00 30.43 317 LYS A N 1
ATOM 4642 C CA . LYS A 1 317 ? 47.805 -11.620 -61.061 1.00 41.28 317 LYS A CA 1
ATOM 4643 C C . LYS A 1 317 ? 48.004 -13.073 -60.658 1.00 37.25 317 LYS A C 1
ATOM 4644 O O . LYS A 1 317 ? 49.141 -13.516 -60.462 1.00 31.55 317 LYS A O 1
ATOM 4663 N N . ALA A 1 318 ? 46.900 -13.810 -60.546 1.00 37.07 318 ALA A N 1
ATOM 4664 C CA . ALA A 1 318 ? 46.914 -15.223 -60.169 1.00 38.62 318 ALA A CA 1
ATOM 4665 C C . ALA A 1 318 ? 46.126 -15.973 -61.234 1.00 36.92 318 ALA A C 1
ATOM 4666 O O . ALA A 1 318 ? 44.915 -16.185 -61.088 1.00 34.97 318 ALA A O 1
ATOM 4673 N N . PRO A 1 319 ? 46.774 -16.384 -62.325 1.00 34.17 319 PRO A N 1
ATOM 4674 C CA . PRO A 1 319 ? 46.032 -17.055 -63.402 1.00 35.19 319 PRO A CA 1
ATOM 4675 C C . PRO A 1 319 ? 45.283 -18.278 -62.893 1.00 35.59 319 PRO A C 1
ATOM 4676 O O . PRO A 1 319 ? 45.783 -19.034 -62.058 1.00 32.95 319 PRO A O 1
ATOM 4687 N N . ILE A 1 320 ? 44.064 -18.466 -63.407 1.00 35.18 320 ILE A N 1
ATOM 4688 C CA . ILE A 1 320 ? 43.181 -19.520 -62.932 1.00 34.44 320 ILE A CA 1
ATOM 4689 C C . ILE A 1 320 ? 42.692 -20.372 -64.098 1.00 36.10 320 ILE A C 1
ATOM 4690 O O . ILE A 1 320 ? 42.640 -19.936 -65.249 1.00 34.34 320 ILE A O 1
ATOM 4706 N N . LYS A 1 321 ? 42.317 -21.603 -63.770 1.00 35.30 321 LYS A N 1
ATOM 4707 C CA . LYS A 1 321 ? 41.622 -22.502 -64.684 1.00 36.58 321 LYS A CA 1
ATOM 4708 C C . LYS A 1 321 ? 40.229 -22.732 -64.113 1.00 33.64 321 LYS A C 1
ATOM 4709 O O . LYS A 1 321 ? 40.087 -23.324 -63.039 1.00 34.42 321 LYS A O 1
ATOM 4728 N N . ILE A 1 322 ? 39.206 -22.262 -64.819 1.00 38.23 322 ILE A N 1
ATOM 4729 C CA . ILE A 1 322 ? 37.832 -22.362 -64.340 1.00 37.52 322 ILE A CA 1
ATOM 4730 C C . ILE A 1 322 ? 37.253 -23.704 -64.764 1.00 43.76 322 ILE A C 1
ATOM 4731 O O . ILE A 1 322 ? 37.211 -24.024 -65.958 1.00 43.20 322 ILE A O 1
ATOM 4747 N N . ILE A 1 323 ? 36.779 -24.474 -63.786 1.00 37.40 323 ILE A N 1
ATOM 4748 C CA . ILE A 1 323 ? 36.075 -25.722 -64.024 1.00 35.83 323 ILE A CA 1
ATOM 4749 C C . ILE A 1 323 ? 34.734 -25.665 -63.298 1.00 39.92 323 ILE A C 1
ATOM 4750 O O . ILE A 1 323 ? 34.397 -24.679 -62.646 1.00 31.94 323 ILE A O 1
ATOM 4766 N N . GLY A 1 324 ? 33.973 -26.741 -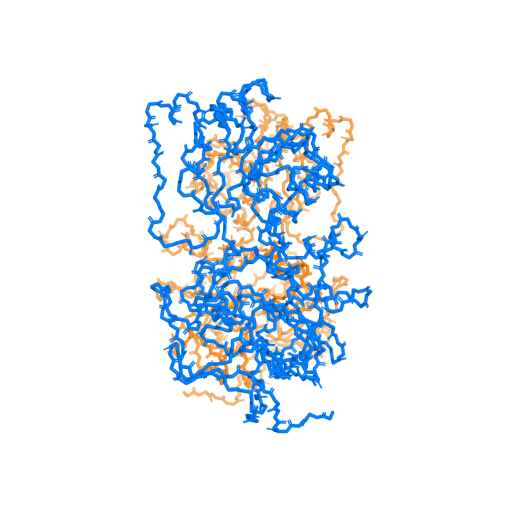63.414 1.00 40.52 324 GLY A N 1
ATOM 4767 C CA . GLY A 1 324 ? 32.682 -26.812 -62.772 1.00 35.10 324 GLY A CA 1
ATOM 4768 C C . GLY A 1 324 ? 32.781 -27.389 -61.373 1.00 35.80 324 GLY A C 1
ATOM 4769 O O . GLY A 1 324 ? 33.626 -28.232 -61.087 1.00 36.18 324 GLY A O 1
ATOM 4773 N N . LEU A 1 325 ? 31.908 -26.897 -60.489 1.00 34.56 325 LEU A N 1
ATOM 4774 C CA . LEU A 1 325 ? 31.791 -27.485 -59.161 1.00 31.54 325 LEU A CA 1
ATOM 4775 C C . LEU A 1 325 ? 31.566 -28.991 -59.256 1.00 37.19 325 LEU A C 1
ATOM 4776 O O . LEU A 1 325 ? 32.133 -29.767 -58.478 1.00 33.30 325 LEU A O 1
ATOM 4792 N N . SER A 1 326 ? 30.753 -29.423 -60.221 1.00 40.43 326 SER A N 1
ATOM 4793 C CA . SER A 1 326 ? 30.501 -30.846 -60.410 1.00 39.49 326 SER A CA 1
ATOM 4794 C C . SER A 1 326 ? 31.781 -31.634 -60.655 1.00 39.46 326 SER A C 1
ATOM 4795 O O . SER A 1 326 ? 31.816 -32.839 -60.381 1.00 39.25 326 SER A O 1
ATOM 4803 N N . GLU A 1 327 ? 32.830 -30.990 -61.156 1.00 33.98 327 GLU A N 1
ATOM 4804 C CA . GLU A 1 327 ? 34.089 -31.665 -61.444 1.00 38.61 327 GLU A CA 1
ATOM 4805 C C . GLU A 1 327 ? 35.058 -31.648 -60.266 1.00 43.72 327 GLU A C 1
ATOM 4806 O O . GLU A 1 327 ? 36.144 -32.233 -60.367 1.00 40.76 327 GLU A O 1
ATOM 4818 N N . LEU A 1 328 ? 34.681 -31.015 -59.151 1.00 42.97 328 LEU A N 1
ATOM 4819 C CA . LEU A 1 328 ? 35.643 -30.722 -58.089 1.00 39.63 328 LEU A CA 1
ATOM 4820 C C . LEU A 1 328 ? 36.348 -31.979 -57.592 1.00 38.34 328 LEU A C 1
ATOM 4821 O O . LEU A 1 328 ? 37.535 -31.935 -57.248 1.00 35.55 328 LEU A O 1
ATOM 4837 N N . ALA A 1 329 ? 35.638 -33.109 -57.537 1.00 36.42 329 ALA A N 1
ATOM 4838 C CA . ALA A 1 329 ? 36.257 -34.328 -57.029 1.00 38.31 329 ALA A CA 1
ATOM 4839 C C . ALA A 1 329 ? 37.582 -34.601 -57.728 1.00 39.15 329 ALA A C 1
ATOM 4840 O O . ALA A 1 329 ? 38.571 -34.964 -57.076 1.00 41.01 329 ALA A O 1
ATOM 4847 N N . LYS A 1 330 ? 37.646 -34.376 -59.047 1.00 40.51 330 LYS A N 1
ATOM 4848 C CA . LYS A 1 330 ? 38.888 -34.665 -59.757 1.00 42.73 330 LYS A CA 1
ATOM 4849 C C . LYS A 1 330 ? 40.046 -33.884 -59.149 1.00 42.04 330 LYS A C 1
ATOM 4850 O O . LYS A 1 330 ? 41.118 -34.447 -58.893 1.00 43.02 330 LYS A O 1
ATOM 4869 N N . VAL A 1 331 ? 39.837 -32.592 -58.878 1.00 37.62 331 VAL A N 1
ATOM 4870 C CA . VAL A 1 331 ? 40.899 -31.787 -58.284 1.00 36.38 331 VAL A CA 1
ATOM 4871 C C . VAL A 1 331 ? 41.381 -32.442 -57.000 1.00 33.52 331 VAL A C 1
ATOM 4872 O O . VAL A 1 331 ? 42.585 -32.651 -56.802 1.00 37.55 331 VAL A O 1
ATOM 4885 N N . TYR A 1 332 ? 40.443 -32.811 -56.123 1.00 34.01 332 TYR A N 1
ATOM 4886 C CA . TYR A 1 332 ? 40.835 -33.493 -54.899 1.00 33.29 332 TYR A CA 1
ATOM 4887 C C . TYR A 1 332 ? 41.745 -34.663 -55.238 1.00 41.48 332 TYR A C 1
ATOM 4888 O O . TYR A 1 332 ? 42.875 -34.761 -54.741 1.00 38.86 332 TYR A O 1
ATOM 4906 N N . GLU A 1 333 ? 41.280 -35.532 -56.140 1.00 39.90 333 GLU A N 1
ATOM 4907 C CA . GLU A 1 333 ? 42.065 -36.698 -56.514 1.00 43.90 333 GLU A CA 1
ATOM 4908 C C . GLU A 1 333 ? 43.463 -36.279 -56.933 1.00 44.05 333 GLU A C 1
ATOM 4909 O O . GLU A 1 333 ? 44.463 -36.795 -56.418 1.00 45.92 333 GLU A O 1
ATOM 4921 N N . GLN A 1 334 ? 43.556 -35.293 -57.826 1.00 45.66 334 GLN A N 1
ATOM 4922 C CA . GLN A 1 334 ? 44.873 -34.836 -58.245 1.00 47.72 334 GLN A CA 1
ATOM 4923 C C . GLN A 1 334 ? 45.690 -34.401 -57.036 1.00 51.28 334 GLN A C 1
ATOM 4924 O O . GLN A 1 334 ? 46.812 -34.876 -56.832 1.00 54.16 334 GLN A O 1
ATOM 4938 N N . MET A 1 335 ? 45.124 -33.531 -56.193 1.00 43.77 335 MET A N 1
ATOM 4939 C CA . MET A 1 335 ? 45.844 -33.106 -54.996 1.00 47.13 335 MET A CA 1
ATOM 4940 C C . MET A 1 335 ? 46.230 -34.303 -54.137 1.00 43.94 335 MET A C 1
ATOM 4941 O O . MET A 1 335 ? 47.335 -34.347 -53.584 1.00 43.37 335 MET A O 1
ATOM 4955 N N . GLU A 1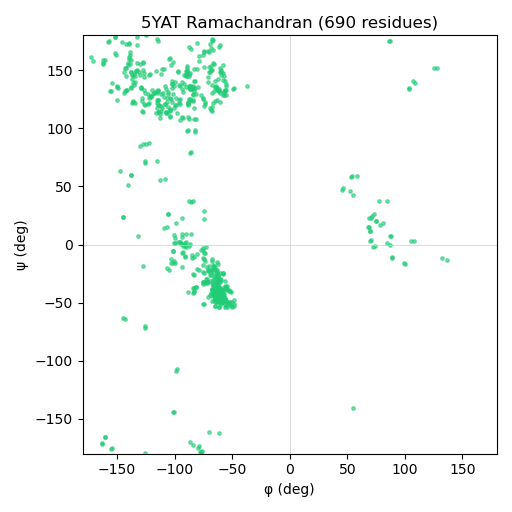 336 ? 45.341 -35.295 -54.025 1.00 47.93 336 GLU A N 1
ATOM 4956 C CA . GLU A 1 336 ? 45.672 -36.478 -53.237 1.00 48.12 336 GLU A CA 1
ATOM 4957 C C . GLU A 1 336 ? 46.852 -37.200 -53.863 1.00 54.25 336 GLU A C 1
ATOM 4958 O O . GLU A 1 336 ? 47.782 -37.620 -53.164 1.00 50.44 336 GLU A O 1
ATOM 4970 N N . ALA A 1 337 ? 46.832 -37.355 -55.181 1.00 58.55 337 ALA A N 1
ATOM 4971 C CA . ALA A 1 337 ? 47.991 -37.879 -55.870 1.00 54.72 337 ALA A CA 1
ATOM 4972 C C . ALA A 1 337 ? 48.993 -36.745 -56.046 1.00 58.87 337 ALA A C 1
ATOM 4973 O O . ALA A 1 337 ? 48.723 -35.593 -55.703 1.00 61.03 337 ALA A O 1
ATOM 4980 N N . GLY A 1 338 ? 50.184 -37.063 -56.532 1.00 61.66 338 GLY A N 1
ATOM 4981 C CA . GLY A 1 338 ? 51.084 -35.995 -56.902 1.00 68.38 338 GLY A CA 1
ATOM 4982 C C . GLY A 1 338 ? 50.432 -35.109 -57.940 1.00 79.00 338 GLY A C 1
ATOM 4983 O O . GLY A 1 338 ? 49.542 -35.534 -58.679 1.00 91.63 338 GLY A O 1
ATOM 4987 N N . ALA A 1 339 ? 50.852 -33.853 -57.996 1.00 84.29 339 ALA A N 1
ATOM 4988 C CA . ALA A 1 339 ? 50.168 -32.957 -58.914 1.00 88.77 339 ALA A CA 1
ATOM 4989 C C . ALA A 1 339 ? 51.090 -31.875 -59.439 1.00 88.85 339 ALA A C 1
ATOM 4990 O O . ALA A 1 339 ? 51.717 -31.144 -58.667 1.00 97.38 339 ALA A O 1
ATOM 4997 N N . ILE A 1 340 ? 51.173 -31.811 -60.762 1.00 87.61 340 ILE A N 1
ATOM 4998 C CA . ILE A 1 340 ? 51.832 -30.736 -61.486 1.00 97.27 340 ILE A CA 1
ATOM 4999 C C . ILE A 1 340 ? 50.728 -30.042 -62.268 1.00 90.42 340 ILE A C 1
ATOM 5000 O O . ILE A 1 340 ? 50.618 -30.198 -63.490 1.00 88.80 340 ILE A O 1
ATOM 5015 N N . ILE A 1 341 ? 49.875 -29.305 -61.558 1.00 84.11 341 ILE A N 1
ATOM 5016 C CA . ILE A 1 341 ? 48.692 -28.709 -62.160 1.00 86.43 341 ILE A CA 1
ATOM 5017 C C . ILE A 1 341 ? 48.518 -27.297 -61.626 1.00 72.28 341 ILE A C 1
ATOM 5018 O O . ILE A 1 341 ? 48.977 -26.959 -60.530 1.00 75.49 341 ILE A O 1
ATOM 5034 N N . GLY A 1 342 ? 47.844 -26.473 -62.420 1.00 62.90 342 GLY A N 1
ATOM 5035 C CA . GLY A 1 342 ? 47.607 -25.083 -62.100 1.00 61.94 342 GLY A CA 1
ATOM 5036 C C . GLY A 1 342 ? 46.638 -24.828 -60.964 1.00 52.32 342 GLY A C 1
ATOM 5037 O O . GLY A 1 342 ? 46.356 -25.692 -60.127 1.00 50.12 342 GLY A O 1
ATOM 5040 N N . ARG A 1 343 ? 46.137 -23.601 -60.948 1.00 41.52 343 ARG A N 1
ATOM 5041 C CA . ARG A 1 343 ? 45.252 -23.084 -59.913 1.00 40.06 343 ARG A CA 1
ATOM 5042 C C . ARG A 1 343 ? 43.807 -23.192 -60.393 1.00 34.52 343 ARG A C 1
ATOM 5043 O O . ARG A 1 343 ? 43.415 -22.504 -61.341 1.00 35.93 343 ARG A O 1
ATOM 5064 N N . TYR A 1 344 ? 43.017 -24.049 -59.744 1.00 34.55 344 TYR A N 1
ATOM 5065 C CA . TYR A 1 344 ? 41.629 -24.272 -60.144 1.00 33.67 344 TYR A CA 1
ATOM 5066 C C . TYR A 1 344 ? 40.640 -23.388 -59.390 1.00 30.81 344 TYR A C 1
ATOM 5067 O O . TYR A 1 344 ? 40.756 -23.187 -58.176 1.00 27.19 344 TYR A O 1
ATOM 5085 N N . VAL A 1 345 ? 39.650 -22.886 -60.126 1.00 30.06 345 VAL A N 1
ATOM 5086 C CA . VAL A 1 345 ? 38.516 -22.152 -59.577 1.00 28.60 345 VAL A CA 1
ATOM 5087 C C . VAL A 1 345 ? 37.246 -22.819 -60.095 1.00 30.88 345 VAL A C 1
ATOM 5088 O O . VAL A 1 345 ? 37.040 -22.898 -61.311 1.00 36.13 345 VAL A O 1
ATOM 5101 N N . VAL A 1 346 ? 36.403 -23.300 -59.185 1.00 31.19 346 VAL A N 1
ATOM 5102 C CA . VAL A 1 346 ? 35.163 -23.973 -59.561 1.00 32.79 346 VAL A CA 1
ATOM 5103 C C . VAL A 1 346 ? 34.059 -22.940 -59.743 1.00 36.54 346 VAL A C 1
ATOM 5104 O O . VAL A 1 346 ? 33.888 -22.030 -58.913 1.00 30.75 346 VAL A O 1
ATOM 5117 N N . ASP A 1 347 ? 33.322 -23.080 -60.845 1.00 34.13 347 ASP A N 1
ATOM 5118 C CA . ASP A 1 347 ? 32.097 -22.334 -61.099 1.00 31.98 347 ASP A CA 1
ATOM 5119 C C . ASP A 1 347 ? 30.933 -23.112 -60.496 1.00 37.27 347 ASP A C 1
ATOM 5120 O O . ASP A 1 347 ? 30.681 -24.260 -60.883 1.00 34.81 347 ASP A O 1
ATOM 5129 N N . THR A 1 348 ? 30.216 -22.488 -59.562 1.00 36.45 348 THR A N 1
ATOM 5130 C CA . THR A 1 348 ? 29.197 -23.220 -58.822 1.00 38.13 348 THR A CA 1
ATOM 5131 C C . THR A 1 348 ? 27.948 -23.485 -59.648 1.00 36.82 348 THR A C 1
ATOM 5132 O O . THR A 1 348 ? 27.108 -24.284 -59.219 1.00 39.65 348 THR A O 1
ATOM 5143 N N . SER A 1 349 ? 27.803 -22.843 -60.803 1.00 38.04 349 SER A N 1
ATOM 5144 C CA . SER A 1 349 ? 26.670 -23.090 -61.685 1.00 40.35 349 SER A CA 1
ATOM 5145 C C . SER A 1 349 ? 26.914 -24.241 -62.650 1.00 42.68 349 SER A C 1
ATOM 5146 O O . SER A 1 349 ? 26.013 -24.576 -63.427 1.00 46.55 349 SER A O 1
ATOM 5154 N N . LYS A 1 350 ? 28.092 -24.855 -62.613 1.00 35.01 350 LYS A N 1
ATOM 5155 C CA . LYS A 1 350 ? 28.415 -25.961 -63.504 1.00 40.27 350 LYS A CA 1
ATOM 5156 C C . LYS A 1 350 ? 28.998 -27.137 -62.732 1.00 39.04 350 LYS A C 1
ATOM 5157 O O . LYS A 1 350 ? 29.452 -28.112 -63.334 1.00 42.37 350 LYS A O 1
ATOM 5176 N N . THR B 1 4 ? 12.704 -10.623 -12.440 1.00 64.74 4 THR B N 1
ATOM 5177 C CA . THR B 1 4 ? 11.543 -9.774 -12.198 1.00 79.50 4 THR B CA 1
ATOM 5178 C C . THR B 1 4 ? 11.758 -8.380 -12.781 1.00 68.94 4 THR B C 1
ATOM 5179 O O . THR B 1 4 ? 12.362 -7.514 -12.146 1.00 64.72 4 THR B O 1
ATOM 5190 N N . ILE B 1 5 ? 11.244 -8.165 -13.988 1.00 58.84 5 ILE B N 1
ATOM 5191 C CA . ILE B 1 5 ? 11.516 -6.961 -14.760 1.00 56.53 5 ILE B CA 1
ATOM 5192 C C . ILE B 1 5 ? 10.213 -6.167 -14.857 1.00 53.42 5 ILE B C 1
ATOM 5193 O O . ILE B 1 5 ? 9.269 -6.619 -15.521 1.00 53.41 5 ILE B O 1
ATOM 5209 N N . PRO B 1 6 ? 10.113 -4.993 -14.237 1.00 58.87 6 PRO B N 1
ATOM 5210 C CA . PRO B 1 6 ? 8.897 -4.184 -14.392 1.00 56.41 6 PRO B CA 1
ATOM 5211 C C . PRO B 1 6 ? 8.656 -3.800 -15.844 1.00 57.75 6 PRO B C 1
ATOM 5212 O O . PRO B 1 6 ? 9.483 -4.015 -16.733 1.00 54.76 6 PRO B O 1
ATOM 5223 N N . THR B 1 7 ? 7.480 -3.219 -16.078 1.00 56.98 7 THR B N 1
ATOM 5224 C CA . THR B 1 7 ? 7.129 -2.655 -17.373 1.00 63.52 7 THR B CA 1
ATOM 5225 C C . THR B 1 7 ? 7.278 -1.141 -17.406 1.00 58.07 7 THR B C 1
ATOM 5226 O O . THR B 1 7 ? 7.291 -0.557 -18.496 1.00 53.52 7 THR B O 1
ATOM 5237 N N . THR B 1 8 ? 7.412 -0.502 -16.246 1.00 52.28 8 THR B N 1
ATOM 5238 C CA . THR B 1 8 ? 7.550 0.940 -16.140 1.00 56.65 8 THR B CA 1
ATOM 5239 C C . THR B 1 8 ? 8.704 1.259 -15.200 1.00 53.90 8 THR B C 1
ATOM 5240 O O . THR B 1 8 ? 9.003 0.493 -14.279 1.00 47.57 8 THR B O 1
ATOM 5251 N N . GLN B 1 9 ? 9.353 2.395 -15.445 1.00 56.55 9 GLN B N 1
ATOM 5252 C CA . GLN B 1 9 ? 10.562 2.752 -14.719 1.00 58.35 9 GLN B CA 1
ATOM 5253 C C . GLN B 1 9 ? 10.667 4.266 -14.642 1.00 51.54 9 GLN B C 1
ATOM 5254 O O . GLN B 1 9 ? 10.020 4.990 -15.400 1.00 51.76 9 GLN B O 1
ATOM 5268 N N . LYS B 1 10 ? 11.512 4.736 -13.730 1.00 48.07 10 LYS B N 1
ATOM 5269 C CA . LYS B 1 10 ? 11.837 6.151 -13.656 1.00 53.04 10 LYS B CA 1
ATOM 5270 C C . LYS B 1 10 ? 12.988 6.473 -14.596 1.00 59.96 10 LYS B C 1
ATOM 5271 O O . LYS B 1 10 ? 13.870 5.643 -14.839 1.00 51.28 10 LYS B O 1
ATOM 5290 N N . ALA B 1 11 ? 12.965 7.691 -15.131 1.00 62.72 11 ALA B N 1
ATOM 5291 C CA . ALA B 1 11 ? 14.030 8.152 -16.008 1.00 51.40 11 ALA B CA 1
ATOM 5292 C C . ALA B 1 11 ? 13.989 9.669 -16.068 1.00 54.14 11 ALA B C 1
ATOM 5293 O O . ALA B 1 11 ? 12.961 10.294 -15.785 1.00 51.07 11 ALA B O 1
ATOM 5300 N N . VAL B 1 12 ? 15.128 10.250 -16.442 1.00 46.24 12 VAL B N 1
ATOM 5301 C CA . VAL B 1 12 ? 15.242 11.675 -16.726 1.00 46.17 12 VAL B CA 1
ATOM 5302 C C . VAL B 1 12 ? 15.365 11.816 -18.237 1.00 44.62 12 VAL B C 1
ATOM 5303 O O . VAL B 1 12 ? 16.366 11.399 -18.833 1.00 41.28 12 VAL B O 1
ATOM 5316 N N . ILE B 1 13 ? 14.351 12.415 -18.855 1.00 39.62 13 ILE B N 1
ATOM 5317 C CA . ILE B 1 13 ? 14.199 12.422 -20.303 1.00 42.34 13 ILE B CA 1
ATOM 5318 C C . ILE B 1 13 ? 13.793 13.820 -20.743 1.00 49.38 13 ILE B C 1
ATOM 5319 O O . ILE B 1 13 ? 13.074 14.529 -20.033 1.00 49.68 13 ILE B O 1
ATOM 5335 N N . PHE B 1 14 ? 14.257 14.217 -21.924 1.00 42.38 14 PHE B N 1
ATOM 5336 C CA . PHE B 1 14 ? 13.843 15.477 -22.519 1.00 47.81 14 PHE B CA 1
ATOM 5337 C C . PHE B 1 14 ? 13.332 15.220 -23.928 1.00 48.32 14 PHE B C 1
ATOM 5338 O O . PHE B 1 14 ? 13.806 14.319 -24.625 1.00 44.48 14 PHE B O 1
ATOM 5355 N N . GLU B 1 15 ? 12.355 16.029 -24.339 1.00 43.41 15 GLU B N 1
ATOM 5356 C CA . GLU B 1 15 ? 11.696 15.857 -25.625 1.00 50.92 15 GLU B CA 1
ATOM 5357 C C . GLU B 1 15 ? 12.200 16.826 -26.680 1.00 42.95 15 GLU B C 1
ATOM 5358 O O . GLU B 1 15 ? 11.945 16.612 -27.870 1.00 44.11 15 GLU B O 1
ATOM 5370 N N . THR B 1 16 ? 12.894 17.884 -26.272 1.00 44.43 16 THR B N 1
ATOM 5371 C CA . THR B 1 16 ? 13.499 18.829 -27.194 1.00 52.36 16 THR B CA 1
ATOM 5372 C C . THR B 1 16 ? 14.839 19.264 -26.622 1.00 46.83 16 THR B C 1
ATOM 5373 O O . THR B 1 16 ? 15.038 19.267 -25.405 1.00 42.43 16 THR B O 1
ATOM 5384 N N . ASN B 1 17 ? 15.761 19.621 -27.512 1.00 48.17 17 ASN B N 1
ATOM 5385 C CA . ASN B 1 17 ? 17.056 20.118 -27.071 1.00 50.96 17 ASN B CA 1
ATOM 5386 C C . ASN B 1 17 ? 16.878 21.408 -26.286 1.00 51.45 17 ASN B C 1
ATOM 5387 O O . ASN B 1 17 ? 16.159 22.316 -26.713 1.00 53.47 17 ASN B O 1
ATOM 5398 N N . GLY B 1 18 ? 17.535 21.484 -25.131 1.00 49.81 18 GLY B N 1
ATOM 5399 C CA . GLY B 1 18 ? 17.322 22.581 -24.214 1.00 52.23 18 GLY B CA 1
ATOM 5400 C C . GLY B 1 18 ? 15.971 22.577 -23.538 1.00 56.42 18 GLY B C 1
ATOM 5401 O O . GLY B 1 18 ? 15.669 23.513 -22.787 1.00 56.94 18 GLY B O 1
ATOM 5405 N N . GLY B 1 19 ? 15.144 21.560 -23.781 1.00 53.49 19 GLY B N 1
ATOM 5406 C CA . GLY B 1 19 ? 13.849 21.476 -23.158 1.00 51.32 19 GLY B CA 1
ATOM 5407 C C . GLY B 1 19 ? 13.941 21.028 -21.718 1.00 50.69 19 GLY B C 1
ATOM 5408 O O . GLY B 1 19 ? 15.023 20.805 -21.162 1.00 49.92 19 GLY B O 1
ATOM 5412 N N . PRO B 1 20 ? 12.778 20.899 -21.083 1.00 53.62 20 PRO B N 1
ATOM 5413 C CA . PRO B 1 20 ? 12.753 20.484 -19.676 1.00 50.58 20 PRO B CA 1
ATOM 5414 C C . PRO B 1 20 ? 13.270 19.067 -19.488 1.00 49.73 20 PRO B C 1
ATOM 5415 O O . PRO B 1 20 ? 12.912 18.151 -20.232 1.00 46.82 20 PRO B O 1
ATOM 5426 N N . LEU B 1 21 ? 14.110 18.897 -18.469 1.00 48.58 21 LEU B N 1
ATOM 5427 C CA . LEU B 1 21 ? 14.637 17.587 -18.093 1.00 52.75 21 LEU B CA 1
ATOM 5428 C C . LEU B 1 21 ? 13.651 16.967 -17.114 1.00 50.55 21 LEU B C 1
ATOM 5429 O O . LEU B 1 21 ? 13.669 17.268 -15.918 1.00 53.27 21 LEU B O 1
ATOM 5445 N N . GLU B 1 22 ? 12.787 16.097 -17.626 1.00 50.46 22 GLU B N 1
ATOM 5446 C CA . GLU B 1 22 ? 11.646 15.591 -16.878 1.00 57.11 22 GLU B CA 1
ATOM 5447 C C . GLU B 1 22 ? 12.008 14.263 -16.224 1.00 53.88 22 GLU B C 1
ATOM 5448 O O . GLU B 1 22 ? 12.390 13.310 -16.911 1.00 54.60 22 GLU B O 1
ATOM 5460 N N . TYR B 1 23 ? 11.902 14.210 -14.898 1.00 47.96 23 TYR B N 1
ATOM 5461 C CA . TYR B 1 23 ? 12.006 12.962 -14.150 1.00 50.24 23 TYR B CA 1
ATOM 5462 C C . TYR B 1 23 ? 10.612 12.356 -14.059 1.00 54.19 23 TYR B C 1
ATOM 5463 O O . TYR B 1 23 ? 9.746 12.887 -13.356 1.00 56.93 23 TYR B O 1
ATOM 5481 N N . LYS B 1 24 ? 10.384 11.253 -14.770 1.00 54.68 24 LYS B N 1
ATOM 5482 C CA . LYS B 1 24 ? 9.038 10.706 -14.869 1.00 57.41 24 LYS B CA 1
ATOM 5483 C C . LYS B 1 24 ? 9.096 9.211 -15.155 1.00 59.29 24 LYS B C 1
ATOM 5484 O O . LYS B 1 24 ? 10.168 8.594 -15.179 1.00 55.52 24 LYS B O 1
ATOM 5503 N N . ASP B 1 25 ? 7.913 8.634 -15.363 1.00 59.34 25 ASP B N 1
ATOM 5504 C CA . ASP B 1 25 ? 7.777 7.236 -15.735 1.00 60.47 25 ASP B CA 1
ATOM 5505 C C . ASP B 1 25 ? 7.876 7.082 -17.245 1.00 58.47 25 ASP B C 1
ATOM 5506 O O . ASP B 1 25 ? 7.293 7.864 -18.004 1.00 51.26 25 ASP B O 1
ATOM 5515 N N . ILE B 1 26 ? 8.622 6.069 -17.671 1.00 57.08 26 ILE B N 1
ATOM 5516 C CA . ILE B 1 26 ? 8.668 5.661 -19.072 1.00 53.19 26 ILE B CA 1
ATOM 5517 C C . ILE B 1 26 ? 8.668 4.142 -19.123 1.00 48.23 26 ILE B C 1
ATOM 5518 O O . ILE B 1 26 ? 8.942 3.472 -18.118 1.00 50.69 26 ILE B O 1
ATOM 5534 N N . PRO B 1 27 ? 8.360 3.569 -20.282 1.00 45.88 27 PRO B N 1
ATOM 5535 C CA . PRO B 1 27 ? 8.384 2.106 -20.394 1.00 50.71 27 PRO B CA 1
ATOM 5536 C C . PRO B 1 27 ? 9.797 1.558 -20.274 1.00 55.29 27 PRO B C 1
ATOM 5537 O O . PRO B 1 27 ? 10.780 2.212 -20.634 1.00 50.84 27 PRO B O 1
ATOM 5548 N N . VAL B 1 28 ? 9.885 0.338 -19.752 1.00 53.51 28 VAL B N 1
ATOM 5549 C CA . VAL B 1 28 ? 11.146 -0.394 -19.719 1.00 48.98 28 VAL B CA 1
ATOM 5550 C C . VAL B 1 28 ? 11.407 -0.903 -21.131 1.00 48.92 28 VAL B C 1
ATOM 5551 O O . VAL B 1 28 ? 10.553 -1.598 -21.697 1.00 49.29 28 VAL B O 1
ATOM 5564 N N . PRO B 1 29 ? 12.554 -0.600 -21.735 1.00 53.14 29 PRO B N 1
ATOM 5565 C CA . PRO B 1 29 ? 12.797 -1.062 -23.104 1.00 49.03 29 PRO B CA 1
ATOM 5566 C C . PRO B 1 29 ? 12.993 -2.566 -23.143 1.00 43.88 29 PRO B C 1
ATOM 5567 O O . PRO B 1 29 ? 13.420 -3.187 -22.167 1.00 43.99 29 PRO B O 1
ATOM 5578 N N . LYS B 1 30 ? 12.660 -3.150 -24.279 1.00 48.37 30 LYS B N 1
ATOM 5579 C CA . LYS B 1 30 ? 12.949 -4.562 -24.496 1.00 51.75 30 LYS B CA 1
ATOM 5580 C C . LYS B 1 30 ? 14.182 -4.701 -25.374 1.00 49.97 30 LYS B C 1
ATOM 5581 O O . LYS B 1 30 ? 14.249 -4.069 -26.440 1.00 47.50 30 LYS B O 1
ATOM 5600 N N . PRO B 1 31 ? 15.169 -5.502 -24.974 1.00 51.10 31 PRO B N 1
ATOM 5601 C CA . PRO B 1 31 ? 16.409 -5.581 -25.754 1.00 48.02 31 PRO B CA 1
ATOM 5602 C C . PRO B 1 31 ? 16.177 -6.172 -27.135 1.00 44.58 31 PRO B C 1
ATOM 5603 O O . PRO B 1 31 ? 15.378 -7.093 -27.317 1.00 44.98 31 PRO B O 1
ATOM 5614 N N . LYS B 1 32 ? 16.868 -5.604 -28.117 1.00 40.05 32 LYS B N 1
ATOM 5615 C CA . LYS B 1 32 ? 16.958 -6.221 -29.426 1.00 42.56 32 LYS B CA 1
ATOM 5616 C C . LYS B 1 32 ? 17.740 -7.531 -29.314 1.00 43.18 32 LYS B C 1
ATOM 5617 O O . LYS B 1 32 ? 18.266 -7.889 -28.253 1.00 38.65 32 LYS B O 1
ATOM 5636 N N . SER B 1 33 ? 17.831 -8.247 -30.435 1.00 41.93 33 SER B N 1
ATOM 5637 C CA . SER B 1 33 ? 18.388 -9.596 -30.421 1.00 47.91 33 SER B CA 1
ATOM 5638 C C . SER B 1 33 ? 19.846 -9.613 -29.978 1.00 48.80 33 SER B C 1
ATOM 5639 O O . SER B 1 33 ? 20.321 -10.620 -29.438 1.00 42.09 33 SER B O 1
ATOM 5647 N N . ASN B 1 34 ? 20.567 -8.519 -30.197 1.00 45.36 34 ASN B N 1
ATOM 5648 C CA . ASN B 1 34 ? 21.987 -8.432 -29.892 1.00 40.05 34 ASN B CA 1
ATOM 5649 C C . ASN B 1 34 ? 22.267 -7.713 -28.584 1.00 38.22 34 ASN B C 1
ATOM 5650 O O . ASN B 1 34 ? 23.439 -7.535 -28.231 1.00 34.36 34 ASN B O 1
ATOM 5661 N N . GLU B 1 35 ? 21.235 -7.285 -27.867 1.00 38.51 35 GLU B N 1
ATOM 5662 C CA . GLU B 1 35 ? 21.395 -6.328 -26.788 1.00 33.49 35 GLU B CA 1
ATOM 5663 C C . GLU B 1 35 ? 21.182 -6.971 -25.428 1.00 35.10 35 GLU B C 1
ATOM 5664 O O . GLU B 1 35 ? 20.443 -7.949 -25.276 1.00 37.04 35 GLU B O 1
ATOM 5676 N N . LEU B 1 36 ? 21.860 -6.398 -24.450 1.00 31.70 36 LEU B N 1
ATOM 5677 C CA . LEU B 1 36 ? 21.592 -6.619 -23.048 1.00 34.07 36 LEU B CA 1
ATOM 5678 C C . LEU B 1 36 ? 20.540 -5.634 -22.581 1.00 38.47 36 LEU B C 1
ATOM 5679 O O . LEU B 1 36 ? 20.491 -4.483 -23.037 1.00 30.80 36 LEU B O 1
ATOM 5695 N N . LEU B 1 37 ? 19.700 -6.101 -21.663 1.00 36.47 37 LEU B N 1
ATOM 5696 C CA . LEU B 1 37 ? 18.884 -5.235 -20.831 1.00 40.49 37 LEU B CA 1
ATOM 5697 C C . LEU B 1 37 ? 19.521 -5.201 -19.453 1.00 40.06 37 LEU B C 1
ATOM 5698 O O . LEU B 1 37 ? 19.559 -6.228 -18.751 1.00 41.37 37 LEU B O 1
ATOM 5714 N N . ILE B 1 38 ? 19.996 -4.012 -19.078 1.00 42.47 38 ILE B N 1
ATOM 5715 C CA . ILE B 1 38 ? 20.762 -3.777 -17.862 1.00 38.03 38 ILE B CA 1
ATOM 5716 C C . ILE B 1 38 ? 19.896 -2.970 -16.914 1.00 42.02 38 ILE B C 1
ATOM 5717 O O . ILE B 1 38 ? 19.333 -1.936 -17.302 1.00 42.70 38 ILE B O 1
ATOM 5733 N N . ASN B 1 39 ? 19.799 -3.435 -15.674 1.00 41.72 39 ASN B N 1
ATOM 5734 C CA . ASN B 1 39 ? 19.219 -2.639 -14.600 1.00 47.55 39 ASN B CA 1
ATOM 5735 C C . ASN B 1 39 ? 20.317 -1.709 -14.099 1.00 41.90 39 ASN B C 1
ATOM 5736 O O . ASN B 1 39 ? 21.165 -2.101 -13.292 1.00 39.29 39 ASN B O 1
ATOM 5747 N N . VAL B 1 40 ? 20.314 -0.473 -14.596 1.00 40.19 40 VAL B N 1
ATOM 5748 C CA . VAL B 1 40 ? 21.346 0.506 -14.259 1.00 38.91 40 VAL B CA 1
ATOM 5749 C C . VAL B 1 40 ? 21.191 0.873 -12.788 1.00 40.36 40 VAL B C 1
ATOM 5750 O O . VAL B 1 40 ? 20.193 1.484 -12.397 1.00 41.15 40 VAL B O 1
ATOM 5763 N N . LYS B 1 41 ? 22.189 0.526 -11.972 1.00 39.01 41 LYS B N 1
ATOM 5764 C CA . LYS B 1 41 ? 22.160 0.886 -10.558 1.00 42.38 41 LYS B CA 1
ATOM 5765 C C . LYS B 1 41 ? 22.668 2.303 -10.328 1.00 49.28 41 LYS B C 1
ATOM 5766 O O . LYS B 1 41 ? 22.099 3.044 -9.518 1.00 45.39 41 LYS B O 1
ATOM 5785 N N . TYR B 1 42 ? 23.734 2.693 -11.024 1.00 47.00 42 TYR B N 1
ATOM 5786 C CA . TYR B 1 42 ? 24.328 4.010 -10.859 1.00 48.68 42 TYR B CA 1
ATOM 5787 C C . TYR B 1 42 ? 24.747 4.545 -12.218 1.00 47.62 42 TYR B C 1
ATOM 5788 O O . TYR B 1 42 ? 24.997 3.777 -13.152 1.00 38.62 42 TYR B O 1
ATOM 5806 N N . SER B 1 43 ? 24.813 5.871 -12.332 1.00 40.62 43 SER B N 1
ATOM 5807 C CA . SER B 1 43 ? 25.351 6.471 -13.547 1.00 36.64 43 SER B CA 1
ATOM 5808 C C . SER B 1 43 ? 26.155 7.721 -13.221 1.00 43.97 43 SER B C 1
ATOM 5809 O O . SER B 1 43 ? 25.695 8.580 -12.462 1.00 41.50 43 SER B O 1
ATOM 5817 N N . GLY B 1 44 ? 27.352 7.815 -13.796 1.00 37.72 44 GLY B N 1
ATOM 5818 C CA . GLY B 1 44 ? 28.098 9.054 -13.769 1.00 34.22 44 GLY B CA 1
ATOM 5819 C C . GLY B 1 44 ? 27.470 10.107 -14.664 1.00 35.84 44 GLY B C 1
ATOM 5820 O O . GLY B 1 44 ? 26.590 9.836 -15.484 1.00 31.50 44 GLY B O 1
ATOM 5824 N N . VAL B 1 45 ? 27.928 11.345 -14.479 1.00 36.01 45 VAL B N 1
ATOM 5825 C CA . VAL B 1 45 ? 27.476 12.487 -15.267 1.00 37.01 45 VAL B CA 1
ATOM 5826 C C . VAL B 1 45 ? 28.687 13.335 -15.635 1.00 35.93 45 VAL B C 1
ATOM 5827 O O . VAL B 1 45 ? 29.611 13.489 -14.830 1.00 34.61 45 VAL B O 1
ATOM 5840 N N . CYS B 1 46 ? 28.692 13.881 -16.851 1.00 36.05 46 CYS B N 1
ATOM 5841 C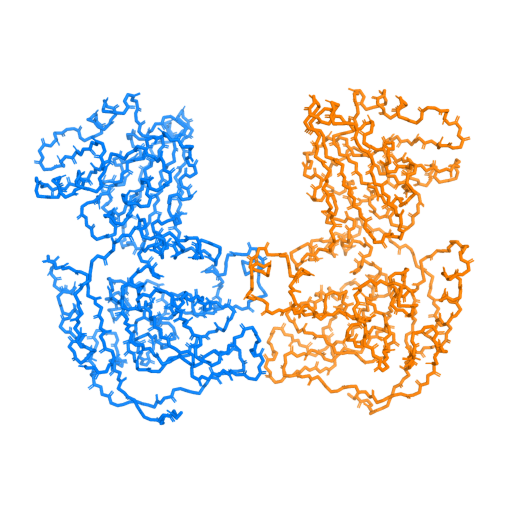 CA . CYS B 1 46 ? 29.719 14.841 -17.240 1.00 36.15 46 CYS B CA 1
ATOM 5842 C C . CYS B 1 46 ? 29.151 15.777 -18.301 1.00 38.37 46 CYS B C 1
ATOM 5843 O O . CYS B 1 46 ? 28.004 15.637 -18.737 1.00 36.43 46 CYS B O 1
ATOM 5850 N N . HIS B 1 47 ? 29.981 16.736 -18.726 1.00 37.90 47 HIS B N 1
ATOM 5851 C CA . HIS B 1 47 ? 29.528 17.788 -19.633 1.00 41.91 47 HIS B CA 1
ATOM 5852 C C . HIS B 1 47 ? 29.079 17.254 -20.986 1.00 42.74 47 HIS B C 1
ATOM 5853 O O . HIS B 1 47 ? 28.328 17.940 -21.691 1.00 39.87 47 HIS B O 1
ATOM 5867 N N . THR B 1 48 ? 29.523 16.058 -21.378 1.00 34.77 48 THR B N 1
ATOM 5868 C CA . THR B 1 48 ? 29.006 15.472 -22.607 1.00 32.28 48 THR B CA 1
ATOM 5869 C C . THR B 1 48 ? 27.486 15.407 -22.556 1.00 31.76 48 THR B C 1
ATOM 5870 O O . THR B 1 48 ? 26.807 15.661 -23.557 1.00 33.37 48 THR B O 1
ATOM 5881 N N . ASP B 1 49 ? 26.935 15.089 -21.387 1.00 32.56 49 ASP B N 1
ATOM 5882 C CA . ASP B 1 49 ? 25.484 15.054 -21.245 1.00 38.35 49 ASP B CA 1
ATOM 5883 C C . ASP B 1 49 ? 24.894 16.452 -21.391 1.00 37.99 49 ASP B C 1
ATOM 5884 O O . ASP B 1 49 ? 23.844 16.630 -22.026 1.00 39.05 49 ASP B O 1
ATOM 5893 N N . LEU B 1 50 ? 25.580 17.459 -20.845 1.00 36.06 50 LEU B N 1
ATOM 5894 C CA . LEU B 1 50 ? 25.150 18.838 -21.039 1.00 38.35 50 LEU B CA 1
ATOM 5895 C C . LEU B 1 50 ? 25.020 19.159 -22.519 1.00 41.71 50 LEU B C 1
ATOM 5896 O O . LEU B 1 50 ? 24.004 19.702 -22.960 1.00 39.92 50 LEU B O 1
ATOM 5912 N N . HIS B 1 51 ? 26.047 18.828 -23.307 1.00 38.37 51 HIS B N 1
ATOM 5913 C CA . HIS B 1 51 ? 26.017 19.177 -24.724 1.00 41.02 51 HIS B CA 1
ATOM 5914 C C . HIS B 1 51 ? 25.036 18.315 -25.505 1.00 40.56 51 HIS B C 1
ATOM 5915 O O . HIS B 1 51 ? 24.478 18.772 -26.509 1.00 43.45 51 HIS B O 1
ATOM 5929 N N . ALA B 1 52 ? 24.813 17.072 -25.078 1.00 38.93 52 ALA B N 1
ATOM 5930 C CA . ALA B 1 52 ? 23.754 16.276 -25.687 1.00 42.50 52 ALA B CA 1
ATOM 5931 C C . ALA B 1 52 ? 22.412 16.974 -25.518 1.00 42.54 52 ALA B C 1
ATOM 5932 O O . ALA B 1 52 ? 21.663 17.160 -26.485 1.00 39.42 52 ALA B O 1
ATOM 5939 N N . TRP B 1 53 ? 22.110 17.396 -24.291 1.00 39.33 53 TRP B N 1
ATOM 5940 C CA . TRP B 1 53 ? 20.843 18.066 -24.024 1.00 44.06 53 TRP B CA 1
ATOM 5941 C C . TRP B 1 53 ? 20.748 19.392 -24.774 1.00 49.18 53 TRP B C 1
ATOM 5942 O O . TRP B 1 53 ? 19.728 19.692 -25.407 1.00 48.22 53 TRP B O 1
ATOM 5963 N N . LYS B 1 54 ? 21.818 20.190 -24.739 1.00 43.84 54 LYS B N 1
ATOM 5964 C CA . LYS B 1 54 ? 21.797 21.498 -25.387 1.00 46.58 54 LYS B CA 1
ATOM 5965 C C . LYS B 1 54 ? 21.740 21.393 -26.904 1.00 49.07 54 LYS B C 1
ATOM 5966 O O . LYS B 1 54 ? 21.246 22.314 -27.565 1.00 42.41 54 LYS B O 1
ATOM 5985 N N . GLY B 1 55 ? 22.229 20.296 -27.475 1.00 42.70 55 GLY B N 1
ATOM 5986 C CA . GLY B 1 55 ? 22.345 20.211 -28.917 1.00 42.59 55 GLY B CA 1
ATOM 5987 C C . GLY B 1 55 ? 23.442 21.084 -29.480 1.00 44.36 55 GLY B C 1
ATOM 5988 O O . GLY B 1 55 ? 23.374 21.481 -30.648 1.00 47.87 55 GLY B O 1
ATOM 5992 N N . ASP B 1 56 ? 24.455 21.399 -28.668 1.00 45.29 56 ASP B N 1
ATOM 5993 C CA . ASP B 1 56 ? 25.543 22.270 -29.104 1.00 50.62 56 ASP B CA 1
ATOM 5994 C C . ASP B 1 56 ? 26.330 21.670 -30.258 1.00 47.37 56 ASP B C 1
ATOM 5995 O O . ASP B 1 56 ? 26.871 22.405 -31.092 1.00 44.58 56 ASP B O 1
ATOM 6004 N N . TRP B 1 57 ? 26.409 20.382 -30.321 1.00 42.28 57 TRP B N 1
ATOM 6005 C CA . TRP B 1 57 ? 27.394 19.739 -31.173 1.00 42.46 57 TRP B CA 1
ATOM 6006 C C . TRP B 1 57 ? 26.855 19.496 -32.577 1.00 44.95 57 TRP B C 1
ATOM 6007 O O . TRP B 1 57 ? 25.648 19.313 -32.767 1.00 43.65 57 TRP B O 1
ATOM 6028 N N . PRO B 1 58 ? 27.746 19.518 -33.578 1.00 43.45 58 PRO B N 1
ATOM 6029 C CA . PRO B 1 58 ? 27.314 19.265 -34.957 1.00 46.32 58 PRO B CA 1
ATOM 6030 C C . PRO B 1 58 ? 27.012 17.799 -35.216 1.00 50.19 58 PRO B C 1
ATOM 6031 O O . PRO B 1 58 ? 27.043 17.352 -36.367 1.00 61.60 58 PRO B O 1
ATOM 6042 N N . LEU B 1 59 ? 26.725 17.042 -34.163 1.00 50.88 59 LEU B N 1
ATOM 6043 C CA . LEU B 1 59 ? 26.283 15.661 -34.277 1.00 62.98 59 LEU B CA 1
ATOM 6044 C C . LEU B 1 59 ? 24.803 15.586 -33.929 1.00 53.72 59 LEU B C 1
ATOM 6045 O O . LEU B 1 59 ? 24.368 16.158 -32.924 1.00 52.05 59 LEU B O 1
ATOM 6061 N N . ASP B 1 60 ? 24.039 14.882 -34.757 1.00 55.81 60 ASP B N 1
ATOM 6062 C CA . ASP B 1 60 ? 22.594 14.806 -34.589 1.00 58.88 60 ASP B CA 1
ATOM 6063 C C . ASP B 1 60 ? 22.248 13.878 -33.432 1.00 54.14 60 ASP B C 1
ATOM 6064 O O . ASP B 1 60 ? 22.693 12.727 -33.398 1.00 57.25 60 ASP B O 1
ATOM 6073 N N . ASN B 1 61 ? 21.466 14.378 -32.481 1.00 50.30 61 ASN B N 1
ATOM 6074 C CA . ASN B 1 61 ? 21.012 13.571 -31.358 1.00 52.44 61 ASN B CA 1
ATOM 6075 C C . ASN B 1 61 ? 19.551 13.168 -31.534 1.00 45.93 61 ASN B C 1
ATOM 6076 O O . ASN B 1 61 ? 18.802 13.758 -32.317 1.00 46.04 61 ASN B O 1
ATOM 6087 N N . LYS B 1 62 ? 19.163 12.132 -30.797 1.00 40.38 62 LYS B N 1
ATOM 6088 C CA . LYS B 1 62 ? 17.807 11.609 -30.842 1.00 43.35 62 LYS B CA 1
ATOM 6089 C C . LYS B 1 62 ? 16.891 12.463 -29.976 1.00 45.04 62 LYS B C 1
ATOM 6090 O O . LYS B 1 62 ? 17.323 13.070 -28.992 1.00 41.57 62 LYS B O 1
ATOM 6109 N N . LEU B 1 63 ? 15.611 12.517 -30.359 1.00 45.19 63 LEU B N 1
ATOM 6110 C CA . LEU B 1 63 ? 14.599 13.205 -29.567 1.00 45.23 63 LEU B CA 1
ATOM 6111 C C . LEU B 1 63 ? 13.296 12.420 -29.673 1.00 43.93 63 LEU B C 1
ATOM 6112 O O . LEU B 1 63 ? 12.879 12.075 -30.794 1.00 46.41 63 LEU B O 1
ATOM 6128 N N . PRO B 1 64 ? 12.625 12.114 -28.547 1.00 49.54 64 PRO B N 1
ATOM 6129 C CA . PRO B 1 64 ? 13.070 12.394 -27.178 1.00 45.94 64 PRO B CA 1
ATOM 6130 C C . PRO B 1 64 ? 14.287 11.548 -26.834 1.00 45.64 64 PRO B C 1
ATOM 6131 O O . PRO B 1 64 ? 14.673 10.706 -27.645 1.00 44.25 64 PRO B O 1
ATOM 6142 N N . LEU B 1 65 ? 14.875 11.749 -25.659 1.00 42.62 65 LEU B N 1
ATOM 6143 C CA . LEU B 1 65 ? 16.132 11.084 -25.349 1.00 40.33 65 LEU B CA 1
ATOM 6144 C C . LEU B 1 65 ? 16.306 10.976 -23.846 1.00 38.42 65 LEU B C 1
ATOM 6145 O O . LEU B 1 65 ? 16.111 11.957 -23.122 1.00 38.39 65 LEU B O 1
ATOM 6161 N N . VAL B 1 66 ? 16.662 9.781 -23.389 1.00 30.68 66 VAL B N 1
ATOM 6162 C CA . VAL B 1 66 ? 17.225 9.589 -22.061 1.00 33.24 66 VAL B CA 1
ATOM 6163 C C . VAL B 1 66 ? 18.731 9.757 -22.193 1.00 37.01 66 VAL B C 1
ATOM 6164 O O . VAL B 1 66 ? 19.372 9.040 -22.968 1.00 33.10 66 VAL B O 1
ATOM 6177 N N . GLY B 1 67 ? 19.296 10.697 -21.446 1.00 33.92 67 GLY B N 1
ATOM 6178 C CA . GLY B 1 67 ? 20.721 10.940 -21.489 1.00 37.95 67 GLY B CA 1
ATOM 6179 C C . GLY B 1 67 ? 21.492 9.918 -20.675 1.00 36.71 67 GLY B C 1
ATOM 6180 O O . GLY B 1 67 ? 20.953 8.935 -20.163 1.00 34.59 67 GLY B O 1
ATOM 6184 N N . GLY B 1 68 ? 22.796 10.165 -20.565 1.00 32.96 68 GLY B N 1
ATOM 6185 C CA . GLY B 1 68 ? 23.654 9.346 -19.732 1.00 33.03 68 GLY B CA 1
ATOM 6186 C C . GLY B 1 68 ? 24.500 8.377 -20.533 1.00 32.36 68 GLY B C 1
ATOM 6187 O O . GLY B 1 68 ? 23.999 7.713 -21.442 1.00 28.82 68 GLY B O 1
ATOM 6191 N N . HIS B 1 69 ? 25.793 8.293 -20.210 1.00 33.55 69 HIS B N 1
ATOM 6192 C CA . HIS B 1 69 ? 26.694 7.397 -20.924 1.00 30.65 69 HIS B CA 1
ATOM 6193 C C . HIS B 1 69 ? 27.737 6.800 -19.989 1.00 32.53 69 HIS B C 1
ATOM 6194 O O . HIS B 1 69 ? 28.824 6.426 -20.449 1.00 28.80 69 HIS B O 1
ATOM 6208 N N . GLU B 1 70 ? 27.454 6.737 -18.689 1.00 29.24 70 GLU B N 1
ATOM 6209 C CA . GLU B 1 70 ? 28.377 6.182 -17.711 1.00 28.36 70 GLU B CA 1
ATOM 6210 C C . GLU B 1 70 ? 27.599 5.316 -16.719 1.00 34.48 70 GLU B C 1
ATOM 6211 O O . GLU B 1 70 ? 27.602 5.547 -15.516 1.00 36.11 70 GLU B O 1
ATOM 6223 N N . GLY B 1 71 ? 26.926 4.281 -17.218 1.00 33.81 71 GLY B N 1
ATOM 6224 C CA . GLY B 1 71 ? 26.038 3.478 -16.387 1.00 35.87 71 GLY B CA 1
ATOM 6225 C C . GLY B 1 71 ? 26.673 2.158 -15.984 1.00 36.50 71 GLY B C 1
ATOM 6226 O O . GLY B 1 71 ? 27.245 1.457 -16.815 1.00 30.49 71 GLY B O 1
ATOM 6230 N N . ALA B 1 72 ? 26.546 1.823 -14.704 1.00 32.67 72 ALA B N 1
ATOM 6231 C CA . ALA B 1 72 ? 26.986 0.533 -14.188 1.00 34.04 72 ALA B CA 1
ATOM 6232 C C . ALA B 1 72 ? 25.783 -0.181 -13.587 1.00 39.00 72 ALA B C 1
ATOM 6233 O O . ALA B 1 72 ? 25.075 0.390 -12.750 1.00 34.55 72 ALA B O 1
ATOM 6240 N N . GLY B 1 73 ? 25.553 -1.420 -14.005 1.00 36.46 73 GLY B N 1
ATOM 6241 C CA . GLY B 1 73 ? 24.367 -2.109 -13.550 1.00 40.03 73 GLY B CA 1
ATOM 6242 C C . GLY B 1 73 ? 24.469 -3.609 -13.700 1.00 39.87 73 GLY B C 1
ATOM 6243 O O . GLY B 1 73 ? 25.548 -4.162 -13.927 1.00 32.48 73 GLY B O 1
ATOM 6247 N N . VAL B 1 74 ? 23.312 -4.257 -13.589 1.00 38.97 74 VAL B N 1
ATOM 6248 C CA . VAL B 1 74 ? 23.212 -5.709 -13.534 1.00 36.43 74 VAL B CA 1
ATOM 6249 C C . VAL B 1 74 ? 22.418 -6.172 -14.744 1.00 37.46 74 VAL B C 1
ATOM 6250 O O . VAL B 1 74 ? 21.344 -5.633 -15.034 1.00 33.08 74 VAL B O 1
ATOM 6263 N N . VAL B 1 75 ? 22.944 -7.169 -15.447 1.00 38.09 75 VAL B N 1
ATOM 6264 C CA . VAL B 1 75 ? 22.240 -7.714 -16.599 1.00 42.86 75 VAL B CA 1
ATOM 6265 C C . VAL B 1 75 ? 21.004 -8.452 -16.103 1.00 45.43 75 VAL B C 1
ATOM 6266 O O . VAL B 1 75 ? 21.109 -9.445 -15.374 1.00 42.29 75 VAL B O 1
ATOM 6279 N N . VAL B 1 76 ? 19.826 -7.982 -16.511 1.00 43.74 76 VAL B N 1
ATOM 6280 C CA . VAL B 1 76 ? 18.585 -8.663 -16.166 1.00 45.45 76 VAL B CA 1
ATOM 6281 C C . VAL B 1 76 ? 18.011 -9.426 -17.348 1.00 45.44 76 VAL B C 1
ATOM 6282 O O . VAL B 1 76 ? 17.223 -10.361 -17.139 1.00 47.36 76 VAL B O 1
ATOM 6295 N N . ALA B 1 77 ? 18.377 -9.072 -18.575 1.00 44.82 77 ALA B N 1
ATOM 6296 C CA . ALA B 1 77 ? 17.955 -9.895 -19.701 1.00 44.24 77 ALA B CA 1
ATOM 6297 C C . ALA B 1 77 ? 18.908 -9.662 -20.861 1.00 45.73 77 ALA B C 1
ATOM 6298 O O . ALA B 1 77 ? 19.817 -8.833 -20.787 1.00 44.84 77 ALA B O 1
ATOM 6305 N N . TYR B 1 78 ? 18.706 -10.431 -21.928 1.00 43.59 78 TYR B N 1
ATOM 6306 C CA . TYR B 1 78 ? 19.437 -10.212 -23.166 1.00 44.01 78 TYR B CA 1
ATOM 6307 C C . TYR B 1 78 ? 18.711 -10.910 -24.304 1.00 44.67 78 TYR B C 1
ATOM 6308 O O . TYR B 1 78 ? 17.970 -11.874 -24.096 1.00 43.57 78 TYR B O 1
ATOM 6326 N N . GLY B 1 79 ? 18.943 -10.411 -25.513 1.00 42.88 79 GLY B N 1
ATOM 6327 C CA . GLY B 1 79 ? 18.277 -10.952 -26.676 1.00 46.52 79 GLY B CA 1
ATOM 6328 C C . GLY B 1 79 ? 18.713 -12.374 -26.963 1.00 49.35 79 GLY B C 1
ATOM 6329 O O . GLY B 1 79 ? 19.695 -12.889 -26.424 1.00 43.81 79 GLY B O 1
ATOM 6333 N N . GLU B 1 80 ? 17.954 -13.023 -27.848 1.00 48.43 80 GLU B N 1
ATOM 6334 C CA . GLU B 1 80 ? 18.137 -14.453 -28.068 1.00 54.20 80 GLU B CA 1
ATOM 6335 C C . GLU B 1 80 ? 19.479 -14.773 -28.710 1.00 55.83 80 GLU B C 1
ATOM 6336 O O . GLU B 1 80 ? 19.930 -15.920 -28.631 1.00 63.44 80 GLU B O 1
ATOM 6348 N N . ASN B 1 81 ? 20.119 -13.795 -29.345 1.00 53.91 81 ASN B N 1
ATOM 6349 C CA . ASN B 1 81 ? 21.369 -14.017 -30.057 1.00 51.91 81 ASN B CA 1
ATOM 6350 C C . ASN B 1 81 ? 22.594 -13.566 -29.267 1.00 48.18 81 ASN B C 1
ATOM 6351 O O . ASN B 1 81 ? 23.702 -13.551 -29.814 1.00 47.36 81 ASN B O 1
ATOM 6362 N N . VAL B 1 82 ? 22.420 -13.195 -28.003 1.00 43.44 82 VAL B N 1
ATOM 6363 C CA . VAL B 1 82 ? 23.532 -12.759 -27.165 1.00 42.38 82 VAL B CA 1
ATOM 6364 C C . VAL B 1 82 ? 24.234 -13.990 -26.606 1.00 41.35 82 VAL B C 1
ATOM 6365 O O . VAL B 1 82 ? 23.586 -14.937 -26.146 1.00 46.47 82 VAL B O 1
ATOM 6378 N N . THR B 1 83 ? 25.561 -13.987 -26.657 1.00 46.46 83 THR B N 1
ATOM 6379 C CA . THR B 1 83 ? 26.369 -15.067 -26.114 1.00 47.48 83 THR B CA 1
ATOM 6380 C C . THR B 1 83 ? 27.455 -14.489 -25.217 1.00 45.27 83 THR B C 1
ATOM 6381 O O . THR B 1 83 ? 27.852 -13.330 -25.356 1.00 42.70 83 THR B O 1
ATOM 6392 N N . GLY B 1 84 ? 27.924 -15.306 -24.277 1.00 41.40 84 GLY B N 1
ATOM 6393 C CA . GLY B 1 84 ? 28.971 -14.882 -23.373 1.00 36.61 84 GLY B CA 1
ATOM 6394 C C . GLY B 1 84 ? 28.505 -14.118 -22.154 1.00 40.57 84 GLY B C 1
ATOM 6395 O O . GLY B 1 84 ? 29.347 -13.684 -21.360 1.00 41.31 84 GLY B O 1
ATOM 6399 N N . TRP B 1 85 ? 27.203 -13.923 -21.983 1.00 38.92 85 TRP B N 1
ATOM 6400 C CA . TRP B 1 85 ? 26.658 -13.182 -20.856 1.00 41.15 85 TRP B CA 1
ATOM 6401 C C . TRP B 1 85 ? 25.702 -14.056 -20.059 1.00 41.38 85 TRP B C 1
ATOM 6402 O O . TRP B 1 85 ? 24.986 -14.893 -20.617 1.00 39.61 85 TRP B O 1
ATOM 6423 N N . GLU B 1 86 ? 25.677 -13.829 -18.748 1.00 38.37 86 GLU B N 1
ATOM 6424 C CA . GLU B 1 86 ? 24.798 -14.548 -17.841 1.00 46.64 86 GLU B CA 1
ATOM 6425 C C . GLU B 1 86 ? 23.996 -13.543 -17.032 1.00 44.83 86 GLU B C 1
ATOM 6426 O O . GLU B 1 86 ? 24.499 -12.472 -16.678 1.00 44.72 86 GLU B O 1
ATOM 6438 N N . ILE B 1 87 ? 22.740 -13.890 -16.753 1.00 42.25 87 ILE B N 1
ATOM 6439 C CA . ILE B 1 87 ? 21.900 -13.039 -15.925 1.00 42.79 87 ILE B CA 1
ATOM 6440 C C . ILE B 1 87 ? 22.585 -12.823 -14.587 1.00 42.75 87 ILE B C 1
ATOM 6441 O O . ILE B 1 87 ? 23.057 -13.773 -13.952 1.00 44.57 87 ILE B O 1
ATOM 6457 N N . GLY B 1 88 ? 22.650 -11.566 -14.155 1.00 44.43 88 GLY B N 1
ATOM 6458 C CA . GLY B 1 88 ? 23.328 -11.207 -12.929 1.00 45.29 88 GLY B CA 1
ATOM 6459 C C . GLY B 1 88 ? 24.726 -10.657 -13.117 1.00 44.45 88 GLY B C 1
ATOM 6460 O O . GLY B 1 88 ? 25.273 -10.072 -12.173 1.00 38.65 88 GLY B O 1
ATOM 6464 N N . ASP B 1 89 ? 25.323 -10.840 -14.293 1.00 42.56 89 ASP B N 1
ATOM 6465 C CA . ASP B 1 89 ? 26.612 -10.229 -14.585 1.00 41.85 89 ASP B CA 1
ATOM 6466 C C . ASP B 1 89 ? 26.525 -8.714 -14.448 1.00 40.96 89 ASP B C 1
ATOM 6467 O O . ASP B 1 89 ? 25.484 -8.102 -14.709 1.00 34.23 89 ASP B O 1
ATOM 6476 N N . TYR B 1 90 ? 27.633 -8.111 -14.024 1.00 39.19 90 TYR B N 1
ATOM 6477 C CA . TYR B 1 90 ? 27.755 -6.661 -14.014 1.00 37.30 90 TYR B CA 1
ATOM 6478 C C . TYR B 1 90 ? 28.190 -6.156 -15.384 1.00 36.44 90 TYR B C 1
ATOM 6479 O O . TYR B 1 90 ? 29.097 -6.713 -16.009 1.00 32.65 90 TYR B O 1
ATOM 6497 N N . ALA B 1 91 ? 27.542 -5.085 -15.839 1.00 33.41 91 ALA B N 1
ATOM 6498 C CA . ALA B 1 91 ? 27.781 -4.537 -17.165 1.00 34.27 91 ALA B CA 1
ATOM 6499 C C . ALA B 1 91 ? 27.830 -3.022 -17.088 1.00 36.31 91 ALA B C 1
ATOM 6500 O O . ALA B 1 91 ? 27.155 -2.403 -16.259 1.00 32.97 91 ALA B O 1
ATOM 6507 N N . GLY B 1 92 ? 28.639 -2.436 -17.969 1.00 33.25 92 GLY B N 1
ATOM 6508 C CA . GLY B 1 92 ? 28.742 -0.999 -18.093 1.00 34.97 92 GLY B CA 1
ATOM 6509 C C . GLY B 1 92 ? 28.246 -0.526 -19.441 1.00 34.18 92 GLY B C 1
ATOM 6510 O O . GLY B 1 92 ? 28.613 -1.090 -20.474 1.00 30.80 92 GLY B O 1
ATOM 6514 N N . ILE B 1 93 ? 27.398 0.498 -19.438 1.00 31.00 93 ILE B N 1
ATOM 6515 C CA . ILE B 1 93 ? 26.929 1.160 -20.647 1.00 30.37 93 ILE B CA 1
ATOM 6516 C C . ILE B 1 93 ? 27.755 2.431 -20.810 1.00 35.10 93 ILE B C 1
ATOM 6517 O O . ILE B 1 93 ? 27.764 3.299 -19.922 1.00 31.54 93 ILE B O 1
ATOM 6533 N N . LYS B 1 94 ? 28.462 2.521 -21.936 1.00 30.19 94 LYS B N 1
ATOM 6534 C CA . LYS B 1 94 ? 29.438 3.566 -22.212 1.00 27.48 94 LYS B CA 1
ATOM 6535 C C . LYS B 1 94 ? 28.978 4.435 -23.373 1.00 27.47 94 LYS B C 1
ATOM 6536 O O . LYS B 1 94 ? 27.986 4.147 -24.044 1.00 25.69 94 LYS B O 1
ATOM 6555 N N . TRP B 1 95 ? 29.766 5.483 -23.634 1.00 24.16 95 TRP B N 1
ATOM 6556 C CA . TRP B 1 95 ? 29.491 6.390 -24.746 1.00 26.71 95 TRP B CA 1
ATOM 6557 C C . TRP B 1 95 ? 29.219 5.624 -26.035 1.00 25.54 95 TRP B C 1
ATOM 6558 O O . TRP B 1 95 ? 28.216 5.865 -26.716 1.00 27.24 95 TRP B O 1
ATOM 6579 N N . LEU B 1 96 ? 30.105 4.704 -26.402 1.00 25.03 96 LEU B N 1
ATOM 6580 C CA . LEU B 1 96 ? 29.858 3.883 -27.580 1.00 24.67 96 LEU B CA 1
ATOM 6581 C C . LEU B 1 96 ? 28.955 2.728 -27.171 1.00 25.00 96 LEU B C 1
ATOM 6582 O O . LEU B 1 96 ? 29.380 1.820 -26.449 1.00 26.75 96 LEU B O 1
ATOM 6598 N N . ASN B 1 97 ? 27.701 2.779 -27.612 1.00 26.69 97 ASN B N 1
ATOM 6599 C CA . ASN B 1 97 ? 26.755 1.714 -27.319 1.00 30.03 97 ASN B CA 1
ATOM 6600 C C . ASN B 1 97 ? 26.950 0.554 -28.284 1.00 28.76 97 ASN B C 1
ATOM 6601 O O . ASN B 1 97 ? 26.838 -0.611 -27.887 1.00 32.49 97 ASN B O 1
ATOM 6612 N N . GLY B 1 98 ? 27.274 0.864 -29.537 1.00 28.66 98 GLY B N 1
ATOM 6613 C CA . GLY B 1 98 ? 27.418 -0.146 -30.567 1.00 30.72 98 GLY B CA 1
ATOM 6614 C C . GLY B 1 98 ? 27.994 0.446 -31.833 1.00 31.16 98 GLY B C 1
ATOM 6615 O O . GLY B 1 98 ? 27.936 1.660 -32.061 1.00 27.22 98 GLY B O 1
ATOM 6619 N N . SER B 1 99 ? 28.576 -0.432 -32.647 1.00 24.47 99 SER B N 1
ATOM 6620 C CA . SER B 1 99 ? 29.113 -0.058 -33.946 1.00 22.55 99 SER B CA 1
ATOM 6621 C C . SER B 1 99 ? 28.892 -1.231 -34.887 1.00 22.32 99 SER B C 1
ATOM 6622 O O . SER B 1 99 ? 28.428 -2.296 -34.474 1.00 24.32 99 SER B O 1
ATOM 6630 N N . CYS B 1 100 ? 29.220 -1.029 -36.165 1.00 22.40 100 CYS B N 1
ATOM 6631 C CA . CYS B 1 100 ? 28.927 -2.055 -37.161 1.00 25.48 100 CYS B CA 1
ATOM 6632 C C . CYS B 1 100 ? 29.877 -3.243 -37.067 1.00 25.42 100 CYS B C 1
ATOM 6633 O O . CYS B 1 100 ? 29.504 -4.344 -37.485 1.00 23.97 100 CYS B O 1
ATOM 6640 N N . LEU B 1 101 ? 31.077 -3.044 -36.521 1.00 23.83 101 LEU B N 1
ATOM 6641 C CA . LEU B 1 101 ? 32.115 -4.054 -36.304 1.00 23.97 101 LEU B CA 1
ATOM 6642 C C . LEU B 1 101 ? 32.846 -4.494 -37.569 1.00 22.33 101 LEU B C 1
ATOM 6643 O O . LEU B 1 101 ? 33.737 -5.346 -37.470 1.00 25.01 101 LEU B O 1
ATOM 6659 N N . ASN B 1 102 ? 32.495 -3.985 -38.746 1.00 24.74 102 ASN B N 1
ATOM 6660 C CA . ASN B 1 102 ? 33.200 -4.371 -39.972 1.00 26.55 102 ASN B CA 1
ATOM 6661 C C . ASN B 1 102 ? 33.231 -3.210 -40.966 1.00 23.98 102 ASN B C 1
ATOM 6662 O O . ASN B 1 102 ? 32.616 -3.242 -42.027 1.00 29.22 102 ASN B O 1
ATOM 6673 N N . CYS B 1 103 ? 33.883 -2.114 -40.600 1.00 23.58 103 CYS B N 1
ATOM 6674 C CA . CYS B 1 103 ? 34.147 -1.018 -41.527 1.00 24.21 103 CYS B CA 1
ATOM 6675 C C . CYS B 1 103 ? 35.609 -0.604 -41.397 1.00 21.55 103 CYS B C 1
ATOM 6676 O O . CYS B 1 103 ? 36.356 -1.137 -40.572 1.00 21.28 103 CYS B O 1
ATOM 6683 N N . GLU B 1 104 ? 36.025 0.370 -42.210 1.00 17.61 104 GLU B N 1
ATOM 6684 C CA . GLU B 1 104 ? 37.426 0.764 -42.195 1.00 19.52 104 GLU B CA 1
ATOM 6685 C C . GLU B 1 104 ? 37.875 1.178 -40.801 1.00 21.01 104 GLU B C 1
ATOM 6686 O O . GLU B 1 104 ? 39.044 0.991 -40.447 1.00 17.38 104 GLU B O 1
ATOM 6698 N N . TYR B 1 105 ? 36.974 1.746 -40.001 1.00 17.66 105 TYR B N 1
ATOM 6699 C CA . TYR B 1 105 ? 37.358 2.195 -38.671 1.00 17.95 105 TYR B CA 1
ATOM 6700 C C . TYR B 1 105 ? 37.206 1.100 -37.625 1.00 17.19 105 TYR B C 1
ATOM 6701 O O . TYR B 1 105 ? 38.085 0.934 -36.775 1.00 21.17 105 TYR B O 1
ATOM 6719 N N . CYS B 1 106 ? 36.123 0.328 -37.694 1.00 15.74 106 CYS B N 1
ATOM 6720 C CA . CYS B 1 106 ? 35.928 -0.759 -36.744 1.00 18.49 106 CYS B CA 1
ATOM 6721 C C . CYS B 1 106 ? 37.046 -1.793 -36.847 1.00 22.18 106 CYS B C 1
ATOM 6722 O O . CYS B 1 106 ? 37.490 -2.337 -35.828 1.00 23.63 106 CYS B O 1
ATOM 6729 N N . ILE B 1 107 ? 37.521 -2.085 -38.060 1.00 19.08 107 ILE B N 1
ATOM 6730 C CA . ILE B 1 107 ? 38.535 -3.131 -38.186 1.00 19.67 107 ILE B CA 1
ATOM 6731 C C . ILE B 1 107 ? 39.899 -2.682 -37.675 1.00 23.96 107 ILE B C 1
ATOM 6732 O O . ILE B 1 107 ? 40.776 -3.531 -37.476 1.00 23.73 107 ILE B O 1
ATOM 6748 N N . GLN B 1 108 ? 40.108 -1.379 -37.466 1.00 21.95 108 GLN B N 1
ATOM 6749 C CA . GLN B 1 108 ? 41.326 -0.870 -36.844 1.00 24.09 108 GLN B CA 1
ATOM 6750 C C . GLN B 1 108 ? 41.192 -0.683 -35.339 1.00 25.67 108 GLN B C 1
ATOM 6751 O O . GLN B 1 108 ? 42.096 -0.117 -34.716 1.00 26.54 108 GLN B O 1
ATOM 6765 N N . GLY B 1 109 ? 40.087 -1.108 -34.742 1.00 22.90 109 GLY B N 1
ATOM 6766 C CA . GLY B 1 109 ? 39.894 -0.863 -33.329 1.00 25.19 109 GLY B CA 1
ATOM 6767 C C . GLY B 1 109 ? 39.450 0.547 -33.020 1.00 25.30 109 GLY B C 1
ATOM 6768 O O . GLY B 1 109 ? 39.529 0.976 -31.866 1.00 26.10 109 GLY B O 1
ATOM 6772 N N . ALA B 1 110 ? 38.967 1.277 -34.021 1.00 23.00 110 ALA B N 1
ATOM 6773 C CA . ALA B 1 110 ? 38.456 2.628 -33.830 1.00 22.57 110 ALA B CA 1
ATOM 6774 C C . ALA B 1 110 ? 36.942 2.610 -33.969 1.00 20.11 110 ALA B C 1
ATOM 6775 O O . ALA B 1 110 ? 36.380 3.328 -34.801 1.00 19.99 110 ALA B O 1
ATOM 6782 N N . GLU B 1 111 ? 36.277 1.772 -33.164 1.00 22.31 111 GLU B N 1
ATOM 6783 C CA . GLU B 1 111 ? 34.840 1.581 -33.314 1.00 23.89 111 GLU B CA 1
ATOM 6784 C C . GLU B 1 111 ? 34.071 2.870 -33.093 1.00 22.33 111 GLU B C 1
ATOM 6785 O O . GLU B 1 111 ? 33.025 3.078 -33.709 1.00 21.92 111 GLU B O 1
ATOM 6797 N N . SER B 1 112 ? 34.569 3.746 -32.229 1.00 22.55 112 SER B N 1
ATOM 6798 C CA . SER B 1 112 ? 33.854 4.984 -31.968 1.00 22.98 112 SER B CA 1
ATOM 6799 C C . SER B 1 112 ? 33.842 5.913 -33.171 1.00 22.26 112 SER B C 1
ATOM 6800 O O . SER B 1 112 ? 33.102 6.898 -33.157 1.00 24.98 112 SER B O 1
ATOM 6808 N N . SER B 1 113 ? 34.655 5.642 -34.188 1.00 19.64 113 SER B N 1
ATOM 6809 C CA . SER B 1 113 ? 34.644 6.419 -35.416 1.00 22.91 113 SER B CA 1
ATOM 6810 C C . SER B 1 113 ? 33.729 5.826 -36.473 1.00 24.67 113 SER B C 1
ATOM 6811 O O . SER B 1 113 ? 33.593 6.410 -37.554 1.00 23.86 113 SER B O 1
ATOM 6819 N N . CYS B 1 114 ? 33.092 4.693 -36.176 1.00 21.79 114 CYS B N 1
ATOM 6820 C CA . CYS B 1 114 ? 32.184 4.056 -37.118 1.00 23.34 114 CYS B CA 1
ATOM 6821 C C . CYS B 1 114 ? 31.107 5.038 -37.551 1.00 26.29 114 CYS B C 1
ATOM 6822 O O . CYS B 1 114 ? 30.504 5.715 -36.714 1.00 23.67 114 CYS B O 1
ATOM 6829 N N . ALA B 1 115 ? 30.862 5.108 -38.865 1.00 26.00 115 ALA B N 1
ATOM 6830 C CA . ALA B 1 115 ? 29.799 5.965 -39.374 1.00 32.33 115 ALA B CA 1
ATOM 6831 C C . ALA B 1 115 ? 28.451 5.593 -38.774 1.00 31.73 115 ALA B C 1
ATOM 6832 O O . ALA B 1 115 ? 27.560 6.444 -38.672 1.00 32.23 115 ALA B O 1
ATOM 6839 N N . LYS B 1 116 ? 28.290 4.342 -38.352 1.00 27.34 116 LYS B N 1
ATOM 6840 C CA . LYS B 1 116 ? 27.041 3.855 -37.789 1.00 27.31 116 LYS B CA 1
ATOM 6841 C C . LYS B 1 116 ? 27.127 3.678 -36.279 1.00 25.34 116 LYS B C 1
ATOM 6842 O O . LYS B 1 116 ? 26.397 2.873 -35.703 1.00 28.79 116 LYS B O 1
ATOM 6861 N N . ALA B 1 117 ? 28.006 4.425 -35.623 1.00 25.31 117 ALA B N 1
ATOM 6862 C CA . ALA B 1 117 ? 28.126 4.301 -34.178 1.00 24.50 117 ALA B CA 1
ATOM 6863 C C . ALA B 1 117 ? 26.831 4.718 -33.494 1.00 32.37 117 ALA B C 1
ATOM 6864 O O . ALA B 1 117 ? 26.245 5.756 -33.818 1.00 30.42 117 ALA B O 1
ATOM 6871 N N . ASP B 1 118 ? 26.384 3.893 -32.553 1.00 31.47 118 ASP B N 1
ATOM 6872 C CA . ASP B 1 118 ? 25.289 4.230 -31.654 1.00 32.00 118 ASP B CA 1
ATOM 6873 C C . ASP B 1 118 ? 25.882 4.765 -30.357 1.00 30.40 118 ASP B C 1
ATOM 6874 O O . ASP B 1 118 ? 26.698 4.093 -29.715 1.00 27.58 118 ASP B O 1
ATOM 6883 N N . LEU B 1 119 ? 25.472 5.965 -29.972 1.00 27.57 119 LEU B N 1
ATOM 6884 C CA . LEU B 1 119 ? 26.071 6.670 -28.849 1.00 28.86 119 LEU B CA 1
ATOM 6885 C C . LEU B 1 119 ? 25.065 6.764 -27.712 1.00 30.70 119 LEU B C 1
ATOM 6886 O O . LEU B 1 119 ? 23.985 7.343 -27.877 1.00 30.35 119 LEU B O 1
ATOM 6902 N N . SER B 1 120 ? 25.424 6.180 -26.571 1.00 26.19 120 SER B N 1
ATOM 6903 C CA . SER B 1 120 ? 24.564 6.202 -25.398 1.00 27.35 120 SER B CA 1
ATOM 6904 C C . SER B 1 120 ? 24.339 7.634 -24.948 1.00 30.75 120 SER B C 1
ATOM 6905 O O . SER B 1 120 ? 25.290 8.408 -24.811 1.00 27.53 120 SER B O 1
ATOM 6913 N N . GLY B 1 121 ? 23.078 7.984 -24.704 1.00 31.16 121 GLY B N 1
ATOM 6914 C CA . GLY B 1 121 ? 22.764 9.334 -24.295 1.00 28.10 121 GLY B CA 1
ATOM 6915 C C . GLY B 1 121 ? 22.930 10.363 -25.382 1.00 30.36 121 GLY B C 1
ATOM 6916 O O . GLY B 1 121 ? 23.125 11.541 -25.075 1.00 29.11 121 GLY B O 1
ATOM 6920 N N . PHE B 1 122 ? 22.883 9.948 -26.648 1.00 27.15 122 PHE B N 1
ATOM 6921 C CA . PHE B 1 122 ? 22.979 10.876 -27.767 1.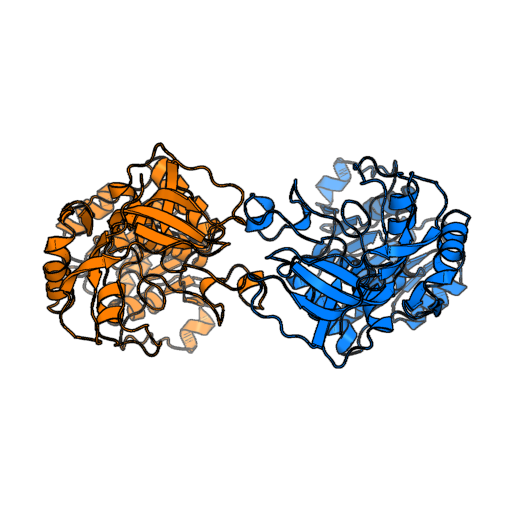00 34.44 122 PHE B CA 1
ATOM 6922 C C . PHE B 1 122 ? 22.092 10.403 -28.914 1.00 38.57 122 PHE B C 1
ATOM 6923 O O . PHE B 1 122 ? 21.152 11.101 -29.305 1.00 37.00 122 PHE B O 1
ATOM 6940 N N . THR B 1 123 ? 22.392 9.231 -29.480 1.00 33.06 123 THR B N 1
ATOM 6941 C CA . THR B 1 123 ? 21.522 8.595 -30.461 1.00 31.13 123 THR B CA 1
ATOM 6942 C C . THR B 1 123 ? 20.688 7.467 -29.871 1.00 29.66 123 THR B C 1
ATOM 6943 O O . THR B 1 123 ? 19.833 6.918 -30.574 1.00 33.44 123 THR B O 1
ATOM 6954 N N . HIS B 1 124 ? 20.912 7.115 -28.610 1.00 32.14 124 HIS B N 1
ATOM 6955 C CA . HIS B 1 124 ? 20.366 5.899 -28.026 1.00 37.41 124 HIS B CA 1
ATOM 6956 C C . HIS B 1 124 ? 20.141 6.177 -26.550 1.00 39.44 124 HIS B C 1
ATOM 6957 O O . HIS B 1 124 ? 21.014 6.755 -25.894 1.00 32.89 124 HIS B O 1
ATOM 6971 N N . ASP B 1 125 ? 18.977 5.784 -26.035 1.00 36.80 125 ASP B N 1
ATOM 6972 C CA . ASP B 1 125 ? 18.640 6.093 -24.651 1.00 37.10 125 ASP B CA 1
ATOM 6973 C C . ASP B 1 125 ? 19.713 5.537 -23.726 1.00 34.44 125 ASP B C 1
ATOM 6974 O O . ASP B 1 125 ? 20.061 4.357 -23.796 1.00 38.37 125 ASP B O 1
ATOM 6983 N N . GLY B 1 126 ? 20.226 6.386 -22.849 1.00 32.66 126 GLY B N 1
ATOM 6984 C CA . GLY B 1 126 ? 21.440 6.102 -22.107 1.00 32.49 126 GLY B CA 1
ATOM 6985 C C . GLY B 1 126 ? 21.185 5.624 -20.696 1.00 30.72 126 GLY B C 1
ATOM 6986 O O . GLY B 1 126 ? 20.217 4.904 -20.424 1.00 36.80 126 GLY B O 1
ATOM 6990 N N . SER B 1 127 ? 22.068 6.030 -19.785 1.00 31.47 127 SER B N 1
ATOM 6991 C CA . SER B 1 127 ? 22.163 5.437 -18.459 1.00 35.97 127 SER B CA 1
ATOM 6992 C C . SER B 1 127 ? 21.384 6.198 -17.394 1.00 36.37 127 SER B C 1
ATOM 6993 O O . SER B 1 127 ? 21.414 5.799 -16.227 1.00 35.14 127 SER B O 1
ATOM 7001 N N . PHE B 1 128 ? 20.679 7.271 -17.759 1.00 36.78 128 PHE B N 1
ATOM 7002 C CA . PHE B 1 128 ? 19.858 8.018 -16.812 1.00 41.11 128 PHE B CA 1
ATOM 7003 C C . PHE B 1 128 ? 18.465 7.420 -16.665 1.00 43.07 128 PHE B C 1
ATOM 7004 O O . PHE B 1 128 ? 17.477 8.159 -16.548 1.00 42.84 128 PHE B O 1
ATOM 7021 N N . GLN B 1 129 ? 18.363 6.096 -16.718 1.00 41.27 129 GLN B N 1
ATOM 7022 C CA . GLN B 1 129 ? 17.124 5.380 -16.466 1.00 43.70 129 GLN B CA 1
ATOM 7023 C C . GLN B 1 129 ? 17.457 4.138 -15.656 1.00 43.28 129 GLN B C 1
ATOM 7024 O O . GLN B 1 129 ? 18.625 3.811 -15.427 1.00 41.60 129 GLN B O 1
ATOM 7038 N N . GLN B 1 130 ? 16.415 3.436 -15.221 1.00 44.36 130 GLN B N 1
ATOM 7039 C CA . GLN B 1 130 ? 16.619 2.257 -14.388 1.00 46.83 130 GLN B CA 1
ATOM 7040 C C . GLN B 1 130 ? 16.920 1.018 -15.222 1.00 43.51 130 GLN B C 1
ATOM 7041 O O . GLN B 1 130 ? 17.569 0.086 -14.731 1.00 40.31 130 GLN B O 1
ATOM 7055 N N . TYR B 1 131 ? 16.463 0.988 -16.471 1.00 45.36 131 TYR B N 1
ATOM 7056 C CA . TYR B 1 131 ? 16.706 -0.136 -17.368 1.00 46.64 131 TYR B CA 1
ATOM 7057 C C . TYR B 1 131 ? 17.090 0.417 -18.729 1.00 45.07 131 TYR B C 1
ATOM 7058 O O . TYR B 1 131 ? 16.326 1.181 -19.326 1.00 39.83 131 TYR B O 1
ATOM 7076 N N . ALA B 1 132 ? 18.266 0.035 -19.217 1.00 42.07 132 ALA B N 1
ATOM 7077 C CA . ALA B 1 132 ? 18.764 0.524 -20.494 1.00 39.31 132 ALA B CA 1
ATOM 7078 C C . ALA B 1 132 ? 19.298 -0.642 -21.310 1.00 35.32 132 ALA B C 1
ATOM 7079 O O . ALA B 1 132 ? 19.784 -1.634 -20.759 1.00 35.07 132 ALA B O 1
ATOM 7086 N N . THR B 1 133 ? 19.193 -0.519 -22.631 1.00 31.86 133 THR B N 1
ATOM 7087 C CA . THR B 1 133 ? 19.705 -1.533 -23.540 1.00 35.21 133 THR B CA 1
ATOM 7088 C C . THR B 1 133 ? 21.089 -1.140 -24.039 1.00 39.07 133 THR B C 1
ATOM 7089 O O . THR B 1 133 ? 21.410 0.046 -24.170 1.00 31.35 133 THR B O 1
ATOM 7100 N N . ALA B 1 134 ? 21.918 -2.150 -24.297 1.00 34.68 134 ALA B N 1
ATOM 7101 C CA . ALA B 1 134 ? 23.252 -1.897 -24.828 1.00 34.55 134 ALA B CA 1
ATOM 7102 C C . ALA B 1 134 ? 23.732 -3.112 -25.606 1.00 30.78 134 ALA B C 1
ATOM 7103 O O . ALA B 1 134 ? 23.531 -4.245 -25.170 1.00 33.32 134 ALA B O 1
ATOM 7110 N N . ASP B 1 135 ? 24.374 -2.878 -26.749 1.00 29.84 135 ASP B N 1
ATOM 7111 C CA . ASP B 1 135 ? 24.908 -3.990 -27.532 1.00 33.05 135 ASP B CA 1
ATOM 7112 C C . ASP B 1 135 ? 25.848 -4.832 -26.678 1.00 31.87 135 ASP B C 1
ATOM 7113 O O . ASP B 1 135 ? 26.710 -4.299 -25.975 1.00 31.04 135 ASP B O 1
ATOM 7122 N N . ALA B 1 136 ? 25.670 -6.160 -26.736 1.00 30.74 136 ALA B N 1
ATOM 7123 C CA . ALA B 1 136 ? 26.400 -7.051 -25.837 1.00 31.07 136 ALA B CA 1
ATOM 7124 C C . ALA B 1 136 ? 27.892 -7.103 -26.150 1.00 31.37 136 ALA B C 1
ATOM 7125 O O . ALA B 1 136 ? 28.698 -7.382 -25.256 1.00 31.93 136 ALA B O 1
ATOM 7132 N N . THR B 1 137 ? 28.282 -6.847 -27.401 1.00 31.12 137 THR B N 1
ATOM 7133 C CA . THR B 1 137 ? 29.697 -6.912 -27.752 1.00 28.84 137 THR B CA 1
ATOM 7134 C C . THR B 1 137 ? 30.475 -5.707 -27.235 1.00 30.22 137 THR B C 1
ATOM 7135 O O . THR B 1 137 ? 31.644 -5.846 -26.861 1.00 29.32 137 THR B O 1
ATOM 7146 N N . GLN B 1 138 ? 29.846 -4.535 -27.160 1.00 29.22 138 GLN B N 1
ATOM 7147 C CA . GLN B 1 138 ? 30.575 -3.334 -26.774 1.00 31.00 138 GLN B CA 1
ATOM 7148 C C . GLN B 1 138 ? 30.484 -3.059 -25.286 1.00 30.99 138 GLN B C 1
ATOM 7149 O O . GLN B 1 138 ? 31.336 -2.343 -24.749 1.00 29.10 138 GLN B O 1
ATOM 7163 N N . ALA B 1 139 ? 29.497 -3.637 -24.606 1.00 27.87 139 ALA B N 1
ATOM 7164 C CA . ALA B 1 139 ? 29.288 -3.340 -23.199 1.00 32.55 139 ALA B CA 1
ATOM 7165 C C . ALA B 1 139 ? 30.531 -3.707 -22.407 1.00 30.48 139 ALA B C 1
ATOM 7166 O O . ALA B 1 139 ? 31.241 -4.665 -22.726 1.00 29.26 139 ALA B O 1
ATOM 7173 N N . ALA B 1 140 ? 30.797 -2.930 -21.364 1.00 25.68 140 ALA B N 1
ATOM 7174 C CA . ALA B 1 140 ? 31.958 -3.185 -20.527 1.00 31.89 140 ALA B CA 1
ATOM 7175 C C . ALA B 1 140 ? 31.669 -4.314 -19.550 1.00 34.26 140 ALA B C 1
ATOM 7176 O O . ALA B 1 140 ? 30.596 -4.372 -18.938 1.00 28.78 140 ALA B O 1
ATOM 7183 N N . ARG B 1 141 ? 32.638 -5.219 -19.429 1.00 29.51 141 ARG B N 1
ATOM 7184 C CA . ARG B 1 141 ? 32.592 -6.290 -18.448 1.00 30.55 141 ARG B CA 1
ATOM 7185 C C . ARG B 1 141 ? 33.085 -5.739 -17.119 1.00 34.89 141 ARG B C 1
ATOM 7186 O O . ARG B 1 141 ? 34.241 -5.319 -17.013 1.00 36.50 141 ARG B O 1
ATOM 7207 N N . ILE B 1 142 ? 32.230 -5.741 -16.109 1.00 31.42 142 ILE B N 1
ATOM 7208 C CA . ILE B 1 142 ? 32.603 -5.241 -14.789 1.00 31.68 142 ILE B CA 1
ATOM 7209 C C . ILE B 1 142 ? 32.763 -6.435 -13.860 1.00 39.45 142 ILE B C 1
ATOM 7210 O O . ILE B 1 142 ? 31.812 -7.212 -13.696 1.00 32.00 142 ILE B O 1
ATOM 7226 N N . PRO B 1 143 ? 33.922 -6.627 -13.228 1.00 41.34 143 PRO B N 1
ATOM 7227 C CA . PRO B 1 143 ? 34.060 -7.733 -12.278 1.00 44.79 143 PRO B CA 1
ATOM 7228 C C . PRO B 1 143 ? 33.080 -7.582 -11.126 1.00 50.06 143 PRO B C 1
ATOM 7229 O O . PRO B 1 143 ? 32.687 -6.474 -10.757 1.00 45.98 143 PRO B O 1
ATOM 7240 N N . LYS B 1 144 ? 32.683 -8.722 -10.554 1.00 55.29 144 LYS B N 1
ATOM 7241 C CA . LYS B 1 144 ? 31.782 -8.697 -9.409 1.00 52.22 144 LYS B CA 1
ATOM 7242 C C . LYS B 1 144 ? 32.432 -8.049 -8.200 1.00 50.53 144 LYS B C 1
ATOM 7243 O O . LYS B 1 144 ? 31.725 -7.594 -7.297 1.00 53.65 144 LYS B O 1
ATOM 7262 N N . GLU B 1 145 ? 33.757 -7.971 -8.185 1.00 51.28 145 GLU B N 1
ATOM 7263 C CA . GLU B 1 145 ? 34.479 -7.340 -7.093 1.00 56.24 145 GLU B CA 1
ATOM 7264 C C . GLU B 1 145 ? 34.412 -5.823 -7.135 1.00 52.30 145 GLU B C 1
ATOM 7265 O O . GLU B 1 145 ? 34.924 -5.179 -6.218 1.00 59.94 145 GLU B O 1
ATOM 7277 N N . ALA B 1 146 ? 33.821 -5.242 -8.167 1.00 50.93 146 ALA B N 1
ATOM 7278 C CA . ALA B 1 146 ? 33.826 -3.800 -8.363 1.00 49.75 146 ALA B CA 1
ATOM 7279 C C . ALA B 1 146 ? 32.557 -3.177 -7.810 1.00 46.44 146 ALA B C 1
ATOM 7280 O O . ALA B 1 146 ? 31.454 -3.686 -8.033 1.00 50.89 146 ALA B O 1
ATOM 7287 N N . ASP B 1 147 ? 32.725 -2.059 -7.111 1.00 42.95 147 ASP B N 1
ATOM 7288 C CA . ASP B 1 147 ? 31.598 -1.266 -6.638 1.00 39.64 147 ASP B CA 1
ATOM 7289 C C . ASP B 1 147 ? 30.994 -0.511 -7.817 1.00 39.55 147 ASP B C 1
ATOM 7290 O O . ASP B 1 147 ? 31.676 0.296 -8.455 1.00 41.08 147 ASP B O 1
ATOM 7299 N N . LEU B 1 148 ? 29.716 -0.769 -8.109 1.00 38.95 148 LEU B N 1
ATOM 7300 C CA . LEU B 1 148 ? 29.109 -0.211 -9.315 1.00 40.69 148 LEU B CA 1
ATOM 7301 C C . LEU B 1 148 ? 29.137 1.314 -9.298 1.00 42.61 148 LEU B C 1
ATOM 7302 O O . LEU B 1 148 ? 29.452 1.955 -10.314 1.00 47.32 148 LEU B O 1
ATOM 7318 N N . ALA B 1 149 ? 28.848 1.915 -8.143 1.00 41.53 149 ALA B N 1
ATOM 7319 C CA . ALA B 1 149 ? 28.887 3.369 -8.040 1.00 43.23 149 ALA B CA 1
ATOM 7320 C C . ALA B 1 149 ? 30.296 3.892 -8.290 1.00 38.20 149 ALA B C 1
ATOM 7321 O O . ALA B 1 149 ? 30.487 4.854 -9.041 1.00 39.89 149 ALA B O 1
ATOM 7328 N N . GLU B 1 150 ? 31.299 3.266 -7.666 1.00 41.09 150 GLU B N 1
ATOM 7329 C CA . GLU B 1 150 ? 32.674 3.741 -7.805 1.00 45.23 150 GLU B CA 1
ATOM 7330 C C . GLU B 1 150 ? 33.187 3.563 -9.229 1.00 44.51 150 GLU B C 1
ATOM 7331 O O . GLU B 1 150 ? 33.974 4.382 -9.719 1.00 39.21 150 GLU B O 1
ATOM 7343 N N . VAL B 1 151 ? 32.775 2.488 -9.903 1.00 39.27 151 VAL B N 1
ATOM 7344 C CA . VAL B 1 151 ? 33.281 2.221 -11.246 1.00 37.99 151 VAL B CA 1
ATOM 7345 C C . VAL B 1 151 ? 32.567 3.049 -12.305 1.00 35.41 151 VAL B C 1
ATOM 7346 O O . VAL B 1 151 ? 33.117 3.241 -13.396 1.00 32.63 151 VAL B O 1
ATOM 7359 N N . ALA B 1 152 ? 31.361 3.546 -12.022 1.00 35.88 152 ALA B N 1
ATOM 7360 C CA . ALA B 1 152 ? 30.606 4.282 -13.036 1.00 37.61 152 ALA B CA 1
ATOM 7361 C C . ALA B 1 152 ? 31.424 5.362 -13.738 1.00 38.67 152 ALA B C 1
ATOM 7362 O O . ALA B 1 152 ? 31.382 5.429 -14.977 1.00 33.58 152 ALA B O 1
ATOM 7369 N N . PRO B 1 153 ? 32.163 6.230 -13.040 1.00 38.60 153 PRO B N 1
ATOM 7370 C CA . PRO B 1 153 ? 32.924 7.270 -13.751 1.00 39.77 153 PRO B CA 1
ATOM 7371 C C . PRO B 1 153 ? 34.120 6.735 -14.515 1.00 35.44 153 PRO B C 1
ATOM 7372 O O . PRO B 1 153 ? 34.563 7.391 -15.467 1.00 31.66 153 PRO B O 1
ATOM 7383 N N . ILE B 1 154 ? 34.656 5.570 -14.138 1.00 34.51 154 ILE B N 1
ATOM 7384 C CA . ILE B 1 154 ? 35.744 4.971 -14.907 1.00 33.26 154 ILE B CA 1
ATOM 7385 C C . ILE B 1 154 ? 35.303 4.710 -16.339 1.00 32.41 154 ILE B C 1
ATOM 7386 O O . ILE B 1 154 ? 36.117 4.760 -17.272 1.00 26.46 154 ILE B O 1
ATOM 7402 N N . LEU B 1 155 ? 34.013 4.438 -16.539 1.00 31.73 155 LEU B N 1
ATOM 7403 C CA . LEU B 1 155 ? 33.496 4.112 -17.862 1.00 30.76 155 LEU B CA 1
ATOM 7404 C C . LEU B 1 155 ? 33.671 5.249 -18.860 1.00 31.40 155 LEU B C 1
ATOM 7405 O O . LEU B 1 155 ? 33.550 5.020 -20.068 1.00 30.06 155 LEU B O 1
ATOM 7421 N N . CYS B 1 156 ? 33.936 6.467 -18.388 1.00 30.28 156 CYS B N 1
ATOM 7422 C CA . CYS B 1 156 ? 34.117 7.615 -19.272 1.00 29.16 156 CYS B CA 1
ATOM 7423 C C . CYS B 1 156 ? 35.452 8.289 -18.976 1.00 30.17 156 CYS B C 1
ATOM 7424 O O . CYS B 1 156 ? 36.383 8.226 -19.788 1.00 26.45 156 CYS B O 1
ATOM 7431 N N . ALA B 1 157 ? 35.552 8.942 -17.816 1.00 24.87 157 ALA B N 1
ATOM 7432 C CA . ALA B 1 157 ? 36.769 9.678 -17.482 1.00 28.87 157 ALA B CA 1
ATOM 7433 C C . ALA B 1 157 ? 37.977 8.747 -17.409 1.00 26.25 157 ALA B C 1
ATOM 7434 O O . ALA B 1 157 ? 39.046 9.047 -17.963 1.00 25.44 157 ALA B O 1
ATOM 7441 N N . GLY B 1 158 ? 37.822 7.600 -16.745 1.00 26.04 158 GLY B N 1
ATOM 7442 C CA . GLY B 1 158 ? 38.959 6.712 -16.551 1.00 24.72 158 GLY B CA 1
ATOM 7443 C C . GLY B 1 158 ? 39.487 6.138 -17.854 1.00 27.69 158 GLY B C 1
ATOM 7444 O O . GLY B 1 158 ? 40.688 6.219 -18.150 1.00 24.34 158 GLY B O 1
ATOM 7448 N N . ILE B 1 159 ? 38.602 5.528 -18.644 1.00 21.66 159 ILE B N 1
ATOM 7449 C CA . ILE B 1 159 ? 39.024 4.987 -19.931 1.00 24.03 159 ILE B CA 1
ATOM 7450 C C . ILE B 1 159 ? 39.586 6.096 -20.807 1.00 19.59 159 ILE B C 1
ATOM 7451 O O . ILE B 1 159 ? 40.594 5.911 -21.498 1.00 21.06 159 ILE B O 1
ATOM 7467 N N . THR B 1 160 ? 38.967 7.274 -20.771 1.00 22.16 160 THR B N 1
ATOM 7468 C CA . THR B 1 160 ? 39.394 8.364 -21.644 1.00 20.10 160 THR B CA 1
ATOM 7469 C C . THR B 1 160 ? 40.828 8.797 -21.340 1.00 21.01 160 THR B C 1
ATOM 7470 O O . THR B 1 160 ? 41.646 8.945 -22.258 1.00 20.51 160 THR B O 1
ATOM 7481 N N . VAL B 1 161 ? 41.162 9.012 -20.061 1.00 19.91 161 VAL B N 1
ATOM 7482 C CA . VAL B 1 161 ? 42.527 9.456 -19.754 1.00 18.15 161 VAL B CA 1
ATOM 7483 C C . VAL B 1 161 ? 43.526 8.314 -19.955 1.00 20.97 161 VAL B C 1
ATOM 7484 O O . VAL B 1 161 ? 44.681 8.541 -20.352 1.00 20.00 161 VAL B O 1
ATOM 7497 N N . TYR B 1 162 ? 43.111 7.074 -19.694 1.00 19.75 162 TYR B N 1
ATOM 7498 C CA . TYR B 1 162 ? 43.993 5.943 -19.962 1.00 18.65 162 TYR B CA 1
ATOM 7499 C C . TYR B 1 162 ? 44.339 5.856 -21.450 1.00 17.95 162 TYR B C 1
ATOM 7500 O O . TYR B 1 162 ? 45.511 5.688 -21.830 1.00 19.50 162 TYR B O 1
ATOM 7518 N N . LYS B 1 163 ? 43.323 5.974 -22.307 1.00 17.40 163 LYS B N 1
ATOM 7519 C CA . LYS B 1 163 ? 43.540 5.972 -23.749 1.00 18.17 163 LYS B CA 1
ATOM 7520 C C . LYS B 1 163 ? 44.420 7.139 -24.160 1.00 20.69 163 LYS B C 1
ATOM 7521 O O . LYS B 1 163 ? 45.280 6.998 -25.035 1.00 18.71 163 LYS B O 1
ATOM 7540 N N . ALA B 1 164 ? 44.226 8.302 -23.533 1.00 17.72 164 ALA B N 1
ATOM 7541 C CA . ALA B 1 164 ? 45.064 9.447 -23.865 1.00 17.23 164 ALA B CA 1
ATOM 7542 C C . ALA B 1 164 ? 46.526 9.146 -23.572 1.00 17.96 164 ALA B C 1
ATOM 7543 O O . ALA B 1 164 ? 47.418 9.488 -24.365 1.00 19.69 164 ALA B O 1
ATOM 7550 N N . LEU B 1 165 ? 46.793 8.482 -22.446 1.00 18.92 165 LEU B N 1
ATOM 7551 C CA . LEU B 1 165 ? 48.173 8.157 -22.113 1.00 15.80 165 LEU B CA 1
ATOM 7552 C C . LEU B 1 165 ? 48.750 7.141 -23.084 1.00 16.95 165 LEU B C 1
ATOM 7553 O O . LEU B 1 165 ? 49.919 7.239 -23.461 1.00 16.71 165 LEU B O 1
ATOM 7569 N N . LYS B 1 166 ? 47.952 6.160 -23.509 1.00 19.17 166 LYS B N 1
ATOM 7570 C CA . LYS B 1 166 ? 48.431 5.259 -24.550 1.00 18.90 166 LYS B CA 1
ATOM 7571 C C . LYS B 1 166 ? 48.725 6.021 -25.837 1.00 18.35 166 LYS B C 1
ATOM 7572 O O . LYS B 1 166 ? 49.706 5.736 -26.531 1.00 17.49 166 LYS B O 1
ATOM 7591 N N . THR B 1 167 ? 47.884 6.999 -26.167 1.00 17.70 167 THR B N 1
ATOM 7592 C CA . THR B 1 167 ? 48.108 7.804 -27.359 1.00 17.56 167 THR B CA 1
ATOM 7593 C C . THR B 1 167 ? 49.425 8.566 -27.264 1.00 15.22 167 THR B C 1
ATOM 7594 O O . THR B 1 167 ? 50.109 8.751 -28.278 1.00 17.46 167 THR B O 1
ATOM 7605 N N . ALA B 1 168 ? 49.809 9.001 -26.059 1.00 15.94 168 ALA B N 1
ATOM 7606 C CA . ALA B 1 168 ? 51.090 9.684 -25.889 1.00 17.60 168 ALA B CA 1
ATOM 7607 C C . ALA B 1 168 ? 52.274 8.781 -26.220 1.00 18.80 168 ALA B C 1
ATOM 7608 O O . ALA B 1 168 ? 53.363 9.286 -26.509 1.00 15.87 168 ALA B O 1
ATOM 7615 N N . ASP B 1 169 ? 52.097 7.464 -26.142 1.00 16.08 169 ASP B N 1
ATOM 7616 C CA . ASP B 1 169 ? 53.094 6.485 -26.578 1.00 19.23 169 ASP B CA 1
ATOM 7617 C C . ASP B 1 169 ? 54.451 6.740 -25.919 1.00 18.99 169 ASP B C 1
ATOM 7618 O O . ASP B 1 169 ? 55.466 6.974 -26.577 1.00 17.53 169 ASP B O 1
ATOM 7627 N N . LEU B 1 170 ? 54.451 6.700 -24.593 1.00 19.40 170 LEU B N 1
ATOM 7628 C CA . LEU B 1 170 ? 55.654 6.977 -23.829 1.00 17.83 170 LEU B CA 1
ATOM 7629 C C . LEU B 1 170 ? 56.273 5.692 -23.299 1.00 24.12 170 LEU B C 1
ATOM 7630 O O . LEU B 1 170 ? 55.594 4.689 -23.085 1.00 25.48 170 LEU B O 1
ATOM 7646 N N . ARG B 1 171 ? 57.576 5.752 -23.073 1.00 21.42 171 ARG B N 1
ATOM 7647 C CA . ARG B 1 171 ? 58.332 4.678 -22.455 1.00 17.77 171 ARG B CA 1
ATOM 7648 C C . ARG B 1 171 ? 58.360 4.831 -20.937 1.00 22.22 171 ARG B C 1
ATOM 7649 O O . ARG B 1 171 ? 58.226 5.935 -20.400 1.00 19.36 171 ARG B O 1
ATOM 7670 N N . ILE B 1 172 ? 58.511 3.702 -20.240 1.00 23.19 172 ILE B N 1
ATOM 7671 C CA . ILE B 1 172 ? 58.645 3.751 -18.789 1.00 21.03 172 ILE B CA 1
ATOM 7672 C C . ILE B 1 172 ? 59.805 4.658 -18.415 1.00 20.09 172 ILE B C 1
ATOM 7673 O O . ILE B 1 172 ? 60.891 4.589 -19.001 1.00 21.09 172 ILE B O 1
ATOM 7689 N N . GLY B 1 173 ? 59.587 5.495 -17.404 1.00 22.99 173 GLY B N 1
ATOM 7690 C CA . GLY B 1 173 ? 60.591 6.429 -16.971 1.00 19.01 173 GLY B CA 1
ATOM 7691 C C . GLY B 1 173 ? 60.551 7.759 -17.680 1.00 22.11 173 GLY B C 1
ATOM 7692 O O . GLY B 1 173 ? 61.265 8.682 -17.272 1.00 22.12 173 GLY B O 1
ATOM 7696 N N . GLN B 1 174 ? 59.774 7.881 -18.750 1.00 18.22 174 GLN B N 1
ATOM 7697 C CA . GLN B 1 174 ? 59.681 9.166 -19.417 1.00 17.49 174 GLN B CA 1
ATOM 7698 C C . GLN B 1 174 ? 58.742 10.085 -18.645 1.00 18.51 174 GLN B C 1
ATOM 7699 O O . GLN B 1 174 ? 57.974 9.648 -17.784 1.00 19.45 174 GLN B O 1
ATOM 7713 N N . TRP B 1 175 ? 58.850 11.383 -18.937 1.00 17.79 175 TRP B N 1
ATOM 7714 C CA . TRP B 1 175 ? 58.028 12.412 -18.326 1.00 19.50 175 TRP B CA 1
ATOM 7715 C C . TRP B 1 175 ? 56.726 12.624 -19.086 1.00 16.81 175 TRP B C 1
ATOM 7716 O O . TRP B 1 175 ? 56.714 12.736 -20.322 1.00 18.13 175 TRP B O 1
ATOM 7737 N N . VAL B 1 176 ? 55.639 12.739 -18.332 1.00 15.23 176 VAL B N 1
ATOM 7738 C CA . VAL B 1 176 ? 54.367 13.210 -18.861 1.00 16.98 176 VAL B CA 1
ATOM 7739 C C . VAL B 1 176 ? 53.877 14.377 -18.014 1.00 19.22 176 VAL B C 1
ATOM 7740 O O . VAL B 1 176 ? 53.840 14.291 -16.780 1.00 17.13 176 VAL B O 1
ATOM 7753 N N . ALA B 1 177 ? 53.509 15.466 -18.677 1.00 15.68 177 ALA B N 1
ATOM 7754 C CA . ALA B 1 177 ? 52.857 16.592 -18.027 1.00 18.20 177 ALA B CA 1
ATOM 7755 C C . ALA B 1 177 ? 51.347 16.432 -18.150 1.00 18.31 177 ALA B C 1
ATOM 7756 O O . ALA B 1 177 ? 50.839 16.108 -19.225 1.00 16.78 177 ALA B O 1
ATOM 7763 N N . ILE B 1 178 ? 50.631 16.630 -17.050 1.00 15.93 178 ILE B N 1
ATOM 7764 C CA . ILE B 1 178 ? 49.179 16.555 -17.057 1.00 18.53 178 ILE B CA 1
ATOM 7765 C C . ILE B 1 178 ? 48.629 17.925 -16.707 1.00 18.92 178 ILE B C 1
ATOM 7766 O O . ILE B 1 178 ? 48.806 18.404 -15.577 1.00 20.84 178 ILE B O 1
ATOM 7782 N N . SER B 1 179 ? 47.964 18.554 -17.668 1.00 19.06 179 SER B N 1
ATOM 7783 C CA . SER B 1 179 ? 47.400 19.877 -17.437 1.00 25.37 179 SER B CA 1
ATOM 7784 C C . SER B 1 179 ? 46.041 19.739 -16.777 1.00 26.66 179 SER B C 1
ATOM 7785 O O . SER B 1 179 ? 45.243 18.887 -17.164 1.00 37.17 179 SER B O 1
ATOM 7793 N N . GLY B 1 180 ? 45.804 20.521 -15.734 1.00 26.04 180 GLY B N 1
ATOM 7794 C CA . GLY B 1 180 ? 44.577 20.354 -14.985 1.00 24.30 180 GLY B CA 1
ATOM 7795 C C . GLY B 1 180 ? 44.652 19.162 -14.065 1.00 27.16 180 GLY B C 1
ATOM 7796 O O . GLY B 1 180 ? 43.656 18.447 -13.893 1.00 29.80 180 GLY B O 1
ATOM 7800 N N . ALA B 1 181 ? 45.816 18.926 -13.464 1.00 23.06 181 ALA B N 1
ATOM 7801 C CA . ALA B 1 181 ? 46.082 17.658 -12.802 1.00 24.39 181 ALA B CA 1
ATOM 7802 C C . ALA B 1 181 ? 45.279 17.473 -11.524 1.00 25.57 181 ALA B C 1
ATOM 7803 O O . ALA B 1 181 ? 45.141 16.337 -11.060 1.00 27.73 181 ALA B O 1
ATOM 7810 N N . GLY B 1 182 ? 44.753 18.553 -10.944 1.00 26.39 182 GLY B N 1
ATOM 7811 C CA . GLY B 1 182 ? 44.036 18.464 -9.688 1.00 29.61 182 GLY B CA 1
ATOM 7812 C C . GLY B 1 182 ? 42.536 18.298 -9.797 1.00 34.43 182 GLY B C 1
ATOM 7813 O O . GLY B 1 182 ? 41.876 18.087 -8.776 1.00 35.69 182 GLY B O 1
ATOM 7817 N N . GLY B 1 183 ? 41.975 18.392 -11.001 1.00 30.62 183 GLY B N 1
ATOM 7818 C CA . GLY B 1 183 ? 40.571 18.117 -11.201 1.00 35.52 183 GLY B CA 1
ATOM 7819 C C . GLY B 1 183 ? 40.285 16.626 -11.205 1.00 30.11 183 GLY B C 1
ATOM 7820 O O . GLY B 1 183 ? 41.169 15.787 -11.042 1.00 33.38 183 GLY B O 1
ATOM 7824 N N . GLY B 1 184 ? 39.009 16.291 -11.400 1.00 35.93 184 GLY B N 1
ATOM 7825 C CA . GLY B 1 184 ? 38.627 14.886 -11.403 1.00 36.87 184 GLY B CA 1
ATOM 7826 C C . GLY B 1 184 ? 39.309 14.112 -12.515 1.00 31.02 184 GLY B C 1
ATOM 7827 O O . GLY B 1 184 ? 39.995 13.106 -12.278 1.00 38.35 184 GLY B O 1
ATOM 7831 N N . LEU B 1 185 ? 39.164 14.604 -13.744 1.00 30.68 185 LEU B N 1
ATOM 7832 C CA . LEU B 1 185 ? 39.786 13.967 -14.898 1.00 32.54 185 LEU B CA 1
ATOM 7833 C C . LEU B 1 185 ? 41.305 13.928 -14.747 1.00 26.01 185 LEU B C 1
ATOM 7834 O O . LEU B 1 185 ? 41.937 12.877 -14.907 1.00 23.10 185 LEU B O 1
ATOM 7850 N N . GLY B 1 186 ? 41.909 15.067 -14.413 1.00 28.45 186 GLY B N 1
ATOM 7851 C CA . GLY B 1 186 ? 43.355 15.105 -14.282 1.00 24.35 186 GLY B CA 1
ATOM 7852 C C . GLY B 1 186 ? 43.868 14.211 -13.172 1.00 28.46 186 GLY B C 1
ATOM 7853 O O . GLY B 1 186 ? 44.921 13.584 -13.301 1.00 22.37 186 GLY B O 1
ATOM 7857 N N . SER B 1 187 ? 43.145 14.153 -12.055 1.00 26.44 187 SER B N 1
ATOM 7858 C CA . SER B 1 187 ? 43.571 13.290 -10.957 1.00 24.82 187 SER B CA 1
ATOM 7859 C C . SER B 1 187 ? 43.562 11.827 -11.384 1.00 23.35 187 SER B C 1
ATOM 7860 O O . SER B 1 187 ? 44.497 11.061 -11.078 1.00 23.67 187 SER B O 1
ATOM 7868 N N . LEU B 1 188 ? 42.531 11.426 -12.133 1.00 25.90 188 LEU B N 1
ATOM 7869 C CA . LEU B 1 188 ? 42.555 10.081 -12.697 1.00 26.28 188 LEU B CA 1
ATOM 7870 C C . LEU B 1 188 ? 43.769 9.900 -13.598 1.00 22.53 188 LEU B C 1
ATOM 7871 O O . LEU B 1 188 ? 44.462 8.875 -13.529 1.00 25.61 188 LEU B O 1
ATOM 7887 N N . ALA B 1 189 ? 44.067 10.905 -14.425 1.00 23.00 189 ALA B N 1
ATOM 7888 C CA . ALA B 1 189 ? 45.192 10.780 -15.346 1.00 21.49 189 ALA B CA 1
ATOM 7889 C C . ALA B 1 189 ? 46.508 10.605 -14.599 1.00 22.57 189 ALA B C 1
ATOM 7890 O O . ALA B 1 189 ? 47.354 9.802 -15.001 1.00 19.73 189 ALA B O 1
ATOM 7897 N N . VAL B 1 190 ? 46.707 11.350 -13.512 1.00 23.42 190 VAL B N 1
ATOM 7898 C CA . VAL B 1 190 ? 47.922 11.183 -12.720 1.00 21.62 190 VAL B CA 1
ATOM 7899 C C . VAL B 1 190 ? 48.050 9.744 -12.252 1.00 21.06 190 VAL B C 1
ATOM 7900 O O . VAL B 1 190 ? 49.123 9.127 -12.352 1.00 22.59 190 VAL B O 1
ATOM 7913 N N . GLN B 1 191 ? 46.960 9.188 -11.715 1.00 23.13 191 GLN B N 1
ATOM 7914 C CA . GLN B 1 191 ? 47.055 7.832 -11.177 1.00 24.23 191 GLN B CA 1
ATOM 7915 C C . GLN B 1 191 ? 47.347 6.813 -12.281 1.00 22.27 191 GLN B C 1
ATOM 7916 O O . GLN B 1 191 ? 48.223 5.946 -12.131 1.00 23.75 191 GLN B O 1
ATOM 7930 N N . TYR B 1 192 ? 46.640 6.909 -13.410 1.00 23.75 192 TYR B N 1
ATOM 7931 C CA . TYR B 1 192 ? 46.911 5.980 -14.505 1.00 21.39 192 TYR B CA 1
ATOM 7932 C C . TYR B 1 192 ? 48.337 6.129 -15.017 1.00 20.68 192 TYR B C 1
ATOM 7933 O O . TYR B 1 192 ? 48.995 5.135 -15.337 1.00 22.40 192 TYR B O 1
ATOM 7951 N N . ALA B 1 193 ? 48.842 7.363 -15.099 1.00 18.63 193 ALA B N 1
ATOM 7952 C CA . ALA B 1 193 ? 50.214 7.553 -15.555 1.00 21.38 193 ALA B CA 1
ATOM 7953 C C . ALA B 1 193 ? 51.198 6.877 -14.611 1.00 22.61 193 ALA B C 1
ATOM 7954 O O . ALA B 1 193 ? 52.189 6.283 -15.055 1.00 22.82 193 ALA B O 1
ATOM 7961 N N . LYS B 1 194 ? 50.949 6.961 -13.299 1.00 24.33 194 LYS B N 1
ATOM 7962 C CA . LYS B 1 194 ? 51.797 6.239 -12.360 1.00 23.24 194 LYS B CA 1
ATOM 7963 C C . LYS B 1 194 ? 51.732 4.740 -12.614 1.00 24.32 194 LYS B C 1
ATOM 7964 O O . LYS B 1 194 ? 52.755 4.048 -12.560 1.00 26.60 194 LYS B O 1
ATOM 7983 N N . ALA B 1 195 ? 50.540 4.223 -12.919 1.00 25.88 195 ALA B N 1
ATOM 7984 C CA . ALA B 1 195 ? 50.423 2.793 -13.194 1.00 25.50 195 ALA B CA 1
ATOM 7985 C C . ALA B 1 195 ? 51.241 2.383 -14.411 1.00 29.70 195 ALA B C 1
ATOM 7986 O O . ALA B 1 195 ? 51.652 1.220 -14.519 1.00 28.56 195 ALA B O 1
ATOM 7993 N N . LEU B 1 196 ? 51.469 3.306 -15.346 1.00 24.53 196 LEU B N 1
ATOM 7994 C CA . LEU B 1 196 ? 52.266 3.042 -16.536 1.00 24.34 196 LEU B CA 1
ATOM 7995 C C . LEU B 1 196 ? 53.754 3.337 -16.342 1.00 23.63 196 LEU B C 1
ATOM 7996 O O . LEU B 1 196 ? 54.513 3.311 -17.317 1.00 21.99 196 LEU B O 1
ATOM 8012 N N . GLY B 1 197 ? 54.191 3.614 -15.116 1.00 20.87 197 GLY B N 1
ATOM 8013 C CA . GLY B 1 197 ? 55.604 3.821 -14.871 1.00 23.17 197 GLY B CA 1
ATOM 8014 C C . GLY B 1 197 ? 56.138 5.149 -15.352 1.00 20.97 197 GLY B C 1
ATOM 8015 O O . GLY B 1 197 ? 57.351 5.281 -15.555 1.00 19.88 197 GLY B O 1
ATOM 8019 N N . LEU B 1 198 ? 55.271 6.135 -15.549 1.00 20.53 198 LEU B N 1
ATOM 8020 C CA . LEU B 1 198 ? 55.701 7.446 -16.009 1.00 20.98 198 LEU B CA 1
ATOM 8021 C C . LEU B 1 198 ? 56.025 8.363 -14.837 1.00 22.30 198 LEU B C 1
ATOM 8022 O O . LEU B 1 198 ? 55.424 8.276 -13.763 1.00 24.73 198 LEU B O 1
ATOM 8038 N N . ARG B 1 199 ? 56.963 9.273 -15.070 1.00 19.84 199 ARG B N 1
ATOM 8039 C CA . ARG B 1 199 ? 57.223 10.367 -14.143 1.00 22.44 199 ARG B CA 1
ATOM 8040 C C . ARG B 1 199 ? 56.233 11.480 -14.450 1.00 20.35 199 ARG B C 1
ATOM 8041 O O . ARG B 1 199 ? 56.181 11.968 -15.585 1.00 19.13 199 ARG B O 1
ATOM 8062 N N . VAL B 1 200 ? 55.462 11.906 -13.451 1.00 18.42 200 VAL B N 1
ATOM 8063 C CA . VAL B 1 200 ? 54.325 12.786 -13.674 1.00 16.10 200 VAL B CA 1
ATOM 8064 C C . VAL B 1 200 ? 54.659 14.185 -13.183 1.00 22.60 200 VAL B C 1
ATOM 8065 O O . VAL B 1 200 ? 55.044 14.376 -12.024 1.00 22.19 200 VAL B O 1
ATOM 8078 N N . LEU B 1 201 ? 54.493 15.158 -14.068 1.00 21.60 201 LEU B N 1
ATOM 8079 C CA . LEU B 1 201 ? 54.469 16.568 -13.713 1.00 18.16 201 LEU B CA 1
ATOM 8080 C C . LEU B 1 201 ? 53.034 17.049 -13.851 1.00 24.11 201 LEU B C 1
ATOM 8081 O O . LEU B 1 201 ? 52.441 16.947 -14.932 1.00 20.39 201 LEU B O 1
ATOM 8097 N N . GLY B 1 202 ? 52.472 17.554 -12.757 1.00 21.69 202 GLY B N 1
ATOM 8098 C CA . GLY B 1 202 ? 51.120 18.082 -12.750 1.00 23.77 202 GLY B CA 1
ATOM 8099 C C . GLY B 1 202 ? 51.132 19.600 -12.787 1.00 21.68 202 GLY B C 1
ATOM 8100 O O . GLY B 1 202 ? 51.973 20.237 -12.155 1.00 22.94 202 GLY B O 1
ATOM 8104 N N . ILE B 1 203 ? 50.199 20.167 -13.548 1.00 21.58 203 ILE B N 1
ATOM 8105 C CA . ILE B 1 203 ? 49.989 21.609 -13.617 1.00 22.08 203 ILE B CA 1
ATOM 8106 C C . ILE B 1 203 ? 48.562 21.899 -13.182 1.00 27.25 203 ILE B C 1
ATOM 8107 O O . ILE B 1 203 ? 47.615 21.335 -13.736 1.00 23.20 203 ILE B O 1
ATOM 8123 N N . ASP B 1 204 ? 48.406 22.788 -12.210 1.00 24.76 204 ASP B N 1
ATOM 8124 C CA . ASP B 1 204 ? 47.080 23.269 -11.847 1.00 28.19 204 ASP B CA 1
ATOM 8125 C C . ASP B 1 204 ? 47.262 24.547 -11.038 1.00 31.50 204 ASP B C 1
ATOM 8126 O O . ASP B 1 204 ? 48.375 25.072 -10.929 1.00 25.30 204 ASP B O 1
ATOM 8135 N N . GLY B 1 205 ? 46.169 25.049 -10.468 1.00 32.06 205 GLY B N 1
ATOM 8136 C CA . GLY B 1 205 ? 46.208 26.289 -9.715 1.00 33.12 205 GLY B CA 1
ATOM 8137 C C . GLY B 1 205 ? 45.911 26.107 -8.242 1.00 32.95 205 GLY B C 1
ATOM 8138 O O . GLY B 1 205 ? 44.871 25.550 -7.877 1.00 31.41 205 GLY B O 1
ATOM 8142 N N . GLY B 1 206 ? 46.812 26.558 -7.387 1.00 29.80 206 GLY B N 1
ATOM 8143 C CA . GLY B 1 206 ? 46.560 26.553 -5.955 1.00 30.28 206 GLY B CA 1
ATOM 8144 C C . GLY B 1 206 ? 47.368 25.486 -5.240 1.00 36.63 206 GLY B C 1
ATOM 8145 O O . GLY B 1 206 ? 47.547 24.368 -5.740 1.00 33.84 206 GLY B O 1
ATOM 8149 N N . ALA B 1 207 ? 47.870 25.837 -4.052 1.00 34.17 207 ALA B N 1
ATOM 8150 C CA . ALA B 1 207 ? 48.650 24.887 -3.269 1.00 33.90 207 ALA B CA 1
ATOM 8151 C C . ALA B 1 207 ? 47.802 23.704 -2.820 1.00 34.05 207 ALA B C 1
ATOM 8152 O O . ALA B 1 207 ? 48.332 22.609 -2.602 1.00 37.57 207 ALA B O 1
ATOM 8159 N N . ASP B 1 208 ? 46.492 23.907 -2.666 1.00 37.50 208 ASP B N 1
ATOM 8160 C CA . ASP B 1 208 ? 45.612 22.802 -2.303 1.00 40.64 208 ASP B CA 1
ATOM 8161 C C . ASP B 1 208 ? 45.611 21.728 -3.385 1.00 37.61 208 ASP B C 1
ATOM 8162 O O . ASP B 1 208 ? 45.792 20.538 -3.098 1.00 35.26 208 ASP B O 1
ATOM 8167 N N . LYS B 1 209 ? 45.422 22.133 -4.642 1.00 37.04 209 LYS B N 1
ATOM 8168 C CA . LYS B 1 209 ? 45.506 21.176 -5.739 1.00 34.62 209 LYS B CA 1
ATOM 8169 C C . LYS B 1 209 ? 46.897 20.565 -5.809 1.00 28.68 209 LYS B C 1
ATOM 8170 O O . LYS B 1 209 ? 47.046 19.380 -6.113 1.00 32.63 209 LYS B O 1
ATOM 8189 N N . GLY B 1 210 ? 47.930 21.358 -5.517 1.00 33.01 210 GLY B N 1
ATOM 8190 C CA . GLY B 1 210 ? 49.289 20.843 -5.580 1.00 28.33 210 GLY B CA 1
ATOM 8191 C C . GLY B 1 210 ? 49.547 19.726 -4.588 1.00 34.32 210 GLY B C 1
ATOM 8192 O O . GLY B 1 210 ? 50.104 18.681 -4.935 1.00 32.12 210 GLY B O 1
ATOM 8196 N N . GLU B 1 211 ? 49.161 19.938 -3.328 1.00 39.62 211 GLU B N 1
ATOM 8197 C CA . GLU B 1 211 ? 49.326 18.891 -2.326 1.00 36.20 211 GLU B CA 1
ATOM 8198 C C . GLU B 1 211 ? 48.567 17.631 -2.735 1.00 31.00 211 GLU B C 1
ATOM 8199 O O . GLU B 1 211 ? 49.085 16.511 -2.616 1.00 31.39 211 GLU B O 1
ATOM 8211 N N . PHE B 1 212 ? 47.342 17.799 -3.235 1.00 32.71 212 PHE B N 1
ATOM 8212 C CA . PHE B 1 212 ? 46.547 16.662 -3.691 1.00 32.79 212 PHE B CA 1
ATOM 8213 C C . PHE B 1 212 ? 47.267 15.902 -4.800 1.00 33.65 212 PHE B C 1
ATOM 8214 O O . PHE B 1 212 ? 47.403 14.675 -4.746 1.00 32.84 212 PHE B O 1
ATOM 8231 N N . VAL B 1 213 ? 47.742 16.624 -5.815 1.00 36.56 213 VAL B N 1
ATOM 8232 C CA . VAL B 1 213 ? 48.416 15.992 -6.947 1.00 31.30 213 VAL B CA 1
ATOM 8233 C C . VAL B 1 213 ? 49.671 15.263 -6.483 1.00 31.60 213 VAL B C 1
ATOM 8234 O O . VAL B 1 213 ? 49.968 14.155 -6.945 1.00 28.78 213 VAL B O 1
ATOM 8247 N N . LYS B 1 214 ? 50.430 15.868 -5.564 1.00 29.05 214 LYS B N 1
ATOM 8248 C CA . LYS B 1 214 ? 51.605 15.191 -5.021 1.00 34.17 214 LYS B CA 1
ATOM 8249 C C . LYS B 1 214 ? 51.219 13.903 -4.308 1.00 33.48 214 LYS B C 1
ATOM 8250 O O . LYS B 1 214 ? 51.933 12.895 -4.392 1.00 32.25 214 LYS B O 1
ATOM 8269 N N . SER B 1 215 ? 50.102 13.921 -3.580 1.00 34.07 215 SER B N 1
ATOM 8270 C CA . SER B 1 215 ? 49.685 12.732 -2.847 1.00 38.09 215 SER B CA 1
ATOM 8271 C C . SER B 1 215 ? 49.292 11.590 -3.775 1.00 37.09 215 SER B C 1
ATOM 8272 O O . SER B 1 215 ? 49.239 10.437 -3.332 1.00 38.24 215 SER B O 1
ATOM 8280 N N . LEU B 1 216 ? 49.015 11.879 -5.045 1.00 35.96 216 LEU B N 1
ATOM 8281 C CA . LEU B 1 216 ? 48.663 10.850 -6.012 1.00 29.84 216 LEU B CA 1
ATOM 8282 C C . LEU B 1 216 ? 49.871 10.284 -6.743 1.00 33.32 216 LEU B C 1
ATOM 8283 O O . LEU B 1 216 ? 49.701 9.413 -7.603 1.00 35.98 216 LEU B O 1
ATOM 8299 N N . GLY B 1 217 ? 51.082 10.736 -6.411 1.00 33.52 217 GLY B N 1
ATOM 8300 C CA . GLY B 1 217 ? 52.303 10.196 -6.976 1.00 31.60 217 GLY B CA 1
ATOM 8301 C C . GLY B 1 217 ? 53.004 11.105 -7.962 1.00 27.71 217 GLY B C 1
ATOM 8302 O O . GLY B 1 217 ? 54.035 10.705 -8.518 1.00 29.42 217 GLY B O 1
ATOM 8306 N N . ALA B 1 218 ? 52.506 12.316 -8.188 1.00 27.62 218 ALA B N 1
ATOM 8307 C CA . ALA B 1 218 ? 53.204 13.235 -9.073 1.00 29.09 218 ALA B CA 1
ATOM 8308 C C . ALA B 1 218 ? 54.564 13.576 -8.492 1.00 29.76 218 ALA B C 1
ATOM 8309 O O . ALA B 1 218 ? 54.689 13.863 -7.297 1.00 30.86 218 ALA B O 1
ATOM 8316 N N . GLU B 1 219 ? 55.588 13.547 -9.344 1.00 26.23 219 GLU B N 1
ATOM 8317 C CA . GLU B 1 219 ? 56.929 13.885 -8.890 1.00 27.90 219 GLU B CA 1
ATOM 8318 C C . GLU B 1 219 ? 57.079 15.386 -8.665 1.00 27.30 219 GLU B C 1
ATOM 8319 O O . GLU B 1 219 ? 57.808 15.805 -7.757 1.00 26.86 219 GLU B O 1
ATOM 8331 N N . VAL B 1 220 ? 56.391 16.200 -9.466 1.00 26.31 220 VAL B N 1
ATOM 8332 C CA . VAL B 1 220 ? 56.534 17.651 -9.456 1.00 29.56 220 VAL B CA 1
ATOM 8333 C C . VAL B 1 220 ? 55.175 18.278 -9.723 1.00 25.79 220 VAL B C 1
ATOM 8334 O O . VAL B 1 220 ? 54.344 17.717 -10.440 1.00 26.96 220 VAL B O 1
ATOM 8347 N N . PHE B 1 221 ? 54.949 19.455 -9.140 1.00 25.95 221 PHE B N 1
ATOM 8348 C CA . PHE B 1 221 ? 53.748 20.238 -9.387 1.00 24.42 221 PHE B CA 1
ATOM 8349 C C . PHE B 1 221 ? 54.136 21.662 -9.755 1.00 28.31 221 PHE B C 1
ATOM 8350 O O . PHE B 1 221 ? 55.018 22.256 -9.125 1.00 29.04 221 PHE B O 1
ATOM 8367 N N . VAL B 1 222 ? 53.490 22.195 -10.789 1.00 23.79 222 VAL B N 1
ATOM 8368 C CA . VAL B 1 222 ? 53.662 23.584 -11.199 1.00 25.75 222 VAL B CA 1
ATOM 8369 C C . VAL B 1 222 ? 52.333 24.295 -10.991 1.00 25.51 222 VAL B C 1
ATOM 8370 O O . VAL B 1 222 ? 51.329 23.960 -11.634 1.00 23.17 222 VAL B O 1
ATOM 8383 N N . ASP B 1 223 ? 52.345 25.292 -10.118 1.00 22.90 223 ASP B N 1
ATOM 8384 C CA . ASP B 1 223 ? 51.159 26.057 -9.745 1.00 26.56 223 ASP B CA 1
ATOM 8385 C C . ASP B 1 223 ? 51.067 27.283 -10.648 1.00 28.83 223 ASP B C 1
ATOM 8386 O O . ASP B 1 223 ? 51.862 28.218 -10.512 1.00 28.59 223 ASP B O 1
ATOM 8395 N N . PHE B 1 224 ? 50.098 27.298 -11.568 1.00 25.39 224 PHE B N 1
ATOM 8396 C CA . PHE B 1 224 ? 50.055 28.429 -12.488 1.00 25.79 224 PHE B CA 1
ATOM 8397 C C . PHE B 1 224 ? 49.557 29.709 -11.826 1.00 28.15 224 PHE B C 1
ATOM 8398 O O . PHE B 1 224 ? 49.617 30.764 -12.461 1.00 27.76 224 PHE B O 1
ATOM 8415 N N . THR B 1 225 ? 49.081 29.653 -10.579 1.00 29.75 225 THR B N 1
ATOM 8416 C CA . THR B 1 225 ? 48.746 30.877 -9.858 1.00 27.64 225 THR B CA 1
ATOM 8417 C C . THR B 1 225 ? 49.972 31.539 -9.257 1.00 30.84 225 THR B C 1
ATOM 8418 O O . THR B 1 225 ? 49.860 32.654 -8.739 1.00 34.13 225 THR B O 1
ATOM 8429 N N . LYS B 1 226 ? 51.127 30.881 -9.308 1.00 25.91 226 LYS B N 1
ATOM 8430 C CA . LYS B 1 226 ? 52.344 31.414 -8.715 1.00 31.09 226 LYS B CA 1
ATOM 8431 C C . LYS B 1 226 ? 53.516 31.443 -9.667 1.00 33.56 226 LYS B C 1
ATOM 8432 O O . LYS B 1 226 ? 54.393 32.296 -9.490 1.00 29.18 226 LYS B O 1
ATOM 8451 N N . THR B 1 227 ? 53.477 30.684 -10.754 1.00 32.32 227 THR B N 1
ATOM 8452 C CA . THR B 1 227 ? 54.598 30.570 -11.673 1.00 29.36 227 THR B CA 1
ATOM 8453 C C . THR B 1 227 ? 54.315 31.455 -12.873 1.00 31.07 227 THR B C 1
ATOM 8454 O O . THR B 1 227 ? 53.335 31.245 -13.593 1.00 35.93 227 THR B O 1
ATOM 8465 N N . LYS B 1 228 ? 55.178 32.450 -13.069 1.00 32.66 228 LYS B N 1
ATOM 8466 C CA . LYS B 1 228 ? 54.970 33.445 -14.111 1.00 43.59 228 LYS B CA 1
ATOM 8467 C C . LYS B 1 228 ? 55.085 32.833 -15.500 1.00 38.35 228 LYS B C 1
ATOM 8468 O O . LYS B 1 228 ? 54.272 33.126 -16.383 1.00 34.62 228 LYS B O 1
ATOM 8487 N N . ASP B 1 229 ? 56.072 31.969 -15.709 1.00 25.16 229 ASP B N 1
ATOM 8488 C CA . ASP B 1 229 ? 56.363 31.421 -17.030 1.00 22.95 229 ASP B CA 1
ATOM 8489 C C . ASP B 1 229 ? 56.258 29.904 -16.911 1.00 20.84 229 ASP B C 1
ATOM 8490 O O . ASP B 1 229 ? 57.250 29.223 -16.645 1.00 19.78 229 ASP B O 1
ATOM 8499 N N . VAL B 1 230 ? 55.034 29.390 -17.088 1.00 25.00 230 VAL B N 1
ATOM 8500 C CA . VAL B 1 230 ? 54.784 27.957 -16.943 1.00 19.83 230 VAL B CA 1
ATOM 8501 C C . VAL B 1 230 ? 55.611 27.167 -17.945 1.00 19.44 230 VAL B C 1
ATOM 8502 O O . VAL B 1 230 ? 56.188 26.131 -17.610 1.00 16.18 230 VAL B O 1
ATOM 8515 N N . VAL B 1 231 ? 55.663 27.632 -19.194 1.00 18.97 231 VAL B N 1
ATOM 8516 C CA . VAL B 1 231 ? 56.416 26.921 -20.228 1.00 16.32 231 VAL B CA 1
ATOM 8517 C C . VAL B 1 231 ? 57.857 26.701 -19.785 1.00 19.42 231 VAL B C 1
ATOM 8518 O O . VAL B 1 231 ? 58.362 25.571 -19.778 1.00 16.52 231 VAL B O 1
ATOM 8531 N N . ALA B 1 232 ? 58.542 27.782 -19.401 1.00 18.68 232 ALA B N 1
ATOM 8532 C CA . ALA B 1 232 ? 59.940 27.661 -18.999 1.00 17.39 232 ALA B CA 1
ATOM 8533 C C . ALA B 1 232 ? 60.092 26.763 -17.778 1.00 16.37 232 ALA B C 1
ATOM 8534 O O . ALA B 1 232 ? 61.041 25.977 -17.691 1.00 17.36 232 ALA B O 1
ATOM 8541 N N . GLU B 1 233 ? 59.174 26.868 -16.816 1.00 16.53 233 GLU B N 1
ATOM 8542 C CA . GLU B 1 233 ? 59.311 26.071 -15.602 1.00 18.14 233 GLU B CA 1
ATOM 8543 C C . GLU B 1 233 ? 59.179 24.589 -15.923 1.00 19.21 233 GLU B C 1
ATOM 8544 O O . GLU B 1 233 ? 59.946 23.763 -15.412 1.00 16.66 233 GLU B O 1
ATOM 8556 N N . VAL B 1 234 ? 58.202 24.238 -16.762 1.00 17.81 234 VAL B N 1
ATOM 8557 C CA . VAL B 1 234 ? 57.992 22.838 -17.119 1.00 17.35 234 VAL B CA 1
ATOM 8558 C C . VAL B 1 234 ? 59.187 22.310 -17.900 1.00 18.29 234 VAL B C 1
ATOM 8559 O O . VAL B 1 234 ? 59.608 21.167 -17.705 1.00 18.32 234 VAL B O 1
ATOM 8572 N N . GLN B 1 235 ? 59.757 23.133 -18.790 1.00 17.60 235 GLN B N 1
ATOM 8573 C CA . GLN B 1 235 ? 60.938 22.708 -19.536 1.00 16.63 235 GLN B CA 1
ATOM 8574 C C . GLN B 1 235 ? 62.129 22.469 -18.610 1.00 17.52 235 GLN B C 1
ATOM 8575 O O . GLN B 1 235 ? 62.849 21.473 -18.758 1.00 19.48 235 GLN B O 1
ATOM 8589 N N . LYS B 1 236 ? 62.354 23.365 -17.642 1.00 16.43 236 LYS B N 1
ATOM 8590 C CA . LYS B 1 236 ? 63.496 23.193 -16.743 1.00 20.52 236 LYS B CA 1
ATOM 8591 C C . LYS B 1 236 ? 63.325 21.980 -15.845 1.00 18.59 236 LYS B C 1
ATOM 8592 O O . LYS B 1 236 ? 64.280 21.227 -15.621 1.00 17.72 236 LYS B O 1
ATOM 8611 N N . LEU B 1 237 ? 62.130 21.806 -15.285 1.00 15.08 237 LEU B N 1
ATOM 8612 C CA . LEU B 1 237 ? 61.894 20.744 -14.314 1.00 16.82 237 LEU B CA 1
ATOM 8613 C C . LEU B 1 237 ? 62.025 19.361 -14.913 1.00 19.05 237 LEU B C 1
ATOM 8614 O O . LEU B 1 237 ? 62.329 18.416 -14.180 1.00 22.01 237 LEU B O 1
ATOM 8630 N N . THR B 1 238 ? 61.836 19.225 -16.220 1.00 18.39 238 THR B N 1
ATOM 8631 C CA . THR B 1 238 ? 61.933 17.938 -16.887 1.00 16.22 238 THR B CA 1
ATOM 8632 C C . THR B 1 238 ? 63.210 17.840 -17.700 1.00 16.62 238 THR B C 1
ATOM 8633 O O . THR B 1 238 ? 63.329 16.965 -18.560 1.00 16.21 238 THR B O 1
ATOM 8644 N N . ASN B 1 239 ? 64.160 18.745 -17.458 1.00 18.02 239 ASN B N 1
ATOM 8645 C CA . ASN B 1 239 ? 65.457 18.725 -18.129 1.00 16.69 239 ASN B CA 1
ATOM 8646 C C . ASN B 1 239 ? 65.307 18.717 -19.651 1.00 15.09 239 ASN B C 1
ATOM 8647 O O . ASN B 1 239 ? 66.052 18.041 -20.371 1.00 16.28 239 ASN B O 1
ATOM 8658 N N . GLY B 1 240 ? 64.378 19.535 -20.143 1.00 17.00 240 GLY B N 1
ATOM 8659 C CA . GLY B 1 240 ? 64.230 19.794 -21.566 1.00 17.44 240 GLY B CA 1
ATOM 8660 C C . GLY B 1 240 ? 62.800 19.798 -22.067 1.00 17.70 240 GLY B C 1
ATOM 8661 O O . GLY B 1 240 ? 62.533 20.287 -23.169 1.00 21.85 240 GLY B O 1
ATOM 8665 N N . GLY B 1 241 ? 61.868 19.304 -21.254 1.00 14.68 241 GLY B N 1
ATOM 8666 C CA . GLY B 1 241 ? 60.463 19.277 -21.599 1.00 16.39 241 GLY B CA 1
ATOM 8667 C C . GLY B 1 241 ? 59.896 17.875 -21.424 1.00 13.51 241 GLY B C 1
ATOM 8668 O O . GLY B 1 241 ? 60.621 16.885 -21.537 1.00 16.88 241 GLY B O 1
ATOM 8672 N N . PRO B 1 242 ? 58.604 17.753 -21.129 1.00 13.88 242 PRO B N 1
ATOM 8673 C CA . PRO B 1 242 ? 58.032 16.412 -20.976 1.00 14.92 242 PRO B CA 1
ATOM 8674 C C . PRO B 1 242 ? 57.941 15.696 -22.312 1.00 15.87 242 PRO B C 1
ATOM 8675 O O . PRO B 1 242 ? 57.614 16.292 -23.341 1.00 17.39 242 PRO B O 1
ATOM 8686 N N . HIS B 1 243 ? 58.250 14.400 -22.280 1.00 14.44 243 HIS B N 1
ATOM 8687 C CA . HIS B 1 243 ? 58.153 13.575 -23.481 1.00 15.17 243 HIS B CA 1
ATOM 8688 C C . HIS B 1 243 ? 56.726 13.504 -23.977 1.00 16.02 243 HIS B C 1
ATOM 8689 O O . HIS B 1 243 ? 56.494 13.386 -25.183 1.00 17.07 243 HIS B O 1
ATOM 8703 N N . GLY B 1 244 ? 55.761 13.565 -23.065 1.00 16.60 244 GLY B N 1
ATOM 8704 C CA . GLY B 1 244 ? 54.369 13.608 -23.454 1.00 15.59 244 GLY B CA 1
ATOM 8705 C C . GLY B 1 244 ? 53.617 14.610 -22.602 1.00 15.89 244 GLY B C 1
ATOM 8706 O O . GLY B 1 244 ? 54.044 14.965 -21.502 1.00 17.45 244 GLY B O 1
ATOM 8710 N N . VAL B 1 245 ? 52.483 15.054 -23.130 1.00 14.61 245 VAL B N 1
ATOM 8711 C CA . VAL B 1 245 ? 51.577 15.930 -22.399 1.00 15.56 245 VAL B CA 1
ATOM 8712 C C . VAL B 1 245 ? 50.139 15.489 -22.640 1.00 19.35 245 VAL B C 1
ATOM 8713 O O . VAL B 1 245 ? 49.742 15.229 -23.782 1.00 18.63 245 VAL B O 1
ATOM 8726 N N . ILE B 1 246 ? 49.353 15.421 -21.568 1.00 17.35 246 ILE B N 1
ATOM 8727 C CA . ILE B 1 246 ? 47.919 15.161 -21.636 1.00 17.76 246 ILE B CA 1
ATOM 8728 C C . ILE B 1 246 ? 47.216 16.474 -21.317 1.00 18.00 246 ILE B C 1
ATOM 8729 O O . ILE B 1 246 ? 47.281 16.958 -20.175 1.00 20.27 246 ILE B O 1
ATOM 8745 N N . ASN B 1 247 ? 46.520 17.036 -22.313 1.00 17.68 247 ASN B N 1
ATOM 8746 C CA . ASN B 1 247 ? 45.765 18.276 -22.111 1.00 17.96 247 ASN B CA 1
ATOM 8747 C C . ASN B 1 247 ? 44.379 17.948 -21.565 1.00 21.83 247 ASN B C 1
ATOM 8748 O O . ASN B 1 247 ? 43.372 17.936 -22.281 1.00 23.66 247 ASN B O 1
ATOM 8759 N N . VAL B 1 248 ? 44.333 17.680 -20.258 1.00 25.43 248 VAL B N 1
ATOM 8760 C CA . VAL B 1 248 ? 43.050 17.444 -19.598 1.00 24.06 248 VAL B CA 1
ATOM 8761 C C . VAL B 1 248 ? 42.268 18.743 -19.511 1.00 30.02 248 VAL B C 1
ATOM 8762 O O . VAL B 1 248 ? 41.070 18.790 -19.812 1.00 31.86 248 VAL B O 1
ATOM 8775 N N . SER B 1 249 ? 42.939 19.821 -19.115 1.00 27.91 249 SER B N 1
ATOM 8776 C CA . SER B 1 249 ? 42.333 21.140 -19.159 1.00 28.43 249 SER B CA 1
ATOM 8777 C C . SER B 1 249 ? 42.108 21.563 -20.601 1.00 34.56 249 SER B C 1
ATOM 8778 O O . SER B 1 249 ? 43.018 21.486 -21.434 1.00 32.56 249 SER B O 1
ATOM 8786 N N . VAL B 1 250 ? 40.894 22.009 -20.899 1.00 32.81 250 VAL B N 1
ATOM 8787 C CA . VAL B 1 250 ? 40.555 22.459 -22.237 1.00 37.62 250 VAL B CA 1
ATOM 8788 C C . VAL B 1 250 ? 40.610 23.984 -22.340 1.00 38.86 250 VAL B C 1
ATOM 8789 O O . VAL B 1 250 ? 40.048 24.563 -23.268 1.00 37.91 250 VAL B O 1
ATOM 8802 N N . SER B 1 251 ? 41.285 24.639 -21.404 1.00 36.29 251 SER B N 1
ATOM 8803 C CA . SER B 1 251 ? 41.608 26.047 -21.554 1.00 36.05 251 SER B CA 1
ATOM 8804 C C . SER B 1 251 ? 42.517 26.219 -22.765 1.00 38.04 251 SER B C 1
ATOM 8805 O O . SER B 1 251 ? 43.579 25.581 -22.821 1.00 32.02 251 SER B O 1
ATOM 8813 N N . PRO B 1 252 ? 42.164 27.062 -23.739 1.00 43.24 252 PRO B N 1
ATOM 8814 C CA . PRO B 1 252 ? 43.079 27.263 -24.877 1.00 40.53 252 PRO B CA 1
ATOM 8815 C C . PRO B 1 252 ? 44.473 27.693 -24.454 1.00 35.29 252 PRO B C 1
ATOM 8816 O O . PRO B 1 252 ? 45.463 27.258 -25.060 1.00 30.06 252 PRO B O 1
ATOM 8827 N N . HIS B 1 253 ? 44.580 28.518 -23.410 1.00 36.52 253 HIS B N 1
ATOM 8828 C CA . HIS B 1 253 ? 45.888 28.956 -22.930 1.00 34.39 253 HIS B CA 1
ATOM 8829 C C . HIS B 1 253 ? 46.765 27.773 -22.530 1.00 25.96 253 HIS B C 1
ATOM 8830 O O . HIS B 1 253 ? 47.937 27.680 -22.929 1.00 25.76 253 HIS B O 1
ATOM 8844 N N . ALA B 1 254 ? 46.206 26.848 -21.757 1.00 26.97 254 ALA B N 1
ATOM 8845 C CA . ALA B 1 254 ? 46.982 25.701 -21.301 1.00 27.33 254 ALA B CA 1
ATOM 8846 C C . ALA B 1 254 ? 47.381 24.800 -22.468 1.00 22.54 254 ALA B C 1
ATOM 8847 O O . ALA B 1 254 ? 48.524 24.336 -22.538 1.00 22.77 254 ALA B O 1
ATOM 8854 N N . ILE B 1 255 ? 46.459 24.570 -23.407 1.00 22.01 255 ILE B N 1
ATOM 8855 C CA . ILE B 1 255 ? 46.752 23.738 -24.577 1.00 21.50 255 ILE B CA 1
ATOM 8856 C C . ILE B 1 255 ? 47.916 24.330 -25.372 1.00 19.23 255 ILE B C 1
ATOM 8857 O O . ILE B 1 255 ? 48.909 23.646 -25.702 1.00 20.71 255 ILE B O 1
ATOM 8873 N N . ASN B 1 256 ? 47.830 25.633 -25.652 1.00 22.75 256 ASN B N 1
ATOM 8874 C CA . ASN B 1 256 ? 48.863 26.270 -26.450 1.00 21.04 256 ASN B CA 1
ATOM 8875 C C . ASN B 1 256 ? 50.191 26.284 -25.721 1.00 16.75 256 ASN B C 1
ATOM 8876 O O . ASN B 1 256 ? 51.235 26.173 -26.367 1.00 19.79 256 ASN B O 1
ATOM 8887 N N . GLN B 1 257 ? 50.184 26.359 -24.385 1.00 19.44 257 GLN B N 1
ATOM 8888 C CA . GLN B 1 257 ? 51.448 26.224 -23.665 1.00 19.80 257 GLN B CA 1
ATOM 8889 C C . GLN B 1 257 ? 52.016 24.818 -23.828 1.00 18.86 257 GLN B C 1
ATOM 8890 O O . GLN B 1 257 ? 53.240 24.642 -23.937 1.00 17.23 257 GLN B O 1
ATOM 8904 N N . SER B 1 258 ? 51.144 23.805 -23.853 1.00 17.84 258 SER B N 1
ATOM 8905 C CA . SER B 1 258 ? 51.641 22.438 -23.969 1.00 18.53 258 SER B CA 1
ATOM 8906 C C . SER B 1 258 ? 52.437 22.258 -25.251 1.00 17.68 258 SER B C 1
ATOM 8907 O O . SER B 1 258 ? 53.459 21.553 -25.267 1.00 15.63 258 SER B O 1
ATOM 8915 N N . VAL B 1 259 ? 51.999 22.903 -26.336 1.00 18.95 259 VAL B N 1
ATOM 8916 C CA . VAL B 1 259 ? 52.770 22.816 -27.581 1.00 16.56 259 VAL B CA 1
ATOM 8917 C C . VAL B 1 259 ? 54.170 23.402 -27.419 1.00 20.29 259 VAL B C 1
ATOM 8918 O O . VAL B 1 259 ? 55.108 23.007 -28.123 1.00 17.32 259 VAL B O 1
ATOM 8931 N N . GLN B 1 260 ? 54.327 24.380 -26.534 1.00 17.97 260 GLN B N 1
ATOM 8932 C CA . GLN B 1 260 ? 55.617 25.038 -26.380 1.00 19.61 260 GLN B CA 1
ATOM 8933 C C . GLN B 1 260 ? 56.542 24.272 -25.439 1.00 18.52 260 GLN B C 1
ATOM 8934 O O . GLN B 1 260 ? 57.754 24.203 -25.685 1.00 17.69 260 GLN B O 1
ATOM 8948 N N . TYR B 1 261 ? 56.016 23.680 -24.365 1.00 18.19 261 TYR B N 1
ATOM 8949 C CA . TYR B 1 261 ? 56.936 23.072 -23.407 1.00 16.25 261 TYR B CA 1
ATOM 8950 C C . TYR B 1 261 ? 57.239 21.603 -23.683 1.00 15.59 261 TYR B C 1
ATOM 8951 O O . TYR B 1 261 ? 58.173 21.067 -23.085 1.00 14.46 261 TYR B O 1
ATOM 8969 N N . VAL B 1 262 ? 56.526 20.949 -24.600 1.00 16.67 262 VAL B N 1
ATOM 8970 C CA . VAL B 1 262 ? 56.816 19.542 -24.878 1.00 16.42 262 VAL B CA 1
ATOM 8971 C C . VAL B 1 262 ? 58.270 19.381 -25.352 1.00 14.35 262 VAL B C 1
ATOM 8972 O O . VAL B 1 262 ? 58.855 20.275 -25.977 1.00 13.61 262 VAL B O 1
ATOM 8985 N N . ARG B 1 263 ? 58.865 18.238 -25.023 1.00 14.41 263 ARG B N 1
ATOM 8986 C CA . ARG B 1 263 ? 60.234 17.948 -25.417 1.00 14.96 263 ARG B CA 1
ATOM 8987 C C . ARG B 1 263 ? 60.347 17.792 -26.931 1.00 13.05 263 ARG B C 1
ATOM 8988 O O . ARG B 1 263 ? 59.380 17.473 -27.629 1.00 14.27 263 ARG B O 1
ATOM 9009 N N . THR B 1 264 ? 61.558 18.012 -27.430 1.00 14.68 264 THR B N 1
ATOM 9010 C CA . THR B 1 264 ? 61.914 17.577 -28.772 1.00 16.49 264 THR B CA 1
ATOM 9011 C C . THR B 1 264 ? 61.513 16.122 -28.966 1.00 16.98 264 THR B C 1
ATOM 9012 O O . THR B 1 264 ? 61.753 15.277 -28.099 1.00 15.25 264 THR B O 1
ATOM 9023 N N . LEU B 1 265 ? 60.887 15.836 -30.105 1.00 14.59 265 LEU B N 1
ATOM 9024 C CA . LEU B 1 265 ? 60.350 14.517 -30.428 1.00 15.89 265 LEU B CA 1
ATOM 9025 C C . LEU B 1 265 ? 59.158 14.118 -29.565 1.00 16.55 265 LEU B C 1
ATOM 9026 O O . LEU B 1 265 ? 58.790 12.936 -29.538 1.00 16.64 265 LEU B O 1
ATOM 9042 N N . GLY B 1 266 ? 58.546 15.051 -28.860 1.00 15.52 266 GLY B N 1
ATOM 9043 C CA . GLY B 1 266 ? 57.494 14.713 -27.921 1.00 13.85 266 GLY B CA 1
ATOM 9044 C C . GLY B 1 266 ? 56.098 14.652 -28.522 1.00 14.18 266 GLY B C 1
ATOM 9045 O O . GLY B 1 266 ? 55.839 15.080 -29.650 1.00 15.69 266 GLY B O 1
ATOM 9049 N N . LYS B 1 267 ? 55.176 14.137 -27.709 1.00 13.87 267 LYS B N 1
ATOM 9050 C CA . LYS B 1 267 ? 53.785 13.925 -28.083 1.00 14.22 267 LYS B CA 1
ATOM 9051 C C . LYS B 1 267 ? 52.900 14.834 -27.236 1.00 14.62 267 LYS B C 1
ATOM 9052 O O . LYS B 1 267 ? 52.960 14.795 -26.003 1.00 16.25 267 LYS B O 1
ATOM 9071 N N . VAL B 1 268 ? 52.090 15.648 -27.897 1.00 13.20 268 VAL B N 1
ATOM 9072 C CA . VAL B 1 268 ? 51.076 16.479 -27.262 1.00 12.75 268 VAL B CA 1
ATOM 9073 C C . VAL B 1 268 ? 49.726 15.844 -27.546 1.00 14.16 268 VAL B C 1
ATOM 9074 O O . VAL B 1 268 ? 49.318 15.744 -28.707 1.00 17.80 268 VAL B O 1
ATOM 9087 N N . VAL B 1 269 ? 49.022 15.429 -26.503 1.00 16.06 269 VAL B N 1
ATOM 9088 C CA . VAL B 1 269 ? 47.746 14.748 -26.662 1.00 15.40 269 VAL B CA 1
ATOM 9089 C C . VAL B 1 269 ? 46.609 15.688 -26.295 1.00 17.40 269 VAL B C 1
ATOM 9090 O O . VAL B 1 269 ? 46.621 16.323 -25.228 1.00 19.01 269 VAL B O 1
ATOM 9103 N N . LEU B 1 270 ? 45.615 15.741 -27.175 1.00 17.08 270 LEU B N 1
ATOM 9104 C CA . LEU B 1 270 ? 44.389 16.488 -26.965 1.00 19.30 270 LEU B CA 1
ATOM 9105 C C . LEU B 1 270 ? 43.290 15.508 -26.582 1.00 18.57 270 LEU B C 1
ATOM 9106 O O . LEU B 1 270 ? 43.175 14.429 -27.176 1.00 18.39 270 LEU B O 1
ATOM 9122 N N . VAL B 1 271 ? 42.484 15.901 -25.595 1.00 20.44 271 VAL B N 1
ATOM 9123 C CA . VAL B 1 271 ? 41.436 15.073 -25.008 1.00 21.35 271 VAL B CA 1
ATOM 9124 C C . VAL B 1 271 ? 40.172 15.908 -24.856 1.00 24.73 271 VAL B C 1
ATOM 9125 O O . VAL B 1 271 ? 40.235 17.113 -24.607 1.00 26.57 271 VAL B O 1
ATOM 9138 N N . GLY B 1 272 ? 39.018 15.265 -25.004 1.00 24.82 272 GLY B N 1
ATOM 9139 C CA . GLY B 1 272 ? 37.750 15.923 -24.757 1.00 27.90 272 GLY B CA 1
ATOM 9140 C C . GLY B 1 272 ? 37.215 16.668 -25.968 1.00 28.01 272 GLY B C 1
ATOM 9141 O O . GLY B 1 272 ? 37.857 16.785 -27.013 1.00 27.10 272 GLY B O 1
ATOM 9145 N N . LEU B 1 273 ? 35.999 17.196 -25.813 1.00 27.22 273 LEU B N 1
ATOM 9146 C CA . LEU B 1 273 ? 35.265 17.818 -26.915 1.00 29.12 273 LEU B CA 1
ATOM 9147 C C . LEU B 1 273 ? 34.840 19.230 -26.527 1.00 30.24 273 LEU B C 1
ATOM 9148 O O . LEU B 1 273 ? 33.651 19.510 -26.333 1.00 30.16 273 LEU B O 1
ATOM 9164 N N . PRO B 1 274 ? 35.792 20.154 -26.428 1.00 30.42 274 PRO B N 1
ATOM 9165 C CA . PRO B 1 274 ? 35.456 21.535 -26.056 1.00 31.72 274 PRO B CA 1
ATOM 9166 C C . PRO B 1 274 ? 34.792 22.285 -27.202 1.00 33.53 274 PRO B C 1
ATOM 9167 O O . PRO B 1 274 ? 34.798 21.862 -28.359 1.00 30.10 274 PRO B O 1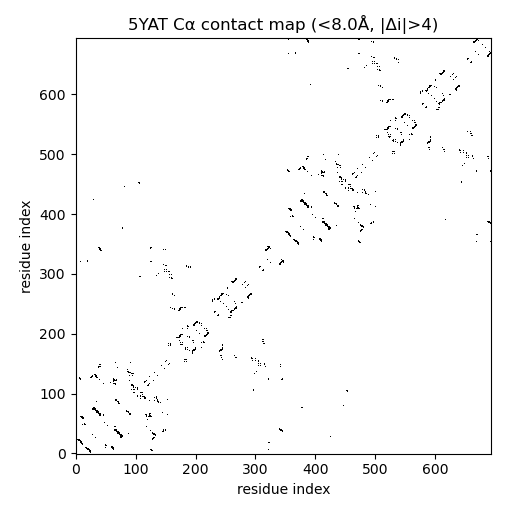
ATOM 9178 N N . SER B 1 275 ? 34.209 23.430 -26.861 1.00 33.55 275 SER B N 1
ATOM 9179 C CA . SER B 1 275 ? 33.616 24.324 -27.847 1.00 39.40 275 SER B CA 1
ATOM 9180 C C . SER B 1 275 ? 34.545 25.504 -28.101 1.00 35.17 275 SER B C 1
ATOM 9181 O O . SER B 1 275 ? 34.962 26.187 -27.161 1.00 31.65 275 SER B O 1
ATOM 9189 N N . GLY B 1 276 ? 34.884 25.721 -29.369 1.00 31.89 276 GLY B N 1
ATOM 9190 C CA . GLY B 1 276 ? 35.649 26.884 -29.773 1.00 37.99 276 GLY B CA 1
ATOM 9191 C C . GLY B 1 276 ? 37.097 26.917 -29.338 1.00 33.13 276 GLY B C 1
ATOM 9192 O O . GLY B 1 276 ? 37.729 27.971 -29.451 1.00 37.07 276 GLY B O 1
ATOM 9196 N N . ALA B 1 277 ? 37.644 25.812 -28.836 1.00 30.19 277 ALA B N 1
ATOM 9197 C CA . ALA B 1 277 ? 39.059 25.743 -28.495 1.00 26.18 277 ALA B CA 1
ATOM 9198 C C . ALA B 1 277 ? 39.886 25.433 -29.740 1.00 25.52 277 ALA B C 1
ATOM 9199 O O . ALA B 1 277 ? 39.549 24.526 -30.503 1.00 23.19 277 ALA B O 1
ATOM 9206 N N . VAL B 1 278 ? 40.956 26.198 -29.950 1.00 23.80 278 VAL B N 1
ATOM 9207 C CA . VAL B 1 278 ? 41.836 26.045 -31.106 1.00 25.54 278 VAL B CA 1
ATOM 9208 C C . VAL B 1 278 ? 43.269 25.950 -30.609 1.00 24.64 278 VAL B C 1
ATOM 9209 O O . VAL B 1 278 ? 43.726 26.821 -29.861 1.00 24.41 278 VAL B O 1
ATOM 9222 N N . VAL B 1 279 ? 43.981 24.896 -31.009 1.00 22.21 279 VAL B N 1
ATOM 9223 C CA . 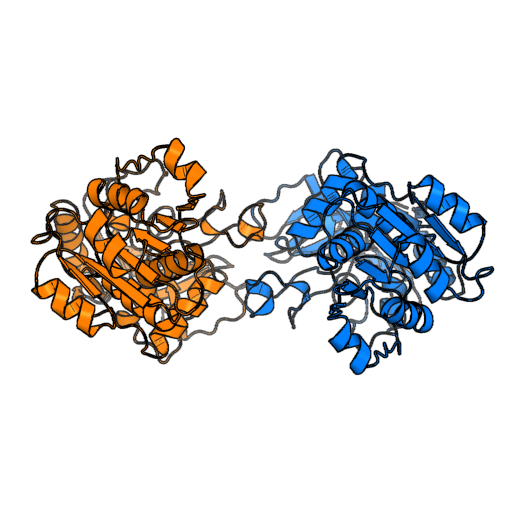VAL B 1 279 ? 45.407 24.812 -30.705 1.00 19.50 279 VAL B CA 1
ATOM 9224 C C . VAL B 1 279 ? 46.188 25.459 -31.838 1.00 19.63 279 VAL B C 1
ATOM 9225 O O . VAL B 1 279 ? 45.908 25.239 -33.022 1.00 18.93 279 VAL B O 1
ATOM 9238 N N . ASN B 1 280 ? 47.170 26.272 -31.463 1.00 16.20 280 ASN B N 1
ATOM 9239 C CA . ASN B 1 280 ? 48.032 26.988 -32.393 1.00 22.46 280 ASN B CA 1
ATOM 9240 C C . ASN B 1 280 ? 49.454 26.467 -32.240 1.00 20.90 280 ASN B C 1
ATOM 9241 O O . ASN B 1 280 ? 49.941 26.311 -31.116 1.00 20.08 280 ASN B O 1
ATOM 9252 N N . SER B 1 281 ? 50.102 26.164 -33.361 1.00 20.12 281 SER B N 1
ATOM 9253 C CA . SER B 1 281 ? 51.464 25.642 -33.334 1.00 18.07 281 SER B CA 1
ATOM 9254 C C . SER B 1 281 ? 52.311 26.327 -34.391 1.00 17.46 281 SER B C 1
ATOM 9255 O O . SER B 1 281 ? 51.990 26.273 -35.581 1.00 18.45 281 SER B O 1
ATOM 9263 N N . ASP B 1 282 ? 53.410 26.935 -33.960 1.00 18.69 282 ASP B N 1
ATOM 9264 C CA . ASP B 1 282 ? 54.358 27.517 -34.894 1.00 16.38 282 ASP B CA 1
ATOM 9265 C C . ASP B 1 282 ? 55.017 26.407 -35.701 1.00 16.68 282 ASP B C 1
ATOM 9266 O O . ASP B 1 282 ? 55.651 25.517 -35.128 1.00 18.38 282 ASP B O 1
ATOM 9275 N N . VAL B 1 283 ? 54.891 26.470 -37.027 1.00 16.52 283 VAL B N 1
ATOM 9276 C CA . VAL B 1 283 ? 55.330 25.363 -37.879 1.00 17.36 283 VAL B CA 1
ATOM 9277 C C . VAL B 1 283 ? 56.841 25.189 -37.813 1.00 18.82 283 VAL B C 1
ATOM 9278 O O . VAL B 1 283 ? 57.346 24.063 -37.861 1.00 13.52 283 VAL B O 1
ATOM 9291 N N . PHE B 1 284 ? 57.587 26.294 -37.759 1.00 17.78 284 PHE B N 1
ATOM 9292 C CA . PHE B 1 284 ? 59.041 26.212 -37.662 1.00 18.52 284 PHE B CA 1
ATOM 9293 C C . PHE B 1 284 ? 59.468 25.308 -36.510 1.00 17.94 284 PHE B C 1
ATOM 9294 O O . PHE B 1 284 ? 60.285 24.396 -36.683 1.00 18.41 284 PHE B O 1
ATOM 9311 N N . TRP B 1 285 ? 58.933 25.556 -35.319 1.00 16.89 285 TRP B N 1
ATOM 9312 C CA . TRP B 1 285 ? 59.325 24.769 -34.156 1.00 20.57 285 TRP B CA 1
ATOM 9313 C C . TRP B 1 285 ? 58.698 23.382 -34.171 1.00 15.92 285 TRP B C 1
ATOM 9314 O O . TRP B 1 285 ? 59.312 22.420 -33.702 1.00 17.20 285 TRP B O 1
ATOM 9335 N N . HIS B 1 286 ? 57.480 23.272 -34.688 1.00 14.83 286 HIS B N 1
ATOM 9336 C CA . HIS B 1 286 ? 56.825 21.974 -34.806 1.00 16.86 286 HIS B CA 1
ATOM 9337 C C . HIS B 1 286 ? 57.662 21.026 -35.658 1.00 14.77 286 HIS B C 1
ATOM 9338 O O . HIS B 1 286 ? 57.841 19.849 -35.311 1.00 15.39 286 HIS B O 1
ATOM 9352 N N . VAL B 1 287 ? 58.218 21.539 -36.759 1.00 14.95 287 VAL B N 1
ATOM 9353 C CA . VAL B 1 287 ? 59.065 20.733 -37.629 1.00 11.91 287 VAL B CA 1
ATOM 9354 C C . VAL B 1 287 ? 60.420 20.510 -36.975 1.00 15.75 287 VAL B C 1
ATOM 9355 O O . VAL B 1 287 ? 60.908 19.382 -36.892 1.00 14.04 287 VAL B O 1
ATOM 9368 N N . LEU B 1 288 ? 61.059 21.589 -36.528 1.00 15.84 288 LEU B N 1
ATOM 9369 C CA . LEU B 1 288 ? 62.402 21.454 -35.973 1.00 15.88 288 LEU B CA 1
ATOM 9370 C C . LEU B 1 288 ? 62.435 20.447 -34.832 1.00 16.08 288 LEU B C 1
ATOM 9371 O O . LEU B 1 288 ? 63.389 19.670 -34.711 1.00 17.12 288 LEU B O 1
ATOM 9387 N N . LYS B 1 289 ? 61.388 20.418 -34.012 1.00 14.10 289 LYS B N 1
ATOM 9388 C CA . LYS B 1 289 ? 61.317 19.512 -32.872 1.00 14.40 289 LYS B CA 1
ATOM 9389 C C . LYS B 1 289 ? 60.580 18.220 -33.178 1.00 16.53 289 LYS B C 1
ATOM 9390 O O . LYS B 1 289 ? 60.464 17.371 -32.285 1.00 16.84 289 LYS B O 1
ATOM 9409 N N . SER B 1 290 ? 60.101 18.045 -34.411 1.00 15.73 290 SER B N 1
ATOM 9410 C CA . SER B 1 290 ? 59.348 16.857 -34.817 1.00 15.44 290 SER B CA 1
ATOM 9411 C C . SER B 1 290 ? 58.281 16.488 -33.791 1.00 15.73 290 SER B C 1
ATOM 9412 O O . SER B 1 290 ? 58.125 15.320 -33.410 1.00 15.78 290 SER B O 1
ATOM 9420 N N . ILE B 1 291 ? 57.500 17.489 -33.386 1.00 13.49 291 ILE B N 1
ATOM 9421 C CA . ILE B 1 291 ? 56.430 17.295 -32.415 1.00 15.55 291 ILE B CA 1
ATOM 9422 C C . ILE B 1 291 ? 55.270 16.590 -33.100 1.00 15.93 291 ILE B C 1
ATOM 9423 O O . ILE B 1 291 ? 55.062 16.724 -34.310 1.00 15.06 291 ILE B O 1
ATOM 9439 N N . GLU B 1 292 ? 54.486 15.857 -32.313 1.00 14.23 292 GLU B N 1
ATOM 9440 C CA . GLU B 1 292 ? 53.256 15.221 -32.784 1.00 13.83 292 GLU B CA 1
ATOM 9441 C C . GLU B 1 292 ? 52.107 15.702 -31.913 1.00 16.64 292 GLU B C 1
ATOM 9442 O O . GLU B 1 292 ? 52.128 15.486 -30.700 1.00 16.91 292 GLU B O 1
ATOM 9454 N N . ILE B 1 293 ? 51.101 16.323 -32.521 1.00 13.63 293 ILE B N 1
ATOM 9455 C CA . ILE B 1 293 ? 49.892 16.728 -31.809 1.00 13.31 293 ILE B CA 1
ATOM 9456 C C . ILE B 1 293 ? 48.806 15.740 -32.197 1.00 14.51 293 ILE B C 1
ATOM 9457 O O . ILE B 1 293 ? 48.337 15.739 -33.340 1.00 15.12 293 ILE B O 1
ATOM 9473 N N . LYS B 1 294 ? 48.404 14.905 -31.243 1.00 16.01 294 LYS B N 1
ATOM 9474 C CA . LYS B 1 294 ? 47.538 13.758 -31.480 1.00 13.51 294 LYS B CA 1
ATOM 9475 C C . LYS B 1 294 ? 46.229 13.903 -30.716 1.00 16.23 294 LYS B C 1
ATOM 9476 O O . LYS B 1 294 ? 46.233 14.146 -29.504 1.00 16.62 294 LYS B O 1
ATOM 9495 N N . GLY B 1 295 ? 45.111 13.713 -31.415 1.00 15.64 295 GLY B N 1
ATOM 9496 C CA . GLY B 1 295 ? 43.826 13.660 -30.745 1.00 17.81 295 GLY B CA 1
ATOM 9497 C C . GLY B 1 295 ? 43.576 12.269 -30.185 1.00 18.68 295 GLY B C 1
ATOM 9498 O O . GLY B 1 295 ? 43.901 11.254 -30.804 1.00 16.15 295 GLY B O 1
ATOM 9502 N N . SER B 1 296 ? 42.994 12.229 -28.990 1.00 17.44 296 SER B N 1
ATOM 9503 C CA . SER B 1 296 ? 42.680 10.969 -28.328 1.00 17.10 296 SER B CA 1
ATOM 9504 C C . SER B 1 296 ? 41.218 11.004 -27.923 1.00 18.57 296 SER B C 1
ATOM 9505 O O . SER B 1 296 ? 40.819 11.824 -27.091 1.00 19.84 296 SER B O 1
ATOM 9513 N N . TYR B 1 297 ? 40.424 10.121 -28.518 1.00 17.32 297 TYR B N 1
ATOM 9514 C CA . TYR B 1 297 ? 38.977 10.191 -28.386 1.00 21.26 297 TYR B CA 1
ATOM 9515 C C . TYR B 1 297 ? 38.516 9.220 -27.297 1.00 25.48 297 TYR B C 1
ATOM 9516 O O . TYR B 1 297 ? 38.743 9.475 -26.111 1.00 30.88 297 TYR B O 1
ATOM 9534 N N . VAL B 1 298 ? 37.892 8.108 -27.655 1.00 30.91 298 VAL B N 1
ATOM 9535 C CA . VAL B 1 298 ? 37.421 7.165 -26.647 1.00 26.72 298 VAL B CA 1
ATOM 9536 C C . VAL B 1 298 ? 38.159 5.844 -26.797 1.00 30.02 298 VAL B C 1
ATOM 9537 O O . VAL B 1 298 ? 38.609 5.478 -27.887 1.00 27.28 298 VAL B O 1
ATOM 9550 N N . GLY B 1 299 ? 38.333 5.155 -25.669 1.00 24.71 299 GLY B N 1
ATOM 9551 C CA . GLY B 1 299 ? 38.988 3.863 -25.688 1.00 25.44 299 GLY B CA 1
ATOM 9552 C C . GLY B 1 299 ? 38.119 2.806 -26.342 1.00 26.98 299 GLY B C 1
ATOM 9553 O O . GLY B 1 299 ? 36.890 2.855 -26.298 1.00 27.50 299 GLY B O 1
ATOM 9557 N N . ASN B 1 300 ? 38.775 1.846 -26.981 1.00 24.14 300 ASN B N 1
ATOM 9558 C CA . ASN B 1 300 ? 38.089 0.715 -27.584 1.00 23.74 300 ASN B CA 1
ATOM 9559 C C . ASN B 1 300 ? 37.912 -0.383 -26.530 1.00 27.54 300 ASN B C 1
ATOM 9560 O O . ASN B 1 300 ? 38.124 -0.166 -25.336 1.00 25.35 300 ASN B O 1
ATOM 9571 N N . ARG B 1 301 ? 37.495 -1.576 -26.951 1.00 25.35 301 ARG B N 1
ATOM 9572 C CA . ARG B 1 301 ? 37.181 -2.617 -25.975 1.00 24.73 301 ARG B CA 1
ATOM 9573 C C . ARG B 1 301 ? 38.424 -3.086 -25.229 1.00 24.83 301 ARG B C 1
ATOM 9574 O O . ARG B 1 301 ? 38.362 -3.383 -24.022 1.00 26.45 301 ARG B O 1
ATOM 9595 N N . GLU B 1 302 ? 39.566 -3.115 -25.915 1.00 26.91 302 GLU B N 1
ATOM 9596 C CA . GLU B 1 302 ? 40.824 -3.459 -25.266 1.00 27.08 302 GLU B CA 1
ATOM 9597 C C . GLU B 1 302 ? 41.196 -2.418 -24.213 1.00 27.93 302 GLU B C 1
ATOM 9598 O O . GLU B 1 302 ? 41.522 -2.755 -23.060 1.00 23.00 302 GLU B O 1
ATOM 9610 N N . ASP B 1 303 ? 41.147 -1.138 -24.599 1.00 25.82 303 ASP B N 1
ATOM 9611 C CA . ASP B 1 303 ? 41.432 -0.059 -23.662 1.00 23.78 303 ASP B CA 1
ATOM 9612 C C . ASP B 1 303 ? 40.487 -0.114 -22.473 1.00 24.27 303 ASP B C 1
ATOM 9613 O O . ASP B 1 303 ? 40.897 0.105 -21.328 1.00 25.88 303 ASP B O 1
ATOM 9622 N N . SER B 1 304 ? 39.207 -0.372 -22.738 1.00 26.27 304 SER B N 1
ATOM 9623 C CA . SER B 1 304 ? 38.215 -0.420 -21.672 1.00 26.50 304 SER B CA 1
ATOM 9624 C C . SER B 1 304 ? 38.588 -1.471 -20.647 1.00 29.26 304 SER B C 1
ATOM 9625 O O . SER B 1 304 ? 38.605 -1.198 -19.439 1.00 26.36 304 SER B O 1
ATOM 9633 N N . ALA B 1 305 ? 38.897 -2.687 -21.116 1.00 26.66 305 ALA B N 1
ATOM 9634 C CA . ALA B 1 305 ? 39.234 -3.757 -20.186 1.00 24.66 305 ALA B CA 1
ATOM 9635 C C . ALA B 1 305 ? 40.473 -3.412 -19.372 1.00 30.03 305 ALA B C 1
ATOM 9636 O O . ALA B 1 305 ? 40.516 -3.666 -18.161 1.00 24.80 305 ALA B O 1
ATOM 9643 N N . GLU B 1 306 ? 41.493 -2.827 -20.013 1.00 25.57 306 GLU B N 1
ATOM 9644 C CA . GLU B 1 306 ? 42.709 -2.484 -19.275 1.00 24.93 306 GLU B CA 1
ATOM 9645 C C . GLU B 1 306 ? 42.444 -1.418 -18.213 1.00 23.48 306 GLU B C 1
ATOM 9646 O O . GLU B 1 306 ? 42.867 -1.559 -17.053 1.00 25.78 306 GLU B O 1
ATOM 9658 N N . ALA B 1 307 ? 41.733 -0.351 -18.581 1.00 24.77 307 ALA B N 1
ATOM 9659 C CA . ALA B 1 307 ? 41.479 0.729 -17.630 1.00 25.32 307 ALA B CA 1
ATOM 9660 C C . ALA B 1 307 ? 40.629 0.245 -16.460 1.00 28.25 307 ALA B C 1
ATOM 9661 O O . ALA B 1 307 ? 40.925 0.541 -15.287 1.00 25.23 307 ALA B O 1
ATOM 9668 N N . ILE B 1 308 ? 39.583 -0.530 -16.760 1.00 25.22 308 ILE B N 1
ATOM 9669 C CA . ILE B 1 308 ? 38.733 -1.062 -15.702 1.00 24.82 308 ILE B CA 1
ATOM 9670 C C . ILE B 1 308 ? 39.537 -1.981 -14.803 1.00 29.68 308 ILE B C 1
ATOM 9671 O O . ILE B 1 308 ? 39.365 -1.979 -13.580 1.00 28.39 308 ILE B O 1
ATOM 9687 N N . ASP B 1 309 ? 40.439 -2.773 -15.388 1.00 26.54 309 ASP B N 1
ATOM 9688 C CA . ASP B 1 309 ? 41.218 -3.701 -14.575 1.00 29.29 309 ASP B CA 1
ATOM 9689 C C . ASP B 1 309 ? 42.119 -2.946 -13.614 1.00 30.82 309 ASP B C 1
ATOM 9690 O O . ASP B 1 309 ? 42.262 -3.334 -12.448 1.00 29.59 309 ASP B O 1
ATOM 9699 N N . LEU B 1 310 ? 42.750 -1.873 -14.085 1.00 29.49 310 LEU B N 1
ATOM 9700 C CA . LEU B 1 310 ? 43.580 -1.084 -13.184 1.00 28.29 310 LEU B CA 1
ATOM 9701 C C . LEU B 1 310 ? 42.747 -0.500 -12.052 1.00 26.86 310 LEU B C 1
ATOM 9702 O O . LEU B 1 310 ? 43.206 -0.436 -10.905 1.00 28.94 310 LEU B O 1
ATOM 9718 N N . PHE B 1 311 ? 41.513 -0.084 -12.347 1.00 27.05 311 PHE B N 1
ATOM 9719 C CA . PHE B 1 311 ? 40.648 0.409 -11.275 1.00 35.70 311 PHE B CA 1
ATOM 9720 C C . PHE B 1 311 ? 40.327 -0.691 -10.264 1.00 32.63 311 PHE B C 1
ATOM 9721 O O . PHE B 1 311 ? 40.439 -0.485 -9.050 1.00 34.72 311 PHE B O 1
ATOM 9738 N N . THR B 1 312 ? 39.915 -1.867 -10.742 1.00 33.17 312 THR B N 1
ATOM 9739 C CA . THR B 1 312 ? 39.506 -2.927 -9.822 1.00 37.51 312 THR B CA 1
ATOM 9740 C C . THR B 1 312 ? 40.674 -3.419 -8.978 1.00 34.23 312 THR B C 1
ATOM 9741 O O . THR B 1 312 ? 40.466 -3.872 -7.846 1.00 38.41 312 THR B O 1
ATOM 9752 N N . ARG B 1 313 ? 41.899 -3.344 -9.498 1.00 31.71 313 ARG B N 1
ATOM 9753 C CA . ARG B 1 313 ? 43.072 -3.681 -8.699 1.00 33.47 313 ARG B CA 1
ATOM 9754 C C . ARG B 1 313 ? 43.399 -2.623 -7.654 1.00 30.75 313 ARG B C 1
ATOM 9755 O O . ARG B 1 313 ? 44.351 -2.812 -6.889 1.00 31.05 313 ARG B O 1
ATOM 9776 N N . GLY B 1 314 ? 42.655 -1.524 -7.602 1.00 32.80 314 GLY B N 1
ATOM 9777 C CA . GLY B 1 314 ? 42.867 -0.515 -6.590 1.00 33.68 314 GLY B CA 1
ATOM 9778 C C . GLY B 1 314 ? 43.899 0.532 -6.939 1.00 37.59 314 GLY B C 1
ATOM 9779 O O . GLY B 1 314 ? 44.232 1.357 -6.080 1.00 40.58 314 GLY B O 1
ATOM 9783 N N . LEU B 1 315 ? 44.414 0.532 -8.169 1.00 34.43 315 LEU B N 1
ATOM 9784 C CA . LEU B 1 315 ? 45.493 1.439 -8.544 1.00 33.77 315 LEU B CA 1
ATOM 9785 C C . LEU B 1 315 ? 44.990 2.808 -8.972 1.00 30.89 315 LEU B C 1
ATOM 9786 O O . LEU B 1 315 ? 45.803 3.721 -9.160 1.00 31.14 315 LEU B O 1
ATOM 9802 N N . VAL B 1 316 ? 43.684 2.976 -9.132 1.00 33.66 316 VAL B N 1
ATOM 9803 C CA . VAL B 1 316 ? 43.099 4.276 -9.428 1.00 34.20 316 VAL B CA 1
ATOM 9804 C C . VAL B 1 316 ? 41.880 4.458 -8.538 1.00 40.10 316 VAL B C 1
ATOM 9805 O O . VAL B 1 316 ? 41.076 3.534 -8.371 1.00 41.16 316 VAL B O 1
ATOM 9818 N N . LYS B 1 317 ? 41.737 5.654 -7.976 1.00 37.22 317 LYS B N 1
ATOM 9819 C CA . LYS B 1 317 ? 40.616 5.969 -7.104 1.00 43.88 317 LYS B CA 1
ATOM 9820 C C . LYS B 1 317 ? 39.928 7.223 -7.611 1.00 43.16 317 LYS B C 1
ATOM 9821 O O . LYS B 1 317 ? 40.587 8.221 -7.919 1.00 40.23 317 LYS B O 1
ATOM 9840 N N . ALA B 1 318 ? 38.601 7.159 -7.698 1.00 42.60 318 ALA B N 1
ATOM 9841 C CA . ALA B 1 318 ? 37.775 8.258 -8.184 1.00 46.98 318 ALA B CA 1
ATOM 9842 C C . ALA B 1 318 ? 36.652 8.496 -7.183 1.00 50.07 318 ALA B C 1
ATOM 9843 O O . ALA B 1 318 ? 35.540 7.978 -7.352 1.00 44.10 318 ALA B O 1
ATOM 9850 N N . PRO B 1 319 ? 36.904 9.274 -6.130 1.00 52.39 319 PRO B N 1
ATOM 9851 C CA . PRO B 1 319 ? 35.848 9.522 -5.140 1.00 50.55 319 PRO B CA 1
ATOM 9852 C C . PRO B 1 319 ? 34.620 10.144 -5.789 1.00 46.91 319 PRO B C 1
ATOM 9853 O O . PRO B 1 319 ? 34.726 10.986 -6.683 1.00 46.46 319 PRO B O 1
ATOM 9864 N N . ILE B 1 320 ? 33.443 9.715 -5.331 1.00 45.49 320 ILE B N 1
ATOM 9865 C CA . ILE B 1 320 ? 32.181 10.132 -5.924 1.00 50.21 320 ILE B CA 1
ATOM 9866 C C . ILE B 1 320 ? 31.262 10.679 -4.841 1.00 49.53 320 ILE B C 1
ATOM 9867 O O . ILE B 1 320 ? 31.395 10.364 -3.657 1.00 42.90 320 ILE B O 1
ATOM 9883 N N . LYS B 1 321 ? 30.316 11.507 -5.275 1.00 50.41 321 LYS B N 1
ATOM 9884 C CA . LYS B 1 321 ? 29.217 11.979 -4.440 1.00 57.59 321 LYS B CA 1
ATOM 9885 C C . LYS B 1 321 ? 27.933 11.390 -5.010 1.00 51.47 321 LYS B C 1
ATOM 9886 O O . LYS B 1 321 ? 27.536 11.725 -6.132 1.00 50.90 321 LYS B O 1
ATOM 9905 N N . ILE B 1 322 ? 27.287 10.517 -4.245 1.00 49.34 322 ILE B N 1
ATOM 9906 C CA . ILE B 1 322 ? 26.095 9.816 -4.712 1.00 44.89 322 ILE B CA 1
ATOM 9907 C C . ILE B 1 322 ? 24.869 10.678 -4.443 1.00 48.09 322 ILE B C 1
ATOM 9908 O O . ILE B 1 322 ? 24.626 11.095 -3.304 1.00 48.90 322 ILE B O 1
ATOM 9924 N N . ILE B 1 323 ? 24.096 10.943 -5.493 1.00 46.48 323 ILE B N 1
ATOM 9925 C CA . ILE B 1 323 ? 22.827 11.643 -5.398 1.00 48.98 323 ILE B CA 1
ATOM 9926 C C . ILE B 1 323 ? 21.752 10.772 -6.040 1.00 56.03 323 ILE B C 1
ATOM 9927 O O . ILE B 1 323 ? 22.024 9.674 -6.525 1.00 54.70 323 ILE B O 1
ATOM 9943 N N . GLY B 1 324 ? 20.521 11.272 -6.035 1.00 57.67 324 GLY B N 1
ATOM 9944 C CA . GLY B 1 324 ? 19.416 10.556 -6.638 1.00 50.14 324 GLY B CA 1
ATOM 9945 C C . GLY B 1 324 ? 19.214 10.941 -8.093 1.00 51.90 324 GLY B C 1
ATOM 9946 O O . GLY B 1 324 ? 19.434 12.083 -8.491 1.00 51.78 324 GLY B O 1
ATOM 9950 N N . LEU B 1 325 ? 18.794 9.958 -8.893 1.00 48.09 325 LEU B N 1
ATOM 9951 C CA . LEU B 1 325 ? 18.410 10.242 -10.272 1.00 46.87 325 LEU B CA 1
ATOM 9952 C C . LEU B 1 325 ? 17.377 11.360 -10.330 1.00 54.42 325 LEU B C 1
ATOM 9953 O O . LEU B 1 325 ? 17.423 12.217 -11.220 1.00 48.99 325 LEU B O 1
ATOM 9969 N N . SER B 1 326 ? 16.430 11.364 -9.389 1.00 59.05 326 SER B N 1
ATOM 9970 C CA . SER B 1 326 ? 15.425 12.419 -9.344 1.00 59.40 326 SER B CA 1
ATOM 9971 C C . SER B 1 326 ? 16.045 13.805 -9.212 1.00 53.93 326 SER B C 1
ATOM 9972 O O . SER B 1 326 ? 15.418 14.791 -9.615 1.00 54.01 326 SER B O 1
ATOM 9980 N N . GLU B 1 327 ? 17.256 13.904 -8.662 1.00 52.32 327 GLU B N 1
ATOM 9981 C CA . GLU B 1 327 ? 17.936 15.184 -8.499 1.00 60.38 327 GLU B CA 1
ATOM 9982 C C . GLU B 1 327 ? 18.798 15.554 -9.701 1.00 62.13 327 GLU B C 1
ATOM 9983 O O . GLU B 1 327 ? 19.364 16.654 -9.727 1.00 52.98 327 GLU B O 1
ATOM 9995 N N . LEU B 1 328 ? 18.876 14.685 -10.710 1.00 55.98 328 LEU B N 1
ATOM 9996 C CA . LEU B 1 328 ? 19.858 14.862 -11.775 1.00 55.86 328 LEU B CA 1
ATOM 9997 C C . LEU B 1 328 ? 19.751 16.235 -12.425 1.00 53.56 328 LEU B C 1
ATOM 9998 O O . LEU B 1 328 ? 20.767 16.830 -12.805 1.00 46.60 328 LEU B O 1
ATOM 10014 N N . ALA B 1 329 ? 18.530 16.758 -12.560 1.00 53.66 329 ALA B N 1
ATOM 10015 C CA . ALA B 1 329 ? 18.345 18.044 -13.225 1.00 55.44 329 ALA B CA 1
ATOM 10016 C C . ALA B 1 329 ? 19.260 19.113 -12.638 1.00 52.08 329 ALA B C 1
ATOM 10017 O O . ALA B 1 329 ? 19.860 19.903 -13.379 1.00 50.11 329 ALA B O 1
ATOM 10024 N N . LYS B 1 330 ? 19.425 19.120 -11.313 1.00 51.09 330 LYS B N 1
ATOM 10025 C CA . LYS B 1 330 ? 20.264 20.137 -10.686 1.00 54.66 330 LYS B CA 1
ATOM 10026 C C . LYS B 1 330 ? 21.664 20.117 -11.289 1.00 54.68 330 LYS B C 1
ATOM 10027 O O . LYS B 1 330 ? 22.200 21.160 -11.685 1.00 51.47 330 LYS B O 1
ATOM 10046 N N . VAL B 1 331 ? 22.243 18.923 -11.430 1.00 55.16 331 VAL B N 1
ATOM 10047 C CA . VAL B 1 331 ? 23.575 18.810 -12.014 1.00 47.16 331 VAL B CA 1
ATOM 10048 C C . VAL B 1 331 ? 23.598 19.472 -13.383 1.00 48.11 331 VAL B C 1
ATOM 10049 O O . VAL B 1 331 ? 24.469 20.302 -13.674 1.00 50.23 331 VAL B O 1
ATOM 10062 N N . TYR B 1 332 ? 22.620 19.144 -14.234 1.00 46.65 332 TYR B N 1
ATOM 10063 C CA . TYR B 1 332 ? 22.560 19.787 -15.541 1.00 49.11 332 TYR B CA 1
ATOM 10064 C C . TYR B 1 332 ? 22.653 21.296 -15.379 1.00 53.73 332 TYR B C 1
ATOM 10065 O O . TYR B 1 332 ? 23.533 21.946 -15.957 1.00 52.61 332 TYR B O 1
ATOM 10083 N N . GLU B 1 333 ? 21.782 21.861 -14.539 1.00 59.12 333 GLU B N 1
ATOM 10084 C CA . GLU B 1 333 ? 21.789 23.303 -14.331 1.00 61.04 333 GLU B CA 1
ATOM 10085 C C . GLU B 1 333 ? 23.191 23.774 -13.973 1.00 60.46 333 GLU B C 1
ATOM 10086 O O . GLU B 1 333 ? 23.733 24.692 -14.600 1.00 60.78 333 GLU B O 1
ATOM 10098 N N . GLN B 1 334 ? 23.820 23.104 -13.005 1.00 56.78 334 GLN B N 1
ATOM 10099 C CA . GLN B 1 334 ? 25.174 23.476 -12.621 1.00 61.80 334 GLN B CA 1
ATOM 10100 C C . GLN B 1 334 ? 26.094 23.462 -13.833 1.00 65.08 334 GLN B C 1
ATOM 10101 O O . GLN B 1 334 ? 26.725 24.475 -14.161 1.00 64.94 334 GLN B O 1
ATOM 10115 N N . MET B 1 335 ? 26.119 22.343 -14.565 1.00 57.95 335 MET B N 1
ATOM 10116 C CA . MET B 1 335 ? 26.986 22.264 -15.735 1.00 62.31 335 MET B CA 1
ATOM 10117 C C . MET B 1 335 ? 26.700 23.413 -16.688 1.00 59.01 335 MET B C 1
ATOM 10118 O O . MET B 1 335 ? 27.620 23.990 -17.279 1.00 55.34 335 MET B O 1
ATOM 10132 N N . GLU B 1 336 ? 25.424 23.762 -16.846 1.00 56.15 336 GLU B N 1
ATOM 10133 C CA . GLU B 1 336 ? 25.069 24.871 -17.718 1.00 61.12 336 GLU B CA 1
ATOM 10134 C C . GLU B 1 336 ? 25.570 26.193 -17.151 1.00 64.09 336 GLU B C 1
ATOM 10135 O O . GLU B 1 336 ? 26.200 26.988 -17.859 1.00 59.20 336 GLU B O 1
ATOM 10147 N N . ALA B 1 337 ? 25.303 26.441 -15.870 1.00 65.09 337 ALA B N 1
ATOM 10148 C CA . ALA B 1 337 ? 25.747 27.661 -15.197 1.00 67.56 337 ALA B CA 1
ATOM 10149 C C . ALA B 1 337 ? 27.172 27.577 -14.667 1.00 73.62 337 ALA B C 1
ATOM 10150 O O . ALA B 1 337 ? 27.465 28.126 -13.602 1.00 86.64 337 ALA B O 1
ATOM 10157 N N . GLY B 1 338 ? 28.077 26.920 -15.387 1.00 71.02 338 GLY B N 1
ATOM 10158 C CA . GLY B 1 338 ? 29.454 26.873 -14.931 1.00 75.13 338 GLY B CA 1
ATOM 10159 C C . GLY B 1 338 ? 29.531 26.333 -13.522 1.00 81.23 338 GLY B C 1
ATOM 10160 O O . GLY B 1 338 ? 28.793 25.419 -13.141 1.00 77.45 338 GLY B O 1
ATOM 10164 N N . ALA B 1 339 ? 30.416 26.921 -12.719 1.00 88.96 339 ALA B N 1
ATOM 10165 C CA . ALA B 1 339 ? 30.629 26.437 -11.361 1.00 96.33 339 ALA B CA 1
ATOM 10166 C C . ALA B 1 339 ? 31.073 25.014 -11.056 1.00 99.24 339 ALA B C 1
ATOM 10167 O O . ALA B 1 339 ? 30.422 24.305 -10.279 1.00 96.58 339 ALA B O 1
ATOM 10169 N N . ILE B 1 340 ? 32.230 24.625 -11.588 1.00 100.31 340 ILE B N 1
ATOM 10170 C CA . ILE B 1 340 ? 32.722 23.273 -11.374 1.00 98.53 340 ILE B CA 1
ATOM 10171 C C . ILE B 1 340 ? 32.504 22.617 -10.021 1.00 99.63 340 ILE B C 1
ATOM 10172 O O . ILE B 1 340 ? 32.654 23.248 -8.966 1.00 100.81 340 ILE B O 1
ATOM 10177 N N . ILE B 1 341 ? 32.103 21.346 -10.051 1.00 100.11 341 ILE B N 1
ATOM 10178 C CA . ILE B 1 341 ? 31.701 20.603 -8.865 1.00 101.92 341 ILE B CA 1
ATOM 10179 C C . ILE B 1 341 ? 32.274 19.200 -8.991 1.00 86.86 341 ILE B C 1
ATOM 10180 O O . ILE B 1 341 ? 32.645 18.752 -10.078 1.00 81.16 341 ILE B O 1
ATOM 10196 N N . GLY B 1 342 ? 32.345 18.505 -7.860 1.00 84.66 342 GLY B N 1
ATOM 10197 C CA . GLY B 1 342 ? 32.952 17.192 -7.836 1.00 84.28 342 GLY B CA 1
ATOM 10198 C C . GLY B 1 342 ? 32.246 16.176 -8.710 1.00 71.63 342 GLY B C 1
ATOM 10199 O O . GLY B 1 342 ? 31.458 16.529 -9.593 1.00 66.57 342 GLY B O 1
ATOM 10203 N N . ARG B 1 343 ? 32.515 14.904 -8.458 1.00 58.20 343 ARG B N 1
ATOM 10204 C CA . ARG B 1 343 ? 32.086 13.817 -9.325 1.00 57.44 343 ARG B CA 1
ATOM 10205 C C . ARG B 1 343 ? 30.777 13.243 -8.792 1.00 54.47 343 ARG B C 1
ATOM 10206 O O . ARG B 1 343 ? 30.771 12.521 -7.789 1.00 53.53 343 ARG B O 1
ATOM 10227 N N . TYR B 1 344 ? 29.678 13.527 -9.486 1.00 52.10 344 TYR B N 1
ATOM 10228 C CA . TYR B 1 344 ? 28.364 13.072 -9.054 1.00 55.57 344 TYR B CA 1
ATOM 10229 C C . TYR B 1 344 ? 28.029 11.733 -9.696 1.00 57.52 344 TYR B C 1
ATOM 10230 O O . TYR B 1 344 ? 28.269 11.521 -10.889 1.00 54.41 344 TYR B O 1
ATOM 10248 N N . VAL B 1 345 ? 27.457 10.839 -8.894 1.00 53.47 345 VAL B N 1
ATOM 10249 C CA . VAL B 1 345 ? 26.956 9.550 -9.353 1.00 50.38 345 VAL B CA 1
ATOM 10250 C C . VAL B 1 345 ? 25.503 9.449 -8.915 1.00 52.55 345 VAL B C 1
ATOM 10251 O O . VAL B 1 345 ? 25.212 9.509 -7.715 1.00 51.72 345 VAL B O 1
ATOM 10264 N N . VAL B 1 346 ? 24.593 9.297 -9.871 1.00 51.47 346 VAL B N 1
ATOM 10265 C CA . VAL B 1 346 ? 23.174 9.198 -9.553 1.00 52.49 346 VAL B CA 1
ATOM 10266 C C . VAL B 1 346 ? 22.829 7.749 -9.246 1.00 53.78 346 VAL B C 1
ATOM 10267 O O . VAL B 1 346 ? 23.246 6.828 -9.966 1.00 51.13 346 VAL B O 1
ATOM 10280 N N . ASP B 1 347 ? 22.089 7.558 -8.156 1.00 58.16 347 ASP B N 1
ATOM 10281 C CA . ASP B 1 347 ? 21.454 6.291 -7.823 1.00 54.62 347 ASP B CA 1
ATOM 10282 C C . ASP B 1 347 ? 20.082 6.272 -8.485 1.00 55.09 347 ASP B C 1
ATOM 10283 O O . ASP B 1 347 ? 19.249 7.147 -8.222 1.00 52.17 347 ASP B O 1
ATOM 10292 N N . THR B 1 348 ? 19.850 5.284 -9.349 1.00 51.84 348 THR B N 1
ATOM 10293 C CA . THR B 1 348 ? 18.636 5.257 -10.154 1.00 56.57 348 THR B CA 1
ATOM 10294 C C . THR B 1 348 ? 17.401 4.843 -9.363 1.00 54.12 348 THR B C 1
ATOM 10295 O O . THR B 1 348 ? 16.286 4.977 -9.878 1.00 46.29 348 THR B O 1
ATOM 10306 N N . SER B 1 349 ? 17.566 4.339 -8.142 1.00 50.45 349 SER B N 1
ATOM 10307 C CA . SER B 1 349 ? 16.437 4.003 -7.285 1.00 55.03 349 SER B CA 1
ATOM 10308 C C . SER B 1 349 ? 15.954 5.197 -6.473 1.00 61.04 349 SER B C 1
ATOM 10309 O O . SER B 1 349 ? 15.006 5.057 -5.693 1.00 69.13 349 SER B O 1
ATOM 10317 N N . LYS B 1 350 ? 16.585 6.356 -6.632 1.00 56.71 350 LYS B N 1
ATOM 10318 C CA . LYS B 1 350 ? 16.198 7.564 -5.918 1.00 50.85 350 LYS B CA 1
ATOM 10319 C C . LYS B 1 350 ? 16.062 8.722 -6.900 1.00 53.78 350 LYS B C 1
ATOM 10320 O O . LYS B 1 350 ? 16.393 9.861 -6.578 1.00 51.12 350 LYS B O 1
#

Solvent-accessible surface area: 29588 Å² total; per-residue (Å²): 183,61,64,112,74,5,71,0,3,20,2,99,76,54,38,9,100,27,67,80,79,76,17,104,14,36,153,24,134,13,59,13,0,0,0,16,0,80,54,0,0,13,37,95,27,2,15,47,2,15,72,30,73,24,136,87,138,24,81,81,68,0,0,2,0,3,5,1,0,0,31,0,38,19,85,9,125,49,18,53,26,8,123,105,26,37,53,0,0,2,21,24,17,5,1,16,37,31,52,38,110,92,3,50,95,32,32,12,26,60,8,106,155,20,60,20,0,2,2,48,34,37,0,0,0,1,39,27,0,10,2,12,8,16,7,7,7,97,8,48,123,149,9,76,20,3,83,0,0,3,0,6,28,18,0,8,24,0,15,53,0,4,79,18,0,99,30,180,143,24,46,30,0,0,0,3,11,0,10,30,40,62,0,7,0,0,0,23,0,0,80,43,63,29,8,114,0,0,0,9,9,14,18,83,107,77,6,135,81,0,107,86,42,34,7,94,27,34,3,23,110,85,177,31,212,80,10,28,45,57,0,58,154,61,4,127,40,0,0,44,0,0,0,1,14,36,64,42,64,130,17,15,30,35,0,15,112,2,0,63,74,118,1,26,0,0,45,10,46,76,59,88,76,33,97,52,96,35,89,110,130,139,51,105,106,29,60,12,80,48,67,65,8,86,33,16,48,30,63,2,3,53,69,0,6,70,22,22,46,156,37,86,2,137,6,104,38,108,90,20,2,0,48,81,0,31,90,6,2,99,74,19,88,58,74,51,180,64,51,41,20,0,0,13,5,88,143,181,62,60,111,74,4,73,0,3,15,2,99,76,54,42,9,100,28,67,82,73,77,19,102,12,41,137,24,135,17,39,11,0,0,0,19,0,85,53,0,1,20,38,90,27,2,12,31,1,19,67,31,82,30,133,86,135,30,78,80,66,0,0,1,0,1,6,0,0,0,31,0,38,18,80,8,153,55,14,100,62,11,123,107,25,34,53,0,0,1,17,18,16,5,4,20,19,25,13,34,111,88,6,34,102,26,35,6,18,57,8,106,113,20,65,18,0,1,1,51,35,41,0,0,0,2,37,24,0,11,2,20,9,24,5,10,4,102,8,49,118,154,9,74,19,4,82,0,0,4,0,6,26,20,0,7,21,0,14,50,0,4,76,21,0,102,32,184,150,39,42,10,0,0,0,2,18,0,14,36,37,59,0,7,0,0,0,19,0,0,90,43,59,34,7,94,0,0,0,13,10,8,19,63,107,80,4,135,83,0,105,87,39,28,9,83,28,32,4,13,111,88,154,35,213,79,7,25,26,63,0,59,133,63,1,119,43,0,0,40,0,0,0,1,16,32,62,48,65,126,22,11,39,32,0,11,107,2,1,65,76,123,1,24,0,0,48,8,46,82,57,81,79,32,95,48,95,37,88,109,136,139,48,106,111,31,60,12,82,50,67,65,8,81,34,12,29,40,58,2,4,55,56,0,5,70,20,19,44,151,39,82,2,141,7,100,37,112,91,18,2,0,52,82,0,32,84,8,2,102,70,19,86,78,43,68,176,64,50,43,25,0,0,16,6,87,133

Secondary structure (DSSP, 8-state):
---SEEEEEEESSTT---EEEEEEPPPP-TTEEEEEEEEEE--HHHHHHHHT-SSS---SSEE--S-EEEEEEEE-TT--S--TT-EEEE-SEEE--SSSHHHHTT-GGG-TT-EEBTTTB--SSBSEEEEETTTPEEEPTTS-HHHHGGGGTHHHHHHHHHHHHTPPTT-EEEEETTTSHHHHHHHHHHHHTT-EEEEEESSHHHHHHHHHTT-SEEEETTT-S-HHHHHHHHTTS--SEEEE-S--HHHHHHHHHHSPTT-EEEEES--SS------HHHHHHTT-EEEEE----HHHHHHHHHHHHTTS-----EEEEGGGHHHHHHHHHS------EEEETT-/---SEEEEEEESSTT---EEEEEEPPPP-TTEEEEEEEEEE--HHHHHHHHT-SSS---SSEE--S-EEEEEEEE-TT--S--TT-EEEE-SEEE--SSSTTGGGT-GGG-TT-EEBTTTB--SSBSEEEEETTTSEEE-TTS-HHHHGGGGTHHHHHHHHHHHHTPPTT-EEEEETTTSHHHHHHHHHHHHTT-EEEEEESSHHHHHHHHHTT-SEEEETTT-S-HHHHHHHHTTS--SEEEE-S--HHHHHHHHHHSPTT-EEEEES--SS------HHHHHHTT-EEEEE----HHHHHHHHHHHHTTS-----EEEEGGGHHHHHHHHHT------EEEETT-

CATH classification: 3.90.180.10 (+1 more: 3.40.50.720)